Protein 2WUQ (pdb70)

InterPro domains:
  IPR000871 Beta-lactamase, class-A [PTHR35333] (4-310)
  IPR012338 Beta-lactamase/transpeptidase-like [G3DSA:3.40.710.10] (1-312)
  IPR012338 Beta-lactamase/transpeptidase-like [SSF56601] (6-305)
  IPR045155 Beta-lactamase class A, catalytic domain [PF13354] (9-308)

Structure (mmCIF, N/CA/C/O backbone):
data_2WUQ
#
_entry.id   2WUQ
#
_cell.length_a   54.140
_cell.length_b   94.580
_cell.length_c   61.380
_cell.angle_alpha   90.00
_cell.angle_beta   99.54
_cell.angle_gamma   90.00
#
_symmetry.space_group_name_H-M   'P 1 21 1'
#
loop_
_entity.id
_entity.type
_entity.pdbx_description
1 polymer 'BETA-LACTAMASE REGULATORY PROTEIN BLAB'
2 non-polymer GLYCEROL
3 water water
#
loop_
_atom_site.group_PDB
_atom_site.id
_atom_site.type_symbol
_atom_site.label_atom_id
_atom_site.label_alt_id
_atom_site.label_comp_id
_atom_site.label_asym_id
_atom_site.label_entity_id
_atom_site.label_seq_id
_atom_site.pdbx_PDB_ins_code
_atom_site.Cartn_x
_atom_site.Cartn_y
_atom_site.Cartn_z
_atom_sit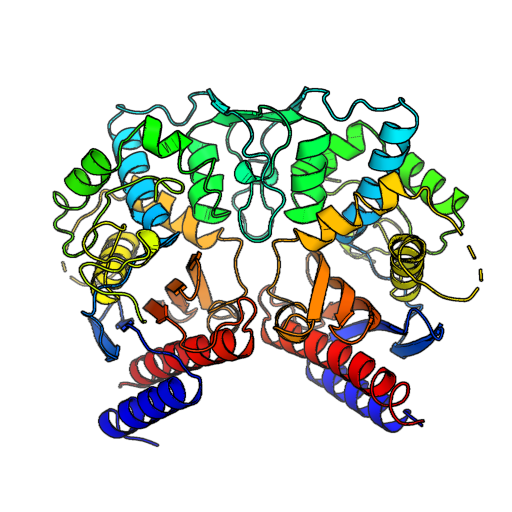e.occupancy
_atom_site.B_iso_or_equiv
_atom_site.auth_seq_id
_atom_site.auth_comp_id
_atom_site.auth_asym_id
_atom_site.auth_atom_id
_atom_site.pdbx_PDB_model_num
ATOM 1 N N . ASN A 1 3 ? 32.980 19.389 49.297 1.00 39.89 3 ASN A N 1
ATOM 2 C CA . ASN A 1 3 ? 33.062 20.802 48.837 1.00 37.30 3 ASN A CA 1
ATOM 3 C C . ASN A 1 3 ? 34.526 21.184 48.582 1.00 34.37 3 ASN A C 1
ATOM 4 O O . ASN A 1 3 ? 35.129 20.701 47.620 1.00 34.61 3 ASN A O 1
ATOM 9 N N . SER A 1 4 ? 35.095 22.012 49.459 1.00 29.68 4 SER A N 1
ATOM 10 C CA . SER A 1 4 ? 36.396 22.628 49.232 1.00 26.25 4 SER A CA 1
ATOM 11 C C . SER A 1 4 ? 37.489 22.226 50.206 1.00 23.70 4 SER A C 1
ATOM 12 O O . SER A 1 4 ? 38.525 22.856 50.237 1.00 20.12 4 SER A O 1
ATOM 15 N N . GLU A 1 5 ? 37.276 21.165 50.977 1.00 44.64 5 GLU A N 1
ATOM 16 C CA . GLU A 1 5 ? 38.281 20.693 51.931 1.00 45.46 5 GLU A CA 1
ATOM 17 C C . GLU A 1 5 ? 39.589 20.412 51.217 1.00 44.30 5 GLU A C 1
ATOM 18 O O . GLU A 1 5 ? 40.661 20.740 51.738 1.00 42.75 5 GLU A O 1
ATOM 24 N N . SER A 1 6 ? 39.495 19.780 50.038 1.00 44.28 6 SER A N 1
ATOM 25 C CA . SER A 1 6 ? 40.672 19.395 49.238 1.00 44.36 6 SER A CA 1
ATOM 26 C C . SER A 1 6 ? 41.460 20.640 48.815 1.00 42.05 6 SER A C 1
ATOM 27 O O . SER A 1 6 ? 42.695 20.706 48.950 1.00 40.53 6 SER A O 1
ATOM 30 N N . LEU A 1 7 ? 40.733 21.626 48.302 1.00 39.38 7 LEU A N 1
ATOM 31 C CA . LEU A 1 7 ? 41.328 22.890 47.918 1.00 38.17 7 LEU A CA 1
ATOM 32 C C . LEU A 1 7 ? 42.054 23.538 49.082 1.00 36.83 7 LEU A C 1
ATOM 33 O O . LEU A 1 7 ? 43.208 23.953 48.949 1.00 36.25 7 LEU A O 1
ATOM 38 N N . LEU A 1 8 ? 41.403 23.598 50.239 1.00 36.09 8 LEU A N 1
ATOM 39 C CA . LEU A 1 8 ? 42.039 24.205 51.405 1.00 34.97 8 LEU A CA 1
ATOM 40 C C . LEU A 1 8 ? 43.313 23.449 51.808 1.00 36.06 8 LEU A C 1
ATOM 41 O O . LEU A 1 8 ? 44.313 24.087 52.103 1.00 34.52 8 LEU A O 1
ATOM 46 N N . ARG A 1 9 ? 43.304 22.107 51.784 1.00 37.38 9 ARG A N 1
ATOM 47 C CA . ARG A 1 9 ? 44.537 21.368 52.132 1.00 38.06 9 ARG A CA 1
ATOM 48 C C . ARG A 1 9 ? 45.637 21.667 51.156 1.00 38.15 9 ARG A C 1
ATOM 49 O O . ARG A 1 9 ? 46.797 21.852 51.535 1.00 38.44 9 ARG A O 1
ATOM 57 N N . GLU A 1 10 ? 45.278 21.688 49.876 1.00 37.80 10 GLU A N 1
ATOM 58 C CA . GLU A 1 10 ? 46.259 21.996 48.847 1.00 39.12 10 GLU A CA 1
ATOM 59 C C . GLU A 1 10 ? 46.891 23.385 49.051 1.00 36.47 10 GLU A C 1
ATOM 60 O O . GLU A 1 10 ? 48.101 23.573 48.894 1.00 36.27 10 GLU A O 1
ATOM 66 N N . LEU A 1 11 ? 46.074 24.367 49.407 1.00 33.74 11 LEU A N 1
ATOM 67 C CA . LEU A 1 11 ? 46.588 25.703 49.600 1.00 32.47 11 LEU A CA 1
ATOM 68 C C . LEU A 1 11 ? 47.405 25.787 50.892 1.00 33.05 11 LEU A C 1
ATOM 69 O O . LEU A 1 11 ? 48.474 26.424 50.932 1.00 32.94 11 LEU A O 1
ATOM 74 N N . ARG A 1 12 ? 46.920 25.137 51.951 1.00 34.87 12 ARG A N 1
ATOM 75 C CA . ARG A 1 12 ? 47.771 25.028 53.154 1.00 35.17 12 ARG A CA 1
ATOM 76 C C . ARG A 1 12 ? 49.140 24.371 52.906 1.00 37.42 12 ARG A C 1
ATOM 77 O O . ARG A 1 12 ? 50.161 24.831 53.439 1.00 36.20 12 ARG A O 1
ATOM 85 N N . ASP A 1 13 ? 49.169 23.285 52.131 1.00 39.30 13 ASP A N 1
ATOM 86 C CA . ASP A 1 13 ? 50.428 22.663 51.708 1.00 41.09 13 ASP A CA 1
ATOM 87 C C . ASP A 1 13 ? 51.398 23.627 51.017 1.00 39.32 13 ASP A C 1
ATOM 88 O O . ASP A 1 13 ? 52.587 23.632 51.333 1.00 39.20 13 ASP A O 1
ATOM 93 N N . ALA A 1 14 ? 50.879 24.408 50.069 1.00 37.38 14 ALA A N 1
ATOM 94 C CA . ALA A 1 14 ? 51.654 25.372 49.315 1.00 36.32 14 ALA A CA 1
ATOM 95 C C . ALA A 1 14 ? 52.234 26.430 50.249 1.00 35.50 14 ALA A C 1
ATOM 96 O O . ALA A 1 14 ? 53.418 26.792 50.140 1.00 34.45 14 ALA A O 1
ATOM 98 N N . LEU A 1 15 ? 51.412 26.888 51.185 1.00 34.73 15 LEU A N 1
ATOM 99 C CA . LEU A 1 15 ? 51.829 27.906 52.130 1.00 33.81 15 LEU A CA 1
ATOM 100 C C . LEU A 1 15 ? 52.944 27.346 53.006 1.00 34.65 15 LEU A C 1
ATOM 101 O O . LEU A 1 15 ? 53.985 27.994 53.169 1.00 35.86 15 LEU A O 1
ATOM 106 N N . HIS A 1 16 ? 52.742 26.134 53.545 1.00 35.56 16 HIS A N 1
ATOM 107 C CA . HIS A 1 16 ? 53.767 25.493 54.375 1.00 36.80 16 HIS A CA 1
ATOM 108 C C . HIS A 1 16 ? 55.092 25.355 53.620 1.00 38.33 16 HIS A C 1
ATOM 109 O O . HIS A 1 16 ? 56.176 25.676 54.149 1.00 38.49 16 HIS A O 1
ATOM 116 N N . GLU A 1 17 ? 55.003 24.861 52.383 1.00 40.64 17 GLU A N 1
ATOM 117 C CA . GLU A 1 17 ? 56.195 24.657 51.552 1.00 42.80 17 GLU A CA 1
ATOM 118 C C . GLU A 1 17 ? 56.913 25.966 51.259 1.00 40.42 17 GLU A C 1
ATOM 119 O O . GLU A 1 17 ? 58.137 25.993 51.234 1.00 39.76 17 GLU A O 1
ATOM 125 N N . GLY A 1 18 ? 56.149 27.043 51.114 1.00 38.01 18 GLY A N 1
ATOM 126 C CA . GLY A 1 18 ? 56.702 28.375 50.867 1.00 37.52 18 GLY A CA 1
ATOM 127 C C . GLY A 1 18 ? 57.129 29.131 52.121 1.00 36.34 18 GLY A C 1
ATOM 128 O O . GLY A 1 18 ? 57.525 30.293 52.037 1.00 36.42 18 GLY A O 1
ATOM 129 N N . GLY A 1 19 ? 57.021 28.495 53.285 1.00 36.66 19 GLY A N 1
ATOM 130 C CA . GLY A 1 19 ? 57.424 29.106 54.559 1.00 35.73 19 GLY A CA 1
ATOM 131 C C . GLY A 1 19 ? 56.525 30.237 55.040 1.00 34.49 19 GLY A C 1
ATOM 132 O O . GLY A 1 19 ? 56.986 31.155 55.708 1.00 33.72 19 GLY A O 1
ATOM 133 N N . LEU A 1 20 ? 55.236 30.164 54.712 1.00 32.50 20 LEU A N 1
ATOM 134 C CA . LEU A 1 20 ? 54.267 31.183 55.095 1.00 32.17 20 LEU A CA 1
ATOM 135 C C . LEU A 1 20 ? 53.187 30.630 56.024 1.00 32.95 20 LEU A C 1
ATOM 136 O O . LEU A 1 20 ? 52.696 29.519 55.819 1.00 33.30 20 LEU A O 1
ATOM 141 N N . THR A 1 21 ? 52.824 31.421 57.035 1.00 33.10 21 THR A N 1
ATOM 142 C CA . THR A 1 21 ? 51.619 31.182 57.840 1.00 35.09 21 THR A CA 1
ATOM 143 C C . THR A 1 21 ? 50.790 32.466 57.791 1.00 33.68 21 THR A C 1
ATOM 144 O O . THR A 1 21 ? 51.314 33.515 57.494 1.00 32.39 21 THR A O 1
ATOM 148 N N . GLY A 1 22 ? 49.507 32.404 58.110 1.00 35.36 22 GLY A N 1
ATOM 149 C CA . GLY A 1 22 ? 48.734 33.643 58.157 1.00 34.44 22 GLY A CA 1
ATOM 150 C C . GLY A 1 22 ? 47.239 33.454 58.267 1.00 34.80 22 GLY A C 1
ATOM 151 O O . GLY A 1 22 ? 46.758 32.458 58.838 1.00 37.14 22 GLY A O 1
ATOM 152 N N . SER A 1 23 ? 46.505 34.419 57.718 1.00 32.20 23 SER A N 1
ATOM 153 C CA . SER A 1 23 ? 45.062 34.486 57.845 1.00 30.33 23 SER A CA 1
ATOM 154 C C . SER A 1 23 ? 44.592 34.877 56.433 1.00 28.78 23 SER A C 1
ATOM 155 O O . SER A 1 23 ? 44.971 35.943 55.932 1.00 26.46 23 SER A O 1
ATOM 158 N N . PHE A 1 24 ? 43.815 34.004 55.781 1.00 28.57 24 PHE A N 1
ATOM 159 C CA . PHE A 1 24 ? 43.249 34.290 54.465 1.00 26.47 24 PHE A CA 1
ATOM 160 C C . PHE A 1 24 ? 41.734 34.198 54.540 1.00 25.78 24 PHE A C 1
ATOM 161 O O . PHE A 1 24 ? 41.185 33.261 55.143 1.00 24.44 24 PHE A O 1
ATOM 169 N N . LEU A 1 25 ? 41.071 35.144 53.887 1.00 24.07 25 LEU A N 1
ATOM 170 C CA . LEU A 1 25 ? 39.613 35.072 53.700 1.00 23.38 25 LEU A CA 1
ATOM 171 C C . LEU A 1 25 ? 39.178 35.744 52.407 1.00 23.79 25 LEU A C 1
ATOM 172 O O . LEU A 1 25 ? 39.588 36.865 52.106 1.00 23.15 25 LEU A O 1
ATOM 177 N N . VAL A 1 26 ? 38.376 35.024 51.624 1.00 24.28 26 VAL A N 1
ATOM 178 C CA . VAL A 1 26 ? 37.716 35.568 50.425 1.00 23.34 26 VAL A CA 1
ATOM 179 C C . VAL A 1 26 ? 36.201 35.397 50.578 1.00 24.84 26 VAL A C 1
ATOM 180 O O . VAL A 1 26 ? 35.718 34.302 50.923 1.00 24.79 26 VAL A O 1
ATOM 184 N N . ARG A 1 27 ? 35.473 36.481 50.338 1.00 22.41 27 ARG A N 1
ATOM 185 C CA . ARG A 1 27 ? 34.019 36.477 50.440 1.00 24.88 27 ARG A CA 1
ATOM 186 C C . ARG A 1 27 ? 33.350 37.071 49.209 1.00 24.90 27 ARG A C 1
ATOM 187 O O . ARG A 1 27 ? 33.697 38.174 48.767 1.00 24.69 27 ARG A O 1
ATOM 195 N N . ASP A 1 28 ? 32.343 36.364 48.714 1.00 26.82 28 ASP A N 1
ATOM 196 C CA . ASP A 1 28 ? 31.462 36.849 47.655 1.00 26.80 28 ASP A CA 1
ATOM 197 C C . ASP A 1 28 ? 30.547 37.854 48.307 1.00 26.49 28 ASP A C 1
ATOM 198 O O . ASP A 1 28 ? 29.736 37.468 49.153 1.00 27.35 28 ASP A O 1
ATOM 203 N N . LEU A 1 29 ? 30.664 39.126 47.929 1.00 24.61 29 LEU A N 1
ATOM 204 C CA . LEU A 1 29 ? 29.953 40.197 48.628 1.00 23.53 29 LEU A CA 1
ATOM 205 C C . LEU A 1 29 ? 28.451 40.210 48.410 1.00 26.69 29 LEU A C 1
ATOM 206 O O . LEU A 1 29 ? 27.734 40.846 49.157 1.00 27.20 29 LEU A O 1
ATOM 211 N N . TYR A 1 30 ? 27.984 39.511 47.393 1.00 28.50 30 TYR A N 1
ATOM 212 C CA . TYR A 1 30 ? 26.543 39.426 47.171 1.00 31.75 30 TYR A CA 1
ATOM 213 C C . TYR A 1 30 ? 25.942 38.291 47.946 1.00 33.67 30 TYR A C 1
ATOM 214 O O . TYR A 1 30 ? 24.946 38.451 48.643 1.00 35.54 30 TYR A O 1
ATOM 223 N N . THR A 1 31 ? 26.564 37.140 47.807 1.00 34.64 31 THR A N 1
ATOM 224 C CA . THR A 1 31 ? 26.011 35.879 48.267 1.00 37.24 31 THR A CA 1
ATOM 225 C C . THR A 1 31 ? 26.402 35.606 49.752 1.00 36.40 31 THR A C 1
ATOM 226 O O . THR A 1 31 ? 25.681 34.910 50.473 1.00 37.42 31 THR A O 1
ATOM 230 N N . GLY A 1 32 ? 27.511 36.204 50.191 1.00 34.47 32 GLY A N 1
ATOM 231 C CA . GLY A 1 32 ? 28.056 36.032 51.546 1.00 33.14 32 GLY A CA 1
ATOM 232 C C . GLY A 1 32 ? 28.895 34.778 51.733 1.00 33.53 32 GLY A C 1
ATOM 233 O O . GLY A 1 32 ? 29.468 34.565 52.808 1.00 32.71 32 GLY A O 1
ATOM 234 N N . GLU A 1 33 ? 28.956 33.937 50.698 1.00 33.02 33 GLU A N 1
ATOM 235 C CA . GLU A 1 33 ? 29.704 32.693 50.759 1.00 33.48 33 GLU A CA 1
ATOM 236 C C . GLU A 1 33 ? 31.163 33.067 50.836 1.00 30.71 33 GLU A C 1
ATOM 237 O O . GLU A 1 33 ? 31.571 34.033 50.204 1.00 29.05 33 GLU A O 1
ATOM 243 N N . GLU A 1 34 ? 31.923 32.323 51.630 1.00 30.53 34 GLU A N 1
ATOM 244 C CA . GLU A 1 34 ? 33.322 32.657 51.872 1.00 29.74 34 GLU A CA 1
ATOM 245 C C . GLU A 1 34 ? 34.163 31.409 52.035 1.00 31.04 34 GLU A C 1
ATOM 246 O O . GLU A 1 34 ? 33.631 30.319 52.284 1.00 31.74 34 GLU A O 1
ATOM 252 N N . LEU A 1 35 ? 35.473 31.562 51.841 1.00 30.04 35 LEU A N 1
ATOM 253 C CA . LEU A 1 35 ? 36.405 30.445 51.968 1.00 31.68 35 LEU A CA 1
ATOM 254 C C . LEU A 1 35 ? 37.654 31.046 52.568 1.00 30.24 35 LEU A C 1
ATOM 255 O O . LEU A 1 35 ? 38.122 32.101 52.108 1.00 28.68 35 LEU A O 1
ATOM 260 N N . GLY A 1 36 ? 38.185 30.413 53.602 1.00 31.28 36 GLY A N 1
ATOM 261 C CA . GLY A 1 36 ? 39.322 30.995 54.293 1.00 29.98 36 GLY A CA 1
ATOM 262 C C . GLY A 1 36 ? 40.296 29.991 54.817 1.00 31.34 36 GLY A C 1
ATOM 263 O O . GLY A 1 36 ? 40.043 28.783 54.802 1.00 31.78 36 GLY A O 1
ATOM 264 N N . ILE A 1 37 ? 41.428 30.503 55.265 1.00 29.37 37 ILE A N 1
ATOM 265 C CA . ILE A 1 37 ? 42.456 29.702 55.930 1.00 31.24 37 ILE A CA 1
ATOM 266 C C . ILE A 1 37 ? 42.763 30.496 57.184 1.00 30.66 37 ILE A C 1
ATOM 267 O O . ILE A 1 37 ? 43.273 31.618 57.100 1.00 29.07 37 ILE A O 1
ATOM 272 N N . ASP A 1 38 ? 42.427 29.924 58.338 1.00 31.27 38 ASP A N 1
ATOM 273 C CA . ASP A 1 38 ? 42.622 30.606 59.620 1.00 31.94 38 ASP A CA 1
ATOM 274 C C . ASP A 1 38 ? 42.178 32.089 59.576 1.00 30.08 38 ASP A C 1
ATOM 275 O O . ASP A 1 38 ? 42.955 32.966 59.952 1.00 29.31 38 ASP A O 1
ATOM 280 N N . PRO A 1 39 ? 40.923 32.370 59.155 1.00 29.47 39 PRO A N 1
ATOM 281 C CA . PRO A 1 39 ? 40.560 33.796 58.910 1.00 28.04 39 PRO A CA 1
ATOM 282 C C . PRO A 1 39 ? 40.407 34.640 60.176 1.00 29.22 39 PRO A C 1
ATOM 283 O O . PRO A 1 39 ? 40.253 35.874 60.074 1.00 27.44 39 PRO A O 1
ATOM 287 N N . ASP A 1 40 ? 40.421 33.984 61.348 1.00 30.34 40 ASP A N 1
ATOM 288 C CA . ASP A 1 40 ? 40.261 34.689 62.629 1.00 31.05 40 ASP A CA 1
ATOM 289 C C . ASP A 1 40 ? 41.548 34.816 63.441 1.00 31.17 40 ASP A C 1
ATOM 290 O O . ASP A 1 40 ? 41.506 35.146 64.630 1.00 32.19 40 ASP A O 1
ATOM 295 N N . THR A 1 41 ? 42.680 34.556 62.798 1.00 31.72 41 THR A N 1
ATOM 296 C CA . THR A 1 41 ? 43.995 34.647 63.435 1.00 31.97 41 THR A CA 1
ATOM 297 C C . THR A 1 41 ? 44.502 36.091 63.460 1.00 30.31 41 THR A C 1
ATOM 298 O O . THR A 1 41 ? 44.563 36.751 62.437 1.00 28.38 41 THR A O 1
ATOM 302 N N . GLU A 1 42 ? 44.837 36.580 64.650 1.00 30.70 42 GLU A N 1
ATOM 303 C CA . GLU A 1 42 ? 45.296 37.956 64.839 1.00 30.82 42 GLU A CA 1
ATOM 304 C C . GLU A 1 42 ? 46.770 38.087 64.426 1.00 30.04 42 GLU A C 1
ATOM 305 O O . GLU A 1 42 ? 47.620 37.319 64.897 1.00 31.78 42 GLU A O 1
ATOM 311 N N . LEU A 1 43 ? 47.075 39.052 63.557 1.00 27.35 43 LEU A N 1
ATOM 312 C CA . LEU A 1 43 ? 48.455 39.385 63.202 1.00 26.38 43 LEU A CA 1
ATOM 313 C C . LEU A 1 43 ? 48.596 40.906 63.258 1.00 23.66 43 LEU A C 1
ATOM 314 O O . LEU A 1 43 ? 47.608 41.617 63.075 1.00 20.68 43 LEU A O 1
ATOM 319 N N . PRO A 1 44 ? 49.834 41.407 63.467 1.00 23.47 44 PRO A N 1
ATOM 320 C CA . PRO A 1 44 ? 50.085 42.844 63.379 1.00 22.17 44 PRO A CA 1
ATOM 321 C C . PRO A 1 44 ? 49.804 43.266 61.950 1.00 22.29 44 PRO A C 1
ATOM 322 O O . PRO A 1 44 ? 50.139 42.531 61.021 1.00 22.17 44 PRO A O 1
ATOM 326 N N . THR A 1 45 ? 49.162 44.417 61.788 1.00 20.79 45 THR A N 1
ATOM 327 C CA . THR A 1 45 ? 48.629 44.824 60.483 1.00 20.75 45 THR A CA 1
ATOM 328 C C . THR A 1 45 ? 49.558 45.690 59.605 1.00 20.12 45 THR A C 1
ATOM 329 O O . THR A 1 45 ? 49.280 45.912 58.423 1.00 18.38 45 THR A O 1
ATOM 333 N N . ALA A 1 46 ? 50.661 46.162 60.178 1.00 20.73 46 ALA A N 1
ATOM 334 C CA . ALA A 1 46 ? 51.571 47.076 59.466 1.00 21.43 46 ALA A CA 1
ATOM 335 C C . ALA A 1 46 ? 50.783 48.186 58.743 1.00 20.49 46 ALA A C 1
ATOM 336 O O . ALA A 1 46 ? 49.849 48.778 59.332 1.00 20.12 46 ALA A O 1
ATOM 338 N N . SER A 1 47 ? 51.079 48.423 57.461 1.00 19.82 47 SER A N 1
ATOM 339 C CA . SER A 1 47 ? 50.455 49.538 56.726 1.00 20.25 47 SER A CA 1
ATOM 340 C C . SER A 1 47 ? 48.937 49.411 56.538 1.00 17.73 47 SER A C 1
ATOM 341 O O . SER A 1 47 ? 48.298 50.367 56.147 1.00 17.76 47 SER A O 1
ATOM 344 N N . LEU A 1 48 ? 48.358 48.242 56.798 1.00 17.25 48 LEU A N 1
ATOM 345 C CA . LEU A 1 48 ? 46.881 48.111 56.662 1.00 15.45 48 LEU A CA 1
ATOM 346 C C . LEU A 1 48 ? 46.097 49.049 57.564 1.00 15.14 48 LEU A C 1
ATOM 347 O O . LEU A 1 48 ? 44.905 49.306 57.306 1.00 16.01 48 LEU A O 1
ATOM 352 N N . VAL A 1 49 ? 46.720 49.472 58.670 1.00 15.44 49 VAL A N 1
ATOM 353 C CA . VAL A 1 49 ? 46.075 50.425 59.604 1.00 14.22 49 VAL A CA 1
ATOM 354 C C . VAL A 1 49 ? 45.733 51.754 58.908 1.00 13.52 49 VAL A C 1
ATOM 355 O O . VAL A 1 49 ? 44.849 52.491 59.350 1.00 12.53 49 VAL A O 1
ATOM 359 N N . LYS A 1 50 ? 46.385 52.020 57.783 1.00 12.17 50 LYS A N 1
ATOM 360 C CA . LYS A 1 50 ? 46.092 53.239 57.002 1.00 11.46 50 LYS A CA 1
ATOM 361 C C . LYS A 1 50 ? 44.658 53.220 56.455 1.00 11.55 50 LYS A C 1
ATOM 362 O O . LYS A 1 50 ? 44.092 54.263 56.153 1.00 10.44 50 LYS A O 1
ATOM 368 N N . LEU A 1 51 ? 44.077 52.034 56.333 1.00 11.08 51 LEU A N 1
ATOM 369 C CA . LEU A 1 51 ? 42.659 51.945 55.909 1.00 12.61 51 LEU A CA 1
ATOM 370 C C . LEU A 1 51 ? 41.656 52.507 56.918 1.00 12.87 51 LEU A C 1
ATOM 371 O O . LEU A 1 51 ? 40.906 53.436 56.576 1.00 14.47 51 LEU A O 1
ATOM 376 N N . PRO A 1 52 ? 41.601 51.965 58.155 1.00 12.87 52 PRO A N 1
ATOM 377 C CA . PRO A 1 52 ? 40.709 52.597 59.144 1.00 12.02 52 PRO A CA 1
ATOM 378 C C . PRO A 1 52 ? 41.021 54.080 59.372 1.00 12.51 52 PRO A C 1
ATOM 379 O O . PRO A 1 52 ? 40.111 54.861 59.625 1.00 11.56 52 PRO A O 1
ATOM 383 N N . LEU A 1 53 ? 42.304 54.435 59.335 1.00 11.79 53 LEU A N 1
ATOM 384 C CA . LEU A 1 53 ? 42.705 55.832 59.493 1.00 11.37 53 LEU A CA 1
ATOM 385 C C . LEU A 1 53 ? 42.043 56.703 58.430 1.00 10.77 53 LEU A C 1
ATOM 386 O O . LEU A 1 53 ? 41.530 57.761 58.750 1.00 11.64 53 LEU A O 1
ATOM 391 N N . ALA A 1 54 ? 42.089 56.279 57.172 1.00 10.99 54 ALA A N 1
ATOM 392 C CA . ALA A 1 54 ? 41.498 57.036 56.073 1.00 10.73 54 ALA A CA 1
ATOM 393 C C . ALA A 1 54 ? 40.001 57.159 56.281 1.00 11.83 54 ALA A C 1
ATOM 394 O O . ALA A 1 54 ? 39.438 58.226 56.131 1.00 12.00 54 ALA A O 1
ATOM 396 N N . LEU A 1 55 ? 39.350 56.057 56.599 1.00 10.43 55 LEU A N 1
ATOM 397 C CA . LEU A 1 55 ? 37.915 56.065 56.834 1.00 11.39 55 LEU A CA 1
ATOM 398 C C . LEU A 1 55 ? 37.485 57.031 57.932 1.00 11.29 55 LEU A C 1
ATOM 399 O O . LEU A 1 55 ? 36.522 57.830 57.759 1.00 11.50 55 LEU A O 1
ATOM 404 N N . ALA A 1 56 ? 38.170 56.928 59.070 1.00 10.28 56 ALA A N 1
ATOM 405 C CA . ALA A 1 56 ? 37.916 57.809 60.194 1.00 11.88 56 ALA A CA 1
ATOM 406 C C . ALA A 1 56 ? 38.135 59.269 59.799 1.00 11.92 56 ALA A C 1
ATOM 407 O O . ALA A 1 56 ? 37.323 60.147 60.148 1.00 12.63 56 ALA A O 1
ATOM 409 N N . THR A 1 57 ? 39.235 59.545 59.094 1.00 11.88 57 THR A N 1
ATOM 410 C CA . THR A 1 57 ? 39.510 60.923 58.647 1.00 12.32 57 THR A CA 1
ATOM 411 C C . THR A 1 57 ? 38.380 61.448 57.726 1.00 13.07 57 THR A C 1
ATOM 412 O O . THR A 1 57 ? 37.892 62.593 57.891 1.00 13.37 57 THR A O 1
ATOM 416 N N . LEU A 1 58 ? 37.980 60.609 56.774 1.00 12.31 58 LEU A N 1
ATOM 417 C CA . LEU A 1 58 ? 36.964 60.968 55.779 1.00 13.95 58 LEU A CA 1
ATOM 418 C C . LEU A 1 58 ? 35.606 61.199 56.455 1.00 14.38 58 LEU A C 1
ATOM 419 O O . LEU A 1 58 ? 34.819 62.081 56.047 1.00 15.46 58 LEU A O 1
ATOM 424 N N . GLU A 1 59 ? 35.329 60.417 57.491 1.00 14.16 59 GLU A N 1
ATOM 425 C CA . GLU A 1 59 ? 34.103 60.661 58.275 1.00 15.89 59 GLU A CA 1
ATOM 426 C C . GLU A 1 59 ? 34.168 62.014 59.014 1.00 15.22 59 GLU A C 1
ATOM 427 O O . GLU A 1 59 ? 33.192 62.778 59.012 1.00 17.06 59 GLU A O 1
ATOM 433 N N . ARG A 1 60 ? 35.314 62.311 59.638 1.00 13.52 60 ARG A N 1
ATOM 434 C CA . ARG A 1 60 ? 35.538 63.633 60.230 1.00 14.22 60 ARG A CA 1
ATOM 435 C C . ARG A 1 60 ? 35.442 64.802 59.272 1.00 14.77 60 ARG A C 1
ATOM 436 O O . ARG A 1 60 ? 34.935 65.861 59.653 1.00 15.34 60 ARG A O 1
ATOM 444 N N . ILE A 1 61 ? 35.928 64.627 58.041 1.00 13.46 61 ILE A N 1
ATOM 445 C CA . ILE A 1 61 ? 35.693 65.620 56.979 1.00 13.99 61 ILE A CA 1
ATOM 446 C C . ILE A 1 61 ? 34.182 65.817 56.708 1.00 14.45 61 ILE A C 1
ATOM 447 O O . ILE A 1 61 ? 33.687 66.963 56.680 1.00 14.31 61 ILE A O 1
ATOM 452 N N . ARG A 1 62 ? 33.443 64.719 56.561 1.00 15.59 62 ARG A N 1
ATOM 453 C CA . ARG A 1 62 ? 31.980 64.796 56.381 1.00 17.17 62 ARG A CA 1
ATOM 454 C C . ARG A 1 62 ? 31.296 65.578 57.511 1.00 18.17 62 ARG A C 1
ATOM 455 O O . ARG A 1 62 ? 30.363 66.382 57.266 1.00 18.32 62 ARG A O 1
ATOM 463 N N . LEU A 1 63 ? 31.753 65.334 58.739 1.00 17.08 63 LEU A N 1
ATOM 464 C CA . LEU A 1 63 ? 31.203 65.988 59.940 1.00 18.09 63 LEU A CA 1
ATOM 465 C C . LEU A 1 63 ? 31.608 67.451 60.117 1.00 18.19 63 LEU A C 1
ATOM 466 O O . LEU A 1 63 ? 31.064 68.145 60.993 1.00 19.75 63 LEU A O 1
ATOM 471 N N . GLY A 1 64 ? 32.525 67.930 59.292 1.00 17.65 64 GLY A N 1
ATOM 472 C CA . GLY A 1 64 ? 33.066 69.295 59.439 1.00 19.06 64 GLY A CA 1
ATOM 473 C C . GLY A 1 64 ? 34.104 69.448 60.556 1.00 19.54 64 GLY A C 1
ATOM 474 O O . GLY A 1 64 ? 34.473 70.587 60.920 1.00 21.05 64 GLY A O 1
ATOM 475 N N . GLU A 1 65 ? 34.576 68.323 61.101 1.00 17.93 65 GLU A N 1
ATOM 476 C CA . GLU A 1 65 ? 35.582 68.322 62.180 1.00 17.16 65 GLU A CA 1
ATOM 477 C C . GLU A 1 65 ? 36.988 68.507 61.622 1.00 17.28 65 GLU A C 1
ATOM 478 O O . GLU A 1 65 ? 37.874 68.972 62.317 1.00 18.00 65 GLU A O 1
ATOM 484 N N . VAL A 1 66 ? 37.179 68.098 60.376 1.00 16.30 66 VAL A N 1
ATOM 485 C CA . VAL A 1 66 ? 38.459 68.203 59.690 1.00 17.42 66 VAL A CA 1
ATOM 486 C C . VAL A 1 66 ? 38.204 68.839 58.322 1.00 17.81 66 VAL A C 1
ATOM 487 O O . VAL A 1 66 ? 37.208 68.551 57.662 1.00 18.62 66 VAL A O 1
ATOM 491 N N . ASP A 1 67 ? 39.086 69.753 57.929 1.00 18.94 67 ASP A N 1
ATOM 492 C CA . ASP A 1 67 ? 38.957 70.440 56.650 1.00 19.13 67 ASP A CA 1
ATOM 493 C C . ASP A 1 67 ? 39.915 69.783 55.669 1.00 18.35 67 ASP A C 1
ATOM 494 O O . ASP A 1 67 ? 41.151 69.870 55.842 1.00 17.18 67 ASP A O 1
ATOM 499 N N . GLY A 1 68 ? 39.360 69.120 54.653 1.00 16.58 68 GLY A N 1
ATOM 500 C CA . GLY A 1 68 ? 40.203 68.435 53.655 1.00 16.46 68 GLY A CA 1
ATOM 501 C C . GLY A 1 68 ? 41.149 69.377 52.914 1.00 16.36 68 GLY A C 1
ATOM 502 O O . GLY A 1 68 ? 42.163 68.955 52.388 1.00 16.05 68 GLY A O 1
ATOM 503 N N . ALA A 1 69 ? 40.798 70.666 52.874 1.00 17.20 69 ALA A N 1
ATOM 504 C CA . ALA A 1 69 ? 41.626 71.707 52.246 1.00 19.11 69 ALA A CA 1
ATOM 505 C C . ALA A 1 69 ? 42.744 72.284 53.160 1.00 19.84 69 ALA A C 1
ATOM 506 O O . ALA A 1 69 ? 43.571 73.079 52.698 1.00 20.23 69 ALA A O 1
ATOM 508 N N . GLN A 1 70 ? 42.770 71.891 54.440 1.00 19.96 70 GLN A N 1
ATOM 509 C CA . GLN A 1 70 ? 43.728 72.455 55.401 1.00 20.43 70 GLN A CA 1
ATOM 510 C C . GLN A 1 70 ? 45.124 72.063 54.949 1.00 19.09 70 GLN A C 1
ATOM 511 O O . GLN A 1 70 ? 45.393 70.878 54.733 1.00 15.71 70 GLN A O 1
ATOM 517 N N . GLN A 1 71 ? 46.002 73.055 54.814 1.00 18.53 71 GLN A N 1
ATOM 518 C CA . GLN A 1 71 ? 47.385 72.811 54.393 1.00 19.47 71 GLN A CA 1
ATOM 519 C C . GLN A 1 71 ? 48.279 72.513 55.580 1.00 19.65 71 GLN A C 1
ATOM 520 O O . GLN A 1 71 ? 48.382 73.327 56.494 1.00 21.18 71 GLN A O 1
ATOM 526 N N . ILE A 1 72 ? 48.964 71.370 55.538 1.00 18.63 72 ILE A N 1
ATOM 527 C CA . ILE A 1 72 ? 49.795 70.913 56.639 1.00 18.22 72 ILE A CA 1
ATOM 528 C C . ILE A 1 72 ? 51.257 71.070 56.274 1.00 17.93 72 ILE A C 1
ATOM 529 O O . ILE A 1 72 ? 51.684 70.637 55.208 1.00 18.07 72 ILE A O 1
ATOM 534 N N . GLU A 1 73 ? 52.031 71.677 57.162 1.00 17.74 73 GLU A N 1
ATOM 535 C CA . GLU A 1 73 ? 53.476 71.740 56.960 1.00 18.44 73 GLU A CA 1
ATOM 536 C C . GLU A 1 73 ? 54.090 70.451 57.516 1.00 18.47 73 GLU A C 1
ATOM 537 O O . GLU A 1 73 ? 54.009 70.180 58.715 1.00 18.77 73 GLU A O 1
ATOM 543 N N . VAL A 1 74 ? 54.672 69.640 56.628 1.00 17.39 74 VAL A N 1
ATOM 544 C CA . VAL A 1 74 ? 55.128 68.305 56.980 1.00 17.63 74 VAL A CA 1
ATOM 545 C C . VAL A 1 74 ? 56.641 68.227 56.974 1.00 18.15 74 VAL A C 1
ATOM 546 O O . VAL A 1 74 ? 57.278 68.544 55.973 1.00 18.37 74 VAL A O 1
ATOM 550 N N . ALA A 1 75 ? 57.205 67.817 58.112 1.00 17.81 75 ALA A N 1
ATOM 551 C CA . ALA A 1 75 ? 58.639 67.619 58.263 1.00 18.78 75 ALA A CA 1
ATOM 552 C C . ALA A 1 75 ? 59.037 66.380 57.471 1.00 18.73 75 ALA A C 1
ATOM 553 O O . ALA A 1 75 ? 58.284 65.397 57.471 1.00 16.62 75 ALA A O 1
ATOM 555 N N . PRO A 1 76 ? 60.194 66.427 56.770 1.00 19.14 76 PRO A N 1
ATOM 556 C CA . PRO A 1 76 ? 60.535 65.285 55.896 1.00 19.04 76 PRO A CA 1
ATOM 557 C C . PRO A 1 76 ? 60.972 64.059 56.677 1.00 19.70 76 PRO A C 1
ATOM 558 O O . PRO A 1 76 ? 61.633 64.199 57.732 1.00 20.85 76 PRO A O 1
ATOM 562 N N . GLY A 1 77 ? 60.633 62.878 56.160 1.00 18.42 77 GLY A N 1
ATOM 563 C CA . GLY A 1 77 ? 61.055 61.626 56.757 1.00 19.25 77 GLY A CA 1
ATOM 564 C C . GLY A 1 77 ? 62.562 61.409 56.667 1.00 19.97 77 GLY A C 1
ATOM 565 O O . GLY A 1 77 ? 63.156 60.814 57.569 1.00 21.06 77 GLY A O 1
ATOM 566 N N . ARG A 1 78 ? 63.183 61.905 55.592 1.00 18.77 78 ARG A N 1
ATOM 567 C CA . ARG A 1 78 ? 64.629 61.697 55.360 1.00 21.46 78 ARG A CA 1
ATOM 568 C C . ARG A 1 78 ? 65.115 60.247 55.405 1.00 21.63 78 ARG A C 1
ATOM 569 O O . ARG A 1 78 ? 66.306 60.005 55.656 1.00 23.06 78 ARG A O 1
ATOM 577 N N . ILE A 1 79 ? 64.219 59.299 55.130 1.00 21.24 79 ILE A N 1
ATOM 578 C CA . ILE A 1 79 ? 64.552 57.862 55.133 1.00 21.68 79 ILE A CA 1
ATOM 579 C C . ILE A 1 79 ? 65.261 57.480 53.837 1.00 22.15 79 ILE A C 1
ATOM 580 O O . ILE A 1 79 ? 64.812 57.852 52.748 1.00 20.21 79 ILE A O 1
ATOM 585 N N . THR A 1 80 ? 66.377 56.760 53.962 1.00 23.11 80 THR A N 1
ATOM 586 C CA . THR A 1 80 ? 67.173 56.358 52.814 1.00 24.56 80 THR A CA 1
ATOM 587 C C . THR A 1 80 ? 67.292 54.844 52.713 1.00 26.01 80 THR A C 1
ATOM 588 O O . THR A 1 80 ? 67.910 54.334 51.789 1.00 27.73 80 THR A O 1
ATOM 592 N N . THR A 1 81 ? 66.739 54.124 53.679 1.00 26.42 81 THR A N 1
ATOM 593 C CA . THR A 1 81 ? 66.803 52.672 53.661 1.00 27.70 81 THR A CA 1
ATOM 594 C C . THR A 1 81 ? 65.563 52.193 52.895 1.00 26.42 81 THR A C 1
ATOM 595 O O . THR A 1 81 ? 64.625 52.973 52.731 1.00 25.03 81 THR A O 1
ATOM 599 N N . PRO A 1 82 ? 65.568 50.937 52.393 1.00 26.55 82 PRO A N 1
ATOM 600 C CA . PRO A 1 82 ? 64.458 50.468 51.542 1.00 25.12 82 PRO A CA 1
ATOM 601 C C . PRO A 1 82 ? 63.117 50.389 52.261 1.00 24.02 82 PRO A C 1
ATOM 602 O O . PRO A 1 82 ? 63.072 50.059 53.448 1.00 24.17 82 PRO A O 1
ATOM 606 N N . GLY A 1 83 ? 62.036 50.675 51.536 1.00 22.15 83 GLY A N 1
ATOM 607 C CA . GLY A 1 83 ? 60.686 50.444 52.055 1.00 21.24 83 GLY A CA 1
ATOM 608 C C . GLY A 1 83 ? 59.759 51.647 52.127 1.00 19.84 83 GLY A C 1
ATOM 609 O O . GLY A 1 83 ? 58.784 51.715 51.375 1.00 18.62 83 GLY A O 1
ATOM 610 N N . PRO A 1 84 ? 60.002 52.570 53.075 1.00 18.89 84 PRO A N 1
ATOM 611 C CA . PRO A 1 84 ? 59.118 53.757 53.203 1.00 17.85 84 PRO A CA 1
ATOM 612 C C . PRO A 1 84 ? 58.955 54.570 51.890 1.00 16.61 84 PRO A C 1
ATOM 613 O O . PRO A 1 84 ? 59.843 54.553 51.048 1.00 17.70 84 PRO A O 1
ATOM 617 N N . THR A 1 85 ? 57.827 55.261 51.707 1.00 16.30 85 THR A N 1
ATOM 618 C CA . THR A 1 85 ? 57.515 55.926 50.429 1.00 14.63 85 THR A CA 1
ATOM 619 C C . THR A 1 85 ? 57.053 57.362 50.668 1.00 14.96 85 THR A C 1
ATOM 620 O O . THR A 1 85 ? 56.678 57.728 51.796 1.00 14.68 85 THR A O 1
ATOM 624 N N . GLY A 1 86 ? 57.033 58.160 49.601 1.00 14.09 86 GLY A N 1
ATOM 625 C CA . GLY A 1 86 ? 56.423 59.496 49.655 1.00 14.20 86 GLY A CA 1
ATOM 626 C C . GLY A 1 86 ? 57.169 60.431 50.574 1.00 13.93 86 GLY A C 1
ATOM 627 O O . GLY A 1 86 ? 58.416 60.493 50.556 1.00 15.28 86 GLY A O 1
ATOM 628 N N . LEU A 1 87 ? 56.418 61.165 51.403 1.00 14.63 87 LEU A N 1
ATOM 629 C CA . LEU A 1 87 ? 57.011 62.119 52.363 1.00 15.27 87 LEU A CA 1
ATOM 630 C C . LEU A 1 87 ? 58.072 61.477 53.270 1.00 14.58 87 LEU A C 1
ATOM 631 O O . LEU A 1 87 ? 58.992 62.128 53.747 1.00 15.46 87 LEU A O 1
ATOM 636 N N . SER A 1 88 ? 57.967 60.165 53.453 1.00 14.41 88 SER A N 1
ATOM 637 C CA . SER A 1 88 ? 58.917 59.421 54.274 1.00 14.15 88 SER A CA 1
ATOM 638 C C . SER A 1 88 ? 60.343 59.565 53.733 1.00 14.20 88 SER A C 1
ATOM 639 O O . SER A 1 88 ? 61.283 59.523 54.506 1.00 15.00 88 SER A O 1
ATOM 642 N N . ARG A 1 89 ? 60.472 59.697 52.410 1.00 12.31 89 ARG A N 1
ATOM 643 C CA . ARG A 1 89 ? 61.768 59.782 51.697 1.00 14.34 89 ARG A CA 1
ATOM 644 C C . ARG A 1 89 ? 62.152 61.217 51.308 1.00 13.92 89 ARG A C 1
ATOM 645 O O . ARG A 1 89 ? 63.230 61.437 50.753 1.00 15.56 89 ARG A O 1
ATOM 653 N N . PHE A 1 90 ? 61.260 62.174 51.567 1.00 12.61 90 PHE A N 1
ATOM 654 C CA . PHE A 1 90 ? 61.588 63.604 51.306 1.00 13.56 90 PHE A CA 1
ATOM 655 C C . PHE A 1 90 ? 62.826 64.074 52.072 1.00 14.79 90 PHE A C 1
ATOM 656 O O . PHE A 1 90 ? 63.085 63.597 53.168 1.00 16.75 90 PHE A O 1
ATOM 664 N N . ARG A 1 91 ? 63.574 65.016 51.504 1.00 16.58 91 ARG A N 1
ATOM 665 C CA A ARG A 1 91 ? 64.746 65.551 52.188 0.40 17.82 91 ARG A CA 1
ATOM 666 C CA B ARG A 1 91 ? 64.768 65.581 52.143 0.60 18.23 91 ARG A CA 1
ATOM 667 C C . ARG A 1 91 ? 64.395 66.893 52.816 1.00 18.38 91 ARG A C 1
ATOM 668 O O . ARG A 1 91 ? 65.077 67.348 53.727 1.00 19.52 91 ARG A O 1
ATOM 683 N N . HIS A 1 92 ? 63.310 67.507 52.338 1.00 16.73 92 HIS A N 1
ATOM 684 C CA . HIS A 1 92 ? 62.944 68.860 52.775 1.00 18.01 92 HIS A CA 1
ATOM 685 C C . HIS A 1 92 ? 61.493 68.950 53.230 1.00 17.68 92 HIS A C 1
ATOM 686 O O . HIS A 1 92 ? 60.681 68.108 52.867 1.00 16.81 92 HIS A O 1
ATOM 693 N N . PRO A 1 93 ? 61.158 69.993 54.015 1.00 19.35 93 PRO A N 1
ATOM 694 C CA . PRO A 1 93 ? 59.771 70.206 54.384 1.00 18.67 93 PRO A CA 1
ATOM 695 C C . PRO A 1 93 ? 58.863 70.376 53.152 1.00 18.73 93 PRO A C 1
ATOM 696 O O . PRO A 1 93 ? 59.303 70.825 52.085 1.00 18.67 93 PRO A O 1
ATOM 700 N N . ALA A 1 94 ? 57.615 69.967 53.298 1.00 16.90 94 ALA A N 1
ATOM 701 C CA . ALA A 1 94 ? 56.658 70.113 52.227 1.00 16.10 94 ALA A CA 1
ATOM 702 C C . ALA A 1 94 ? 55.329 70.550 52.835 1.00 16.49 94 ALA A C 1
ATOM 703 O O . ALA A 1 94 ? 55.069 70.322 54.025 1.00 17.74 94 ALA A O 1
ATOM 705 N N . ARG A 1 95 ? 54.488 71.180 52.021 1.00 16.38 95 ARG A N 1
ATOM 706 C CA . ARG A 1 95 ? 53.188 71.644 52.462 1.00 15.71 95 ARG A CA 1
ATOM 707 C C . ARG A 1 95 ? 52.127 70.964 51.608 1.00 14.86 95 ARG A C 1
ATOM 708 O O . ARG A 1 95 ? 52.137 71.079 50.377 1.00 15.73 95 ARG A O 1
ATOM 716 N N . VAL A 1 96 ? 51.229 70.231 52.266 1.00 14.42 96 VAL A N 1
ATOM 717 C CA . VAL A 1 96 ? 50.301 69.307 51.589 1.00 12.85 96 VAL A CA 1
ATOM 718 C C . VAL A 1 96 ? 48.977 69.392 52.341 1.00 13.69 96 VAL A C 1
ATOM 719 O O . VAL A 1 96 ? 48.955 69.426 53.586 1.00 13.42 96 VAL A O 1
ATOM 723 N N . ALA A 1 97 ? 47.885 69.409 51.578 1.00 12.31 97 ALA A N 1
ATOM 724 C CA . ALA A 1 97 ? 46.540 69.475 52.138 1.00 12.53 97 ALA A CA 1
ATOM 725 C C . ALA A 1 97 ? 46.106 68.137 52.693 1.00 11.98 97 ALA A C 1
ATOM 726 O O . ALA A 1 97 ? 46.524 67.090 52.182 1.00 12.02 97 ALA A O 1
ATOM 728 N N . VAL A 1 98 ? 45.230 68.174 53.701 1.00 12.95 98 VAL A N 1
ATOM 729 C CA . VAL A 1 98 ? 44.654 66.932 54.273 1.00 12.21 98 VAL A CA 1
ATOM 730 C C . VAL A 1 98 ? 44.148 65.927 53.215 1.00 13.03 98 VAL A C 1
ATOM 731 O O . VAL A 1 98 ? 44.483 64.718 53.303 1.00 12.41 98 VAL A O 1
ATOM 735 N N . ASP A 1 99 ? 43.333 66.384 52.253 1.00 13.76 99 ASP A N 1
ATOM 736 C CA . ASP A 1 99 ? 42.843 65.476 51.190 1.00 13.17 99 ASP A CA 1
ATOM 737 C C . ASP A 1 99 ? 44.003 64.764 50.471 1.00 13.40 99 ASP A C 1
ATOM 738 O O . ASP A 1 99 ? 43.901 63.590 50.106 1.00 12.55 99 ASP A O 1
ATOM 743 N N . ASP A 1 100 ? 45.096 65.489 50.250 1.00 12.70 100 ASP A N 1
ATOM 744 C CA . ASP A 1 100 ? 46.234 64.959 49.514 1.00 12.46 100 ASP A CA 1
ATOM 745 C C . ASP A 1 100 ? 47.146 64.075 50.393 1.00 11.80 100 ASP A C 1
ATOM 746 O O . ASP A 1 100 ? 47.765 63.107 49.902 1.00 11.38 100 ASP A O 1
ATOM 751 N N . LEU A 1 101 ? 47.163 64.337 51.697 1.00 11.92 101 LEU A N 1
ATOM 752 C CA . LEU A 1 101 ? 47.809 63.413 52.640 1.00 11.26 101 LEU A CA 1
ATOM 753 C C . LEU A 1 101 ? 47.008 62.103 52.664 1.00 10.99 101 LEU A C 1
ATOM 754 O O . LEU A 1 101 ? 47.571 61.037 52.767 1.00 9.22 101 LEU A O 1
ATOM 759 N N . LEU A 1 102 ? 45.678 62.184 52.526 1.00 10.41 102 LEU A N 1
ATOM 760 C CA . LEU A 1 102 ? 44.894 60.935 52.451 1.00 10.54 102 LEU A CA 1
ATOM 761 C C . LEU A 1 102 ? 45.315 60.098 51.239 1.00 10.96 102 LEU A C 1
ATOM 762 O O . LEU A 1 102 ? 45.348 58.874 51.302 1.00 10.97 102 LEU A O 1
ATOM 767 N N . TYR A 1 103 ? 45.575 60.765 50.123 1.00 10.21 103 TYR A N 1
ATOM 768 C CA . TYR A 1 103 ? 46.038 60.095 48.931 1.00 10.95 103 TYR A CA 1
ATOM 769 C C . TYR A 1 103 ? 47.416 59.463 49.173 1.00 11.37 103 TYR A C 1
ATOM 770 O O . TYR A 1 103 ? 47.616 58.281 48.923 1.00 11.73 103 TYR A O 1
ATOM 779 N N . LEU A 1 104 ? 48.353 60.256 49.680 1.00 9.51 104 LEU A N 1
ATOM 780 C CA . LEU A 1 104 ? 49.707 59.746 49.963 1.00 11.15 104 LEU A CA 1
ATOM 781 C C . LEU A 1 104 ? 49.693 58.535 50.904 1.00 10.30 104 LEU A C 1
ATOM 782 O O . LEU A 1 104 ? 50.273 57.480 50.593 1.00 10.45 104 LEU A O 1
ATOM 787 N N . SER A 1 105 ? 49.030 58.708 52.050 1.00 11.22 105 SER A N 1
ATOM 788 C CA . SER A 1 105 ? 48.910 57.660 53.064 1.00 10.62 105 SER A CA 1
ATOM 789 C C . SER A 1 105 ? 48.236 56.409 52.512 1.00 11.41 105 SER A C 1
ATOM 790 O O . SER A 1 105 ? 48.767 55.305 52.625 1.00 11.50 105 SER A O 1
ATOM 793 N N . THR A 1 106 ? 47.072 56.574 51.902 1.00 10.99 106 THR A N 1
ATOM 794 C CA . THR A 1 106 ? 46.265 55.413 51.536 1.00 10.84 106 THR A CA 1
ATOM 795 C C . THR A 1 106 ? 46.692 54.739 50.235 1.00 11.50 106 THR A C 1
ATOM 796 O O . THR A 1 106 ? 46.720 53.478 50.107 1.00 12.03 106 THR A O 1
ATOM 800 N N . SER A 1 107 ? 47.006 55.564 49.251 1.00 11.06 107 SER A N 1
ATOM 801 C CA . SER A 1 107 ? 47.284 55.069 47.905 1.00 12.04 107 SER A CA 1
ATOM 802 C C . SER A 1 107 ? 48.773 54.869 47.625 1.00 11.51 107 SER A C 1
ATOM 803 O O . SER A 1 107 ? 49.145 54.053 46.778 1.00 13.55 107 SER A O 1
ATOM 806 N N . VAL A 1 108 ? 49.608 55.638 48.303 1.00 12.13 108 VAL A N 1
ATOM 807 C CA . VAL A 1 108 ? 51.061 55.537 48.124 1.00 12.49 108 VAL A CA 1
ATOM 808 C C . VAL A 1 108 ? 51.724 54.834 49.340 1.00 13.40 108 VAL A C 1
ATOM 809 O O . VAL A 1 108 ? 52.950 54.528 49.335 1.00 14.30 108 VAL A O 1
ATOM 813 N N . SER A 1 109 ? 50.921 54.566 50.379 1.00 12.86 109 SER A N 1
ATOM 814 C CA . SER A 1 109 ? 51.407 53.919 51.620 1.00 13.39 109 SER A CA 1
ATOM 815 C C . SER A 1 109 ? 52.515 54.709 52.359 1.00 12.30 109 SER A C 1
ATOM 816 O O . SER A 1 109 ? 53.441 54.146 52.953 1.00 12.89 109 SER A O 1
ATOM 819 N N . ASP A 1 110 ? 52.391 56.029 52.317 1.00 11.67 110 ASP A N 1
ATOM 820 C CA . ASP A 1 110 ? 53.352 56.982 52.823 1.00 12.53 110 ASP A CA 1
ATOM 821 C C . ASP A 1 110 ? 53.191 57.093 54.346 1.00 13.66 110 ASP A C 1
ATOM 822 O O . ASP A 1 110 ? 52.203 57.672 54.839 1.00 12.32 110 ASP A O 1
ATOM 827 N N . GLY A 1 111 ? 54.174 56.555 55.058 1.00 13.67 111 GLY A N 1
ATOM 828 C CA . GLY A 1 111 ? 54.191 56.506 56.519 1.00 15.50 111 GLY A CA 1
ATOM 829 C C . GLY A 1 111 ? 54.208 57.871 57.164 1.00 15.69 111 GLY A C 1
ATOM 830 O O . GLY A 1 111 ? 53.528 58.111 58.153 1.00 16.55 111 GLY A O 1
ATOM 831 N N . THR A 1 112 ? 54.973 58.783 56.586 1.00 15.59 112 THR A N 1
ATOM 832 C CA . THR A 1 112 ? 55.027 60.157 57.097 1.00 14.11 112 THR A CA 1
ATOM 833 C C . THR A 1 112 ? 53.689 60.885 56.922 1.00 14.08 112 THR A C 1
ATOM 834 O O . THR A 1 112 ? 53.252 61.628 57.826 1.00 10.70 112 THR A O 1
ATOM 838 N N . ALA A 1 113 ? 53.022 60.648 55.788 1.00 12.84 113 ALA A N 1
ATOM 839 C CA . ALA A 1 113 ? 51.712 61.236 55.572 1.00 12.35 113 ALA A CA 1
ATOM 840 C C . ALA A 1 113 ? 50.730 60.643 56.552 1.00 11.94 113 ALA A C 1
ATOM 841 O O . ALA A 1 113 ? 49.899 61.361 57.098 1.00 11.45 113 ALA A O 1
ATOM 843 N N . SER A 1 114 ? 50.779 59.325 56.763 1.00 11.74 114 SER A N 1
ATOM 844 C CA . SER A 1 114 ? 49.867 58.749 57.728 1.00 12.43 114 SER A CA 1
ATOM 845 C C . SER A 1 114 ? 50.152 59.274 59.177 1.00 12.13 114 SER A C 1
ATOM 846 O O . SER A 1 114 ? 49.210 59.491 59.954 1.00 12.08 114 SER A O 1
ATOM 849 N N . ASP A 1 115 ? 51.412 59.513 59.516 1.00 12.70 115 ASP A N 1
ATOM 850 C CA . ASP A 1 115 ? 51.745 60.116 60.828 1.00 14.63 115 ASP A CA 1
ATOM 851 C C . ASP A 1 115 ? 51.111 61.487 60.989 1.00 13.84 115 ASP A C 1
ATOM 852 O O . ASP A 1 115 ? 50.635 61.832 62.087 1.00 13.26 115 ASP A O 1
ATOM 857 N N . ALA A 1 116 ? 51.096 62.270 59.911 1.00 14.33 116 ALA A N 1
ATOM 858 C CA . ALA A 1 116 ? 50.496 63.612 59.951 1.00 14.05 116 ALA A CA 1
ATOM 859 C C . ALA A 1 116 ? 48.985 63.511 60.151 1.00 13.50 116 ALA A C 1
ATOM 860 O O . ALA A 1 116 ? 48.402 64.289 60.907 1.00 13.77 116 ALA A O 1
ATOM 862 N N . LEU A 1 117 ? 48.362 62.573 59.450 1.00 13.13 117 LEU A N 1
ATOM 863 C CA . LEU A 1 117 ? 46.933 62.256 59.649 1.00 12.76 117 LEU A CA 1
ATOM 864 C C . LEU A 1 117 ? 46.575 61.755 61.059 1.00 12.74 117 LEU A C 1
ATOM 865 O O . LEU A 1 117 ? 45.498 62.084 61.585 1.00 13.41 117 LEU A O 1
ATOM 870 N N . PHE A 1 118 ? 47.462 60.956 61.649 1.00 12.66 118 PHE A N 1
ATOM 871 C CA . PHE A 1 118 ? 47.330 60.501 63.047 1.00 12.28 118 PHE A CA 1
ATOM 872 C C . PHE A 1 118 ? 47.493 61.628 64.052 1.00 14.03 118 PHE A C 1
ATOM 873 O O . PHE A 1 118 ? 46.977 61.533 65.148 1.00 14.05 118 PHE A O 1
ATOM 881 N N . GLU A 1 119 ? 48.210 62.695 63.695 1.00 14.88 119 GLU A N 1
ATOM 882 C CA . GLU A 1 119 ? 48.243 63.870 64.572 1.00 16.85 119 GLU A CA 1
ATOM 883 C C . GLU A 1 119 ? 46.895 64.586 64.604 1.00 16.25 119 GLU A C 1
ATOM 884 O O . GLU A 1 119 ? 46.561 65.234 65.586 1.00 16.85 119 GLU A O 1
ATOM 890 N N . ILE A 1 120 ? 46.143 64.477 63.505 1.00 14.27 120 ILE A N 1
ATOM 891 C CA . ILE A 1 120 ? 44.837 65.093 63.385 1.00 14.49 120 ILE A CA 1
ATOM 892 C C . ILE A 1 120 ? 43.734 64.230 64.014 1.00 12.80 120 ILE A C 1
ATOM 893 O O . ILE A 1 120 ? 42.880 64.753 64.754 1.00 15.22 120 ILE A O 1
ATOM 898 N N . THR A 1 121 ? 43.777 62.924 63.742 1.00 12.79 121 THR A N 1
ATOM 899 C CA . THR A 1 121 ? 42.806 61.950 64.269 1.00 12.55 121 THR A CA 1
ATOM 900 C C . THR A 1 121 ? 43.629 60.800 64.841 1.00 12.83 121 THR A C 1
ATOM 901 O O . THR A 1 121 ? 44.099 59.945 64.101 1.00 13.50 121 THR A O 1
ATOM 905 N N . PRO A 1 122 ? 43.870 60.828 66.167 1.00 12.69 122 PRO A N 1
ATOM 906 C CA . PRO A 1 122 ? 44.837 59.916 66.804 1.00 12.86 122 PRO A CA 1
ATOM 907 C C . PRO A 1 122 ? 44.380 58.462 66.881 1.00 13.04 122 PRO A C 1
ATOM 908 O O . PRO A 1 122 ? 43.192 58.173 66.706 1.00 12.62 122 PRO A O 1
ATOM 912 N N . PRO A 1 123 ? 45.335 57.538 67.097 1.00 14.02 123 PRO A N 1
ATOM 913 C CA . PRO A 1 123 ? 44.991 56.107 67.052 1.00 14.06 123 PRO A CA 1
ATOM 914 C C . PRO A 1 123 ? 43.720 55.701 67.843 1.00 15.26 123 PRO A C 1
ATOM 915 O O . PRO A 1 123 ? 42.859 54.996 67.287 1.00 15.20 123 PRO A O 1
ATOM 919 N N . ALA A 1 124 ? 43.581 56.144 69.098 1.00 14.46 124 ALA A N 1
ATOM 920 C CA . ALA A 1 124 ? 42.417 55.718 69.890 1.00 16.02 124 ALA A CA 1
ATOM 921 C C . ALA A 1 124 ? 41.061 56.221 69.354 1.00 15.90 124 ALA A C 1
ATOM 922 O O . ALA A 1 124 ? 40.029 55.549 69.543 1.00 15.23 124 ALA A O 1
ATOM 924 N N . GLN A 1 125 ? 41.077 57.394 68.717 1.00 15.27 125 GLN A N 1
ATOM 925 C CA . GLN A 1 125 ? 39.882 57.971 68.084 1.00 14.51 125 GLN A CA 1
ATOM 926 C C . GLN A 1 125 ? 39.473 57.196 66.823 1.00 14.13 125 GLN A C 1
ATOM 927 O O . GLN A 1 125 ? 38.297 56.929 66.603 1.00 13.43 125 GLN A O 1
ATOM 933 N N . VAL A 1 126 ? 40.462 56.811 66.019 1.00 12.35 126 VAL A N 1
ATOM 934 C CA . VAL A 1 126 ? 40.237 55.921 64.897 1.00 12.01 126 VAL A CA 1
ATOM 935 C C . VAL A 1 126 ? 39.612 54.597 65.385 1.00 11.51 126 VAL A C 1
ATOM 936 O O . VAL A 1 126 ? 38.619 54.138 64.814 1.00 12.42 126 VAL A O 1
ATOM 940 N N . GLU A 1 127 ? 40.179 54.019 66.438 1.00 15.40 127 GLU A N 1
ATOM 941 C CA . GLU A 1 127 ? 39.728 52.725 66.934 1.00 16.21 127 GLU A CA 1
ATOM 942 C C . GLU A 1 127 ? 38.306 52.856 67.471 1.00 16.85 127 GLU A C 1
ATOM 943 O O . GLU A 1 127 ? 37.466 52.006 67.185 1.00 17.47 127 GLU A O 1
ATOM 949 N N . GLN A 1 128 ? 38.032 53.959 68.173 1.00 16.92 128 GLN A N 1
ATOM 950 C CA . GLN A 1 128 ? 36.705 54.262 68.688 1.00 18.93 128 GLN A CA 1
ATOM 951 C C . GLN A 1 128 ? 35.683 54.387 67.554 1.00 17.66 128 GLN A C 1
ATOM 952 O O . GLN A 1 128 ? 34.597 53.799 67.634 1.00 18.02 128 GLN A O 1
ATOM 958 N N . MET A 1 129 ? 36.035 55.118 66.499 1.00 17.44 129 MET A N 1
ATOM 959 C CA . MET A 1 129 ? 35.117 55.307 65.360 1.00 17.33 129 MET A CA 1
ATOM 960 C C . MET A 1 129 ? 34.819 53.965 64.686 1.00 18.00 129 MET A C 1
ATOM 961 O O . MET A 1 129 ? 33.671 53.659 64.360 1.00 17.90 129 MET A O 1
ATOM 966 N N . VAL A 1 130 ? 35.851 53.146 64.527 1.00 17.04 130 VAL A N 1
ATOM 967 C CA . VAL A 1 130 ? 35.704 51.834 63.900 1.00 19.15 130 VAL A CA 1
ATOM 968 C C . VAL A 1 130 ? 34.819 50.902 64.737 1.00 20.14 130 VAL A C 1
ATOM 969 O O . VAL A 1 130 ? 33.901 50.255 64.218 1.00 20.10 130 VAL A O 1
ATOM 973 N N . ARG A 1 131 ? 35.058 50.889 66.041 1.00 20.30 131 ARG A N 1
ATOM 974 C CA . ARG A 1 131 ? 34.246 50.128 66.966 1.00 23.63 131 ARG A CA 1
ATOM 975 C C . ARG A 1 131 ? 32.793 50.586 66.987 1.00 23.81 131 ARG A C 1
ATOM 976 O O . ARG A 1 131 ? 31.898 49.742 67.083 1.00 24.53 131 ARG A O 1
ATOM 984 N N . GLU A 1 132 ? 32.558 51.899 66.909 1.00 22.26 132 GLU A N 1
ATOM 985 C CA . GLU A 1 132 ? 31.193 52.431 66.924 1.00 25.65 132 GLU A CA 1
ATOM 986 C C . GLU A 1 132 ? 30.394 52.073 65.667 1.00 25.62 132 GLU A C 1
ATOM 987 O O . GLU A 1 132 ? 29.181 51.942 65.730 1.00 27.44 132 GLU A O 1
ATOM 993 N N . TRP A 1 133 ? 31.081 51.926 64.542 1.00 23.73 133 TRP A N 1
ATOM 994 C CA . TRP A 1 133 ? 30.456 51.435 63.329 1.00 25.08 133 TRP A CA 1
ATOM 995 C C . TRP A 1 133 ? 30.181 49.937 63.389 1.00 26.25 133 TRP A C 1
ATOM 996 O O . TRP A 1 133 ? 29.520 49.402 62.509 1.00 28.31 133 TRP A O 1
ATOM 1007 N N . GLY A 1 134 ? 30.707 49.264 64.408 1.00 25.72 134 GLY A N 1
ATOM 1008 C CA . GLY A 1 134 ? 30.382 47.861 64.656 1.00 27.62 134 GLY A CA 1
ATOM 1009 C C . GLY A 1 134 ? 31.479 46.913 64.221 1.00 27.44 134 GLY A C 1
ATOM 1010 O O . GLY A 1 134 ? 31.292 45.695 64.223 1.00 29.17 134 GLY A O 1
ATOM 1011 N N . PHE A 1 135 ? 32.625 47.466 63.837 1.00 25.95 135 PHE A N 1
ATOM 1012 C CA . PHE A 1 135 ? 33.743 46.638 63.407 1.00 26.36 135 PHE A CA 1
ATOM 1013 C C . PHE A 1 135 ? 34.492 46.106 64.601 1.00 27.68 135 PHE A C 1
ATOM 1014 O O . PHE A 1 135 ? 34.860 46.830 65.512 1.00 27.67 135 PHE A O 1
ATOM 1022 N N . ARG A 1 136 ? 34.721 44.812 64.580 1.00 30.37 136 ARG A N 1
ATOM 1023 C CA . ARG A 1 136 ? 35.435 44.187 65.650 1.00 32.43 136 ARG A CA 1
ATOM 1024 C C . ARG A 1 136 ? 36.758 43.625 65.120 1.00 32.14 136 ARG A C 1
ATOM 1025 O O . ARG A 1 136 ? 36.914 43.391 63.896 1.00 32.86 136 ARG A O 1
ATOM 1033 N N . ASP A 1 137 ? 37.703 43.439 66.043 1.00 30.76 137 ASP A N 1
ATOM 1034 C CA . ASP A 1 137 ? 38.963 42.748 65.774 1.00 31.10 137 ASP A CA 1
ATOM 1035 C C . ASP A 1 137 ? 39.975 43.544 64.957 1.00 29.32 137 ASP A C 1
ATOM 1036 O O . ASP A 1 137 ? 40.893 42.963 64.369 1.00 30.44 137 ASP A O 1
ATOM 1041 N N . LEU A 1 138 ? 39.778 44.863 64.939 1.00 26.34 138 LEU A N 1
ATOM 1042 C CA . LEU A 1 138 ? 40.708 45.834 64.373 1.00 25.53 138 LEU A CA 1
ATOM 1043 C C . LEU A 1 138 ? 41.166 46.747 65.488 1.00 24.44 138 LEU A C 1
ATOM 1044 O O . LEU A 1 138 ? 40.370 47.519 66.032 1.00 26.03 138 LEU A O 1
ATOM 1049 N N . THR A 1 139 ? 42.437 46.668 65.832 1.00 23.61 139 THR A N 1
ATOM 1050 C CA . THR A 1 139 ? 42.975 47.533 66.863 1.00 23.00 139 THR A CA 1
ATOM 1051 C C . THR A 1 139 ? 43.845 48.599 66.234 1.00 21.72 139 THR A C 1
ATOM 1052 O O . THR A 1 139 ? 44.615 48.332 65.293 1.00 21.93 139 THR A O 1
ATOM 1056 N N . VAL A 1 140 ? 43.706 49.813 66.755 1.00 20.01 140 VAL A N 1
ATOM 1057 C CA . VAL A 1 140 ? 44.476 50.941 66.289 1.00 19.80 140 VAL A CA 1
ATOM 1058 C C . VAL A 1 140 ? 45.071 51.600 67.536 1.00 20.20 140 VAL A C 1
ATOM 1059 O O . VAL A 1 140 ? 44.375 52.242 68.323 1.00 20.67 140 VAL A O 1
ATOM 1063 N N . ARG A 1 141 ? 46.370 51.437 67.690 1.00 21.07 141 ARG A N 1
ATOM 1064 C CA . ARG A 1 141 ? 47.081 51.819 68.908 1.00 22.83 141 ARG A CA 1
ATOM 1065 C C . ARG A 1 141 ? 48.209 52.795 68.650 1.00 23.67 141 ARG A C 1
ATOM 1066 O O . ARG A 1 141 ? 48.476 53.666 69.487 1.00 24.36 141 ARG A O 1
ATOM 1074 N N . HIS A 1 142 ? 48.909 52.640 67.530 1.00 23.08 142 HIS A N 1
ATOM 1075 C CA . HIS A 1 142 ? 50.068 53.479 67.265 1.00 26.61 142 HIS A CA 1
ATOM 1076 C C . HIS A 1 142 ? 50.186 53.906 65.815 1.00 27.27 142 HIS A C 1
ATOM 1077 O O . HIS A 1 142 ? 49.616 53.283 64.926 1.00 25.83 142 HIS A O 1
ATOM 1084 N N . SER A 1 143 ? 50.945 54.975 65.581 1.00 31.04 143 SER A N 1
ATOM 1085 C CA . SER A 1 143 ? 51.283 55.379 64.220 1.00 34.07 143 SER A CA 1
ATOM 1086 C C . SER A 1 143 ? 52.486 54.583 63.697 1.00 37.22 143 SER A C 1
ATOM 1087 O O . SER A 1 143 ? 53.103 53.817 64.436 1.00 36.40 143 SER A O 1
ATOM 1090 N N . MET A 1 144 ? 52.801 54.777 62.418 1.00 40.79 144 MET A N 1
ATOM 1091 C CA . MET A 1 144 ? 53.924 54.116 61.749 1.00 45.55 144 MET A CA 1
ATOM 1092 C C . MET A 1 144 ? 55.256 54.366 62.432 1.00 49.47 144 MET A C 1
ATOM 1093 O O . MET A 1 144 ? 56.028 53.434 62.649 1.00 50.62 144 MET A O 1
ATOM 1098 N N . ARG A 1 145 ? 55.534 55.624 62.760 1.00 52.76 145 ARG A N 1
ATOM 1099 C CA . ARG A 1 145 ? 56.817 55.962 63.344 1.00 57.84 145 ARG A CA 1
ATOM 1100 C C . ARG A 1 145 ? 56.898 55.732 64.858 1.00 57.87 145 ARG A C 1
ATOM 1101 O O . ARG A 1 145 ? 57.869 56.147 65.490 1.00 61.29 145 ARG A O 1
ATOM 1109 N N . GLU A 1 146 ? 55.898 55.056 65.428 1.00 55.34 146 GLU A N 1
ATOM 1110 C CA . GLU A 1 146 ? 55.901 54.698 66.856 1.00 55.73 146 GLU A CA 1
ATOM 1111 C C . GLU A 1 146 ? 56.476 53.300 67.107 1.00 56.17 146 GLU A C 1
ATOM 1112 O O . GLU A 1 146 ? 57.251 52.769 66.308 1.00 57.95 146 GLU A O 1
ATOM 1118 N N . HIS A 1 177 ? 55.235 39.037 72.249 1.00 78.36 177 HIS A N 1
ATOM 1119 C CA . HIS A 1 177 ? 56.346 38.751 71.339 1.00 76.12 177 HIS A CA 1
ATOM 1120 C C . HIS A 1 177 ? 57.567 39.643 71.608 1.00 77.70 177 HIS A C 1
ATOM 1121 O O . HIS A 1 177 ? 57.426 40.821 71.951 1.00 77.65 177 HIS A O 1
ATOM 1128 N N . ARG A 1 178 ? 58.757 39.065 71.429 1.00 81.50 178 ARG A N 1
ATOM 1129 C CA . ARG A 1 178 ? 60.039 39.711 71.755 1.00 87.10 178 ARG A CA 1
ATOM 1130 C C . ARG A 1 178 ? 60.412 40.878 70.828 1.00 85.58 178 ARG A C 1
ATOM 1131 O O . ARG A 1 178 ? 61.182 41.762 71.211 1.00 92.73 178 ARG A O 1
ATOM 1139 N N . VAL A 1 179 ? 59.876 40.861 69.608 1.00 79.10 179 VAL A N 1
ATOM 1140 C CA . VAL A 1 179 ? 59.983 41.992 68.684 1.00 79.82 179 VAL A CA 1
ATOM 1141 C C . VAL A 1 179 ? 58.752 42.893 68.892 1.00 75.10 179 VAL A C 1
ATOM 1142 O O . VAL A 1 179 ? 57.615 42.398 68.887 1.00 68.24 179 VAL A O 1
ATOM 1146 N N . PRO A 1 180 ? 58.977 44.211 69.097 1.00 81.10 180 PRO A N 1
ATOM 1147 C CA . PRO A 1 180 ? 57.879 45.153 69.353 1.00 79.55 180 PRO A CA 1
ATOM 1148 C C . PRO A 1 180 ? 56.806 45.143 68.254 1.00 73.03 180 PRO A C 1
ATOM 1149 O O . PRO A 1 180 ? 55.614 44.995 68.557 1.00 67.80 180 PRO A O 1
ATOM 1153 N N . GLN A 1 181 ? 57.241 45.278 66.998 1.00 75.39 181 GLN A N 1
ATOM 1154 C CA . GLN A 1 181 ? 56.343 45.336 65.834 1.00 72.25 181 GLN A CA 1
ATOM 1155 C C . GLN A 1 181 ? 55.591 44.022 65.557 1.00 62.62 181 GLN A C 1
ATOM 1156 O O . GLN A 1 181 ? 54.556 44.025 64.883 1.00 60.73 181 GLN A O 1
ATOM 1162 N N . LEU A 1 182 ? 56.121 42.912 66.074 1.00 58.65 182 LEU A N 1
ATOM 1163 C CA . LEU A 1 182 ? 55.500 41.593 65.925 1.00 53.35 182 LEU A CA 1
ATOM 1164 C C . LEU A 1 182 ? 54.700 41.187 67.172 1.00 49.93 182 LEU A C 1
ATOM 1165 O O . LEU A 1 182 ? 54.156 40.076 67.237 1.00 49.92 182 LEU A O 1
ATOM 1170 N N . ASP A 1 183 ? 54.633 42.093 68.149 1.00 49.51 183 ASP A N 1
ATOM 1171 C CA . ASP A 1 183 ? 53.905 41.866 69.403 1.00 48.97 183 ASP A CA 1
ATOM 1172 C C . ASP A 1 183 ? 52.423 42.205 69.225 1.00 46.98 183 ASP A C 1
ATOM 1173 O O . ASP A 1 183 ? 52.062 43.384 69.177 1.00 48.37 183 ASP A O 1
ATOM 1178 N N . VAL A 1 184 ? 51.571 41.180 69.137 1.00 46.00 184 VAL A N 1
ATOM 1179 C CA . VAL A 1 184 ? 50.108 41.384 69.038 1.00 46.11 184 VAL A CA 1
ATOM 1180 C C . VAL A 1 184 ? 49.465 42.074 70.261 1.00 49.32 184 VAL A C 1
ATOM 1181 O O . VAL A 1 184 ? 48.281 42.410 70.231 1.00 52.51 184 VAL A O 1
ATOM 1185 N N . ALA A 1 185 ? 50.242 42.273 71.326 1.00 49.45 185 ALA A N 1
ATOM 1186 C CA . ALA A 1 185 ? 49.772 43.007 72.506 1.00 54.25 185 ALA A CA 1
ATOM 1187 C C . ALA A 1 185 ? 49.983 44.519 72.368 1.00 52.44 185 ALA A C 1
ATOM 1188 O O . ALA A 1 185 ? 49.201 45.309 72.901 1.00 58.70 185 ALA A O 1
ATOM 1190 N N . ARG A 1 186 ? 51.039 44.913 71.653 1.00 46.21 186 ARG A N 1
ATOM 1191 C CA . ARG A 1 186 ? 51.372 46.331 71.469 1.00 47.96 186 ARG A CA 1
ATOM 1192 C C . ARG A 1 186 ? 51.002 46.892 70.083 1.00 43.87 186 ARG A C 1
ATOM 1193 O O . ARG A 1 186 ? 50.514 48.019 69.978 1.00 49.63 186 ARG A O 1
ATOM 1201 N N . ALA A 1 187 ? 51.245 46.100 69.040 1.00 35.33 187 ALA A N 1
ATOM 1202 C CA . ALA A 1 187 ? 51.065 46.525 67.659 1.00 31.45 187 ALA A CA 1
ATOM 1203 C C . ALA A 1 187 ? 49.591 46.717 67.249 1.00 28.35 187 ALA A C 1
ATOM 1204 O O . ALA A 1 187 ? 48.681 46.230 67.909 1.00 27.75 187 ALA A O 1
ATOM 1206 N N . ASN A 1 188 ? 49.364 47.441 66.157 1.00 24.83 188 ASN A N 1
ATOM 1207 C CA . ASN A 1 188 ? 48.054 47.457 65.505 1.00 21.56 188 ASN A CA 1
ATOM 1208 C C . ASN A 1 188 ? 47.809 46.043 64.999 1.00 20.91 188 ASN A C 1
ATOM 1209 O O . ASN A 1 188 ? 48.705 45.438 64.403 1.00 19.46 188 ASN A O 1
ATOM 1214 N N . THR A 1 189 ? 46.628 45.492 65.274 1.00 20.26 189 THR A N 1
ATOM 1215 C CA . THR A 1 189 ? 46.329 44.103 64.872 1.00 19.86 189 THR A CA 1
ATOM 1216 C C . THR A 1 189 ? 44.995 44.018 64.168 1.00 18.24 189 THR A C 1
ATOM 1217 O O . THR A 1 189 ? 44.231 44.984 64.163 1.00 17.29 189 THR A O 1
ATOM 1221 N N . GLY A 1 190 ? 44.728 42.844 63.591 1.00 17.15 190 GLY A N 1
ATOM 1222 C CA . GLY A 1 190 ? 43.539 42.610 62.770 1.00 16.87 190 GLY A CA 1
ATOM 1223 C C . GLY A 1 190 ? 43.562 41.147 62.354 1.00 16.88 190 GLY A C 1
ATOM 1224 O O . GLY A 1 190 ? 44.565 40.469 62.540 1.00 18.45 190 GLY A O 1
ATOM 1225 N N . THR A 1 191 ? 42.458 40.665 61.787 1.00 17.13 191 THR A N 1
ATOM 1226 C CA . THR A 1 191 ? 42.394 39.317 61.258 1.00 17.16 191 THR A CA 1
ATOM 1227 C C . THR A 1 191 ? 41.882 39.492 59.832 1.00 16.30 191 THR A C 1
ATOM 1228 O O . THR A 1 191 ? 41.345 40.568 59.489 1.00 15.40 191 THR A O 1
ATOM 1232 N N . ALA A 1 192 ? 42.029 38.459 59.004 1.00 16.32 192 ALA A N 1
ATOM 1233 C CA . ALA A 1 192 ? 41.464 38.548 57.642 1.00 15.32 192 ALA A CA 1
ATOM 1234 C C . ALA A 1 192 ? 39.962 38.853 57.682 1.00 15.56 192 ALA A C 1
ATOM 1235 O O . ALA A 1 192 ? 39.458 39.655 56.874 1.00 13.64 192 ALA A O 1
ATOM 1237 N N . ARG A 1 193 ? 39.232 38.181 58.585 1.00 16.07 193 ARG A N 1
ATOM 1238 C CA . ARG A 1 193 ? 37.793 38.448 58.724 1.00 16.16 193 ARG A CA 1
ATOM 1239 C C . ARG A 1 193 ? 37.512 39.924 59.011 1.00 15.40 193 ARG A C 1
ATOM 1240 O O . ARG A 1 193 ? 36.648 40.508 58.371 1.00 15.20 193 ARG A O 1
ATOM 1248 N N . ALA A 1 194 ? 38.259 40.517 59.941 1.00 15.66 194 ALA A N 1
ATOM 1249 C CA . ALA A 1 194 ? 38.086 41.938 60.288 1.00 16.38 194 ALA A CA 1
ATOM 1250 C C . ALA A 1 194 ? 38.150 42.824 59.052 1.00 15.67 194 ALA A C 1
ATOM 1251 O O . ALA A 1 194 ? 37.303 43.722 58.876 1.00 16.62 194 ALA A O 1
ATOM 1253 N N . PHE A 1 195 ? 39.158 42.589 58.202 1.00 15.43 195 PHE A N 1
ATOM 1254 C CA . PHE A 1 195 ? 39.284 43.383 56.989 1.00 13.77 195 PHE A CA 1
ATOM 1255 C C . PHE A 1 195 ? 38.201 43.092 55.956 1.00 13.33 195 PHE A C 1
ATOM 1256 O O . PHE A 1 195 ? 37.703 44.015 55.294 1.00 13.51 195 PHE A O 1
ATOM 1264 N N . VAL A 1 196 ? 37.820 41.829 55.840 1.00 12.92 196 VAL A N 1
ATOM 1265 C CA . VAL A 1 196 ? 36.789 41.463 54.869 1.00 11.82 196 VAL A CA 1
ATOM 1266 C C . VAL A 1 196 ? 35.488 42.173 55.268 1.00 12.78 196 VAL A C 1
ATOM 1267 O O . VAL A 1 196 ? 34.752 42.694 54.389 1.00 11.99 196 VAL A O 1
ATOM 1271 N N . ASP A 1 197 ? 35.207 42.205 56.578 1.00 11.99 197 ASP A N 1
ATOM 1272 C CA . ASP A 1 197 ? 33.987 42.871 57.072 1.00 14.42 197 ASP A CA 1
ATOM 1273 C C . ASP A 1 197 ? 34.034 44.382 56.774 1.00 14.21 197 ASP A C 1
ATOM 1274 O O . ASP A 1 197 ? 33.016 44.984 56.401 1.00 12.85 197 ASP A O 1
ATOM 1279 N N . LEU A 1 198 ? 35.211 44.978 56.932 1.00 14.15 198 LEU A N 1
ATOM 1280 C CA . LEU A 1 198 ? 35.391 46.401 56.613 1.00 14.20 198 LEU A CA 1
ATOM 1281 C C . LEU A 1 198 ? 35.204 46.661 55.115 1.00 14.33 198 LEU A C 1
ATOM 1282 O O . LEU A 1 198 ? 34.551 47.625 54.721 1.00 14.12 198 LEU A O 1
ATOM 1287 N N . LEU A 1 199 ? 35.794 45.807 54.279 1.00 12.58 199 LEU A N 1
ATOM 1288 C CA . LEU A 1 199 ? 35.668 45.959 52.834 1.00 12.70 199 LEU A CA 1
ATOM 1289 C C . LEU A 1 199 ? 34.227 45.795 52.379 1.00 13.46 199 LEU A C 1
ATOM 1290 O O . LEU A 1 199 ? 33.733 46.556 51.548 1.00 14.18 199 LEU A O 1
ATOM 1295 N N . GLU A 1 200 ? 33.558 44.794 52.932 1.00 13.59 200 GLU A N 1
ATOM 1296 C CA . GLU A 1 200 ? 32.140 44.593 52.652 1.00 15.04 200 GLU A CA 1
ATOM 1297 C C . GLU A 1 200 ? 31.334 45.865 52.940 1.00 14.39 200 GLU A C 1
ATOM 1298 O O . GLU A 1 200 ? 30.530 46.294 52.116 1.00 15.54 200 GLU A O 1
ATOM 1304 N N . ALA A 1 201 ? 31.571 46.493 54.087 1.00 14.03 201 ALA A N 1
ATOM 1305 C CA . ALA A 1 201 ? 30.843 47.733 54.427 1.00 13.78 201 ALA A CA 1
ATOM 1306 C C . ALA A 1 201 ? 31.199 48.899 53.492 1.00 12.43 201 ALA A C 1
ATOM 1307 O O . ALA A 1 201 ? 30.365 49.769 53.202 1.00 12.93 201 ALA A O 1
ATOM 1309 N N . LEU A 1 202 ? 32.452 48.951 53.051 1.00 12.47 202 LEU A N 1
ATOM 1310 C CA . LEU A 1 202 ? 32.884 50.038 52.170 1.00 11.22 202 LEU A CA 1
ATOM 1311 C C . LEU A 1 202 ? 32.228 49.889 50.805 1.00 11.85 202 LEU A C 1
ATOM 1312 O O . LEU A 1 202 ? 32.009 50.886 50.146 1.00 11.04 202 LEU A O 1
ATOM 1317 N N . TRP A 1 203 ? 31.992 48.654 50.359 1.00 11.67 203 TRP A N 1
ATOM 1318 C CA . TRP A 1 203 ? 31.408 48.442 49.013 1.00 11.81 203 TRP A CA 1
ATOM 1319 C C . TRP A 1 203 ? 29.884 48.344 49.051 1.00 13.12 203 TRP A C 1
ATOM 1320 O O . TRP A 1 203 ? 29.204 48.489 48.015 1.00 14.10 203 TRP A O 1
ATOM 1331 N N . ALA A 1 204 ? 29.334 48.097 50.237 1.00 14.41 204 ALA A N 1
ATOM 1332 C CA . ALA A 1 204 ? 27.879 47.920 50.387 1.00 14.88 204 ALA A CA 1
ATOM 1333 C C . ALA A 1 204 ? 27.052 48.958 49.621 1.00 16.17 204 ALA A C 1
ATOM 1334 O O . ALA A 1 204 ? 26.075 48.577 48.984 1.00 16.10 204 ALA A O 1
ATOM 1336 N N . PRO A 1 205 ? 27.431 50.268 49.672 1.00 16.29 205 PRO A N 1
ATOM 1337 C CA . PRO A 1 205 ? 26.594 51.250 48.950 1.00 17.88 205 PRO A CA 1
ATOM 1338 C C . PRO A 1 205 ? 26.496 51.061 47.428 1.00 18.44 205 PRO A C 1
ATOM 1339 O O . PRO A 1 205 ? 25.577 51.592 46.812 1.00 20.53 205 PRO A O 1
ATOM 1343 N N . VAL A 1 206 ? 27.408 50.305 46.816 1.00 17.42 206 VAL A N 1
ATOM 1344 C CA . VAL A 1 206 ? 27.265 50.067 45.383 1.00 18.43 206 VAL A CA 1
ATOM 1345 C C . VAL A 1 206 ? 26.807 48.649 45.039 1.00 18.23 206 VAL A C 1
ATOM 1346 O O . VAL A 1 206 ? 26.690 48.297 43.853 1.00 20.94 206 VAL A O 1
ATOM 1350 N N . LEU A 1 207 ? 26.531 47.843 46.061 1.00 17.37 207 LEU A N 1
ATOM 1351 C CA . LEU A 1 207 ? 26.048 46.478 45.850 1.00 16.56 207 LEU A CA 1
ATOM 1352 C C . LEU A 1 207 ? 24.545 46.523 45.704 1.00 17.70 207 LEU A C 1
ATOM 1353 O O . LEU A 1 207 ? 23.838 46.937 46.611 1.00 17.94 207 LEU A O 1
ATOM 1358 N N . THR A 1 208 ? 24.073 46.078 44.549 1.00 18.23 208 THR A N 1
ATOM 1359 C CA . THR A 1 208 ? 22.669 46.137 44.201 1.00 20.51 208 THR A CA 1
ATOM 1360 C C . THR A 1 208 ? 21.924 44.938 44.763 1.00 21.68 208 THR A C 1
ATOM 1361 O O . THR A 1 208 ? 22.542 44.013 45.286 1.00 21.92 208 THR A O 1
ATOM 1365 N N . GLY A 1 209 ? 20.596 44.959 44.655 1.00 23.23 209 GLY A N 1
ATOM 1366 C CA . GLY A 1 209 ? 19.772 43.842 45.068 1.00 26.46 209 GLY A CA 1
ATOM 1367 C C . GLY A 1 209 ? 19.462 43.855 46.554 1.00 28.67 209 GLY A C 1
ATOM 1368 O O . GLY A 1 209 ? 20.076 44.619 47.304 1.00 28.71 209 GLY A O 1
ATOM 1369 N N . PRO A 1 210 ? 18.543 42.968 46.996 1.00 56.82 210 PRO A N 1
ATOM 1370 C CA . PRO A 1 210 ? 18.104 42.952 48.396 1.00 54.97 210 PRO A CA 1
ATOM 1371 C C . PRO A 1 210 ? 19.287 42.827 49.371 1.00 50.61 210 PRO A C 1
ATOM 1372 O O . PRO A 1 210 ? 20.068 41.858 49.254 1.00 54.10 210 PRO A O 1
ATOM 1376 N N . ALA A 1 218 ? 26.437 50.233 58.814 1.00 39.69 218 ALA A N 1
ATOM 1377 C CA . ALA A 1 218 ? 26.314 50.881 57.523 1.00 34.45 218 ALA A CA 1
ATOM 1378 C C . ALA A 1 218 ? 27.133 52.160 57.530 1.00 31.51 218 ALA A C 1
ATOM 1379 O O . ALA A 1 218 ? 26.907 53.040 58.362 1.00 36.23 218 ALA A O 1
ATOM 1381 N N . LEU A 1 219 ? 28.086 52.254 56.607 1.00 25.57 219 LEU A N 1
ATOM 1382 C CA . LEU A 1 219 ? 28.958 53.425 56.512 1.00 22.51 219 LEU A CA 1
ATOM 1383 C C . LEU A 1 219 ? 28.293 54.565 55.746 1.00 23.50 219 LEU A C 1
ATOM 1384 O O . LEU A 1 219 ? 27.497 54.319 54.843 1.00 25.26 219 LEU A O 1
ATOM 1389 N N . PRO A 1 220 ? 28.613 55.821 56.112 1.00 23.60 220 PRO A N 1
ATOM 1390 C CA . PRO A 1 220 ? 28.170 56.971 55.322 1.00 26.24 220 PRO A CA 1
ATOM 1391 C C . PRO A 1 220 ? 28.716 56.826 53.891 1.00 23.88 220 PRO A C 1
ATOM 1392 O O . PRO A 1 220 ? 29.890 56.502 53.717 1.00 20.70 220 PRO A O 1
ATOM 1396 N N . PRO A 1 221 ? 27.851 56.992 52.868 1.00 22.06 221 PRO A N 1
ATOM 1397 C CA . PRO A 1 221 ? 28.269 56.711 51.482 1.00 20.69 221 PRO A CA 1
ATOM 1398 C C . PRO A 1 221 ? 29.408 57.581 50.929 1.00 19.44 221 PRO A C 1
ATOM 1399 O O . PRO A 1 221 ? 30.275 57.063 50.224 1.00 18.54 221 PRO A O 1
ATOM 1403 N N . GLU A 1 222 ? 29.428 58.874 51.249 1.00 18.82 222 GLU A N 1
ATOM 1404 C CA . GLU A 1 222 ? 30.494 59.734 50.710 1.00 19.56 222 GLU A CA 1
ATOM 1405 C C . GLU A 1 222 ? 31.907 59.319 51.190 1.00 17.88 222 GLU A C 1
ATOM 1406 O O . GLU A 1 222 ? 32.808 59.137 50.360 1.00 15.55 222 GLU A O 1
ATOM 1412 N N . PRO A 1 223 ? 32.107 59.180 52.518 1.00 18.03 223 PRO A N 1
ATOM 1413 C CA . PRO A 1 223 ? 33.365 58.659 52.994 1.00 16.98 223 PRO A CA 1
ATOM 1414 C C . PRO A 1 223 ? 33.691 57.288 52.383 1.00 16.20 223 PRO A C 1
ATOM 1415 O O . PRO A 1 223 ? 34.826 57.075 51.980 1.00 15.16 223 PRO A O 1
ATOM 1419 N N . ALA A 1 224 ? 32.705 56.387 52.296 1.00 14.47 224 ALA A N 1
ATOM 1420 C CA . ALA A 1 224 ? 32.935 55.075 51.681 1.00 13.82 224 ALA A CA 1
ATOM 1421 C C . ALA A 1 224 ? 33.399 55.247 50.222 1.00 13.78 224 ALA A C 1
ATOM 1422 O O . ALA A 1 224 ? 34.365 54.598 49.803 1.00 12.96 224 ALA A O 1
ATOM 1424 N N . ALA A 1 225 ? 32.704 56.091 49.454 1.00 13.45 225 ALA A N 1
ATOM 1425 C CA . ALA A 1 225 ? 33.063 56.317 48.027 1.00 13.23 225 ALA A CA 1
ATOM 1426 C C . ALA A 1 225 ? 34.486 56.848 47.887 1.00 13.97 225 ALA A C 1
ATOM 1427 O O . ALA A 1 225 ? 35.265 56.364 47.050 1.00 12.88 225 ALA A O 1
ATOM 1429 N N . ARG A 1 226 ? 34.857 57.786 48.756 1.00 14.53 226 ARG A N 1
ATOM 1430 C CA A ARG A 1 226 ? 36.187 58.368 48.678 0.70 14.83 226 ARG A CA 1
ATOM 1431 C CA B ARG A 1 226 ? 36.195 58.375 48.710 0.30 14.69 226 ARG A CA 1
ATOM 1432 C C . ARG A 1 226 ? 37.262 57.324 48.969 1.00 14.23 226 ARG A C 1
ATOM 1433 O O . ARG A 1 226 ? 38.312 57.331 48.345 1.00 14.50 226 ARG A O 1
ATOM 1448 N N . LEU A 1 227 ? 36.978 56.415 49.901 1.00 14.23 227 LEU A N 1
ATOM 1449 C CA . LEU A 1 227 ? 37.942 55.380 50.242 1.00 12.90 227 LEU A CA 1
ATOM 1450 C C . LEU A 1 227 ? 38.064 54.326 49.133 1.00 11.93 227 LEU A C 1
ATOM 1451 O O . LEU A 1 227 ? 39.175 53.923 48.802 1.00 10.28 227 LEU A O 1
ATOM 1456 N N . ARG A 1 228 ? 36.939 53.890 48.543 1.00 10.63 228 ARG A N 1
ATOM 1457 C CA . ARG A 1 228 ? 37.009 53.013 47.368 1.00 12.06 228 ARG A CA 1
ATOM 1458 C C . ARG A 1 228 ? 37.911 53.629 46.276 1.00 11.83 228 ARG A C 1
ATOM 1459 O O . ARG A 1 228 ? 38.672 52.913 45.629 1.00 11.62 228 ARG A O 1
ATOM 1467 N N . GLU A 1 229 ? 37.810 54.953 46.090 1.00 13.25 229 GLU A N 1
ATOM 1468 C CA . GLU A 1 229 ? 38.601 55.677 45.086 1.00 14.84 229 GLU A CA 1
ATOM 1469 C C . GLU A 1 229 ? 40.078 55.659 45.446 1.00 12.91 229 GLU A C 1
ATOM 1470 O O . GLU A 1 229 ? 40.949 55.408 44.604 1.00 12.60 229 GLU A O 1
ATOM 1476 N N . LEU A 1 230 ? 40.368 55.871 46.721 1.00 10.31 230 LEU A N 1
ATOM 1477 C CA . LEU A 1 230 ? 41.769 55.847 47.157 1.00 10.53 230 LEU A CA 1
ATOM 1478 C C . LEU A 1 230 ? 42.351 54.452 46.943 1.00 10.84 230 LEU A C 1
ATOM 1479 O O . LEU A 1 230 ? 43.517 54.301 46.491 1.00 11.91 230 LEU A O 1
ATOM 1484 N N . MET A 1 231 ? 41.549 53.435 47.261 1.00 9.11 231 MET A N 1
ATOM 1485 C CA . MET A 1 231 ? 42.007 52.061 47.123 1.00 9.59 231 MET A CA 1
ATOM 1486 C C . MET A 1 231 ? 42.243 51.694 45.660 1.00 11.04 231 MET A C 1
ATOM 1487 O O . MET A 1 231 ? 43.234 51.004 45.343 1.00 11.86 231 MET A O 1
ATOM 1492 N N . ALA A 1 232 ? 41.358 52.199 44.786 1.00 10.41 232 ALA A N 1
ATOM 1493 C CA . ALA A 1 232 ? 41.509 52.000 43.331 1.00 12.52 232 ALA A CA 1
ATOM 1494 C C . ALA A 1 232 ? 42.812 52.610 42.833 1.00 12.29 232 ALA A C 1
ATOM 1495 O O . ALA A 1 232 ? 43.458 52.064 41.943 1.00 13.23 232 ALA A O 1
ATOM 1497 N N . ALA A 1 233 ? 43.221 53.719 43.453 1.00 11.61 233 ALA A N 1
ATOM 1498 C CA . ALA A 1 233 ? 44.420 54.436 43.074 1.00 13.00 233 ALA A CA 1
ATOM 1499 C C . ALA A 1 233 ? 45.700 53.895 43.735 1.00 12.49 233 ALA A C 1
ATOM 1500 O O . ALA A 1 233 ? 46.780 54.489 43.563 1.00 13.73 233 ALA A O 1
ATOM 1502 N N . ASN A 1 234 ? 45.598 52.776 44.456 1.00 12.60 234 ASN A N 1
ATOM 1503 C CA . ASN A 1 234 ? 46.798 52.167 45.088 1.00 11.55 234 ASN A CA 1
ATOM 1504 C C . ASN A 1 234 ? 47.913 51.939 44.039 1.00 13.54 234 ASN A C 1
ATOM 1505 O O . ASN A 1 234 ? 47.663 51.419 42.933 1.00 13.84 234 ASN A O 1
ATOM 1510 N N . LEU A 1 235 ? 49.135 52.293 44.388 1.00 11.83 235 LEU A N 1
ATOM 1511 C CA . LEU A 1 235 ? 50.261 52.202 43.466 1.00 14.38 235 LEU A CA 1
ATOM 1512 C C . LEU A 1 235 ? 51.069 50.925 43.645 1.00 14.85 235 LEU A C 1
ATOM 1513 O O . LEU A 1 235 ? 51.882 50.594 42.785 1.00 15.33 235 LEU A O 1
ATOM 1518 N N . LEU A 1 236 ? 50.889 50.237 44.774 1.00 14.80 236 LEU A N 1
ATOM 1519 C CA . LEU A 1 236 ? 51.757 49.112 45.105 1.00 16.67 236 LEU A CA 1
ATOM 1520 C C . LEU A 1 236 ? 51.057 47.851 44.561 1.00 16.50 236 LEU A C 1
ATOM 1521 O O . LEU A 1 236 ? 50.246 47.208 45.238 1.00 16.61 236 LEU A O 1
ATOM 1526 N N . ARG A 1 237 ? 51.308 47.570 43.282 1.00 18.49 237 ARG A N 1
ATOM 1527 C CA . ARG A 1 237 ? 50.497 46.597 42.542 1.00 19.23 237 ARG A CA 1
ATOM 1528 C C . ARG A 1 237 ? 51.343 45.361 42.187 1.00 19.68 237 ARG A C 1
ATOM 1529 O O . ARG A 1 237 ? 51.139 44.697 41.171 1.00 19.85 237 ARG A O 1
ATOM 1537 N N . HIS A 1 238 ? 52.279 45.059 43.062 1.00 19.31 238 HIS A N 1
ATOM 1538 C CA . HIS A 1 238 ? 53.251 43.998 42.813 1.00 21.07 238 HIS A CA 1
ATOM 1539 C C . HIS A 1 238 ? 52.924 42.708 43.556 1.00 19.19 238 HIS A C 1
ATOM 1540 O O . HIS A 1 238 ? 53.662 41.716 43.433 1.00 21.06 238 HIS A O 1
ATOM 1547 N N . ARG A 1 239 ? 51.850 42.707 44.344 1.00 17.34 239 ARG A N 1
ATOM 1548 C CA . ARG A 1 239 ? 51.612 41.590 45.263 1.00 16.60 239 ARG A CA 1
ATOM 1549 C C . ARG A 1 239 ? 50.428 40.760 44.759 1.00 16.74 239 ARG A C 1
ATO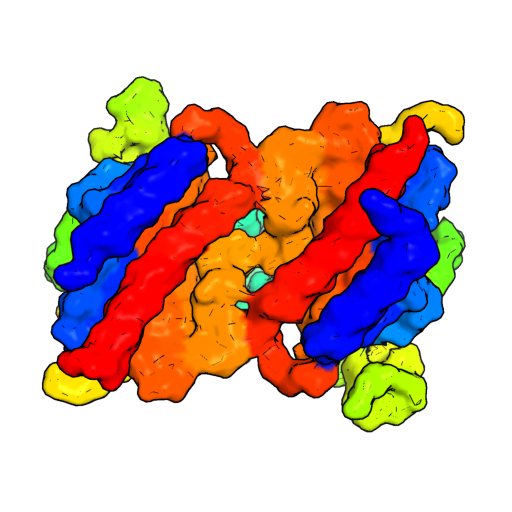M 1550 O O . ARG A 1 239 ? 50.628 39.819 43.994 1.00 18.67 239 ARG A O 1
ATOM 1558 N N . LEU A 1 240 ? 49.212 41.126 45.134 1.00 14.49 240 LEU A N 1
ATOM 1559 C CA . LEU A 1 240 ? 48.025 40.420 44.622 1.00 14.01 240 LEU A CA 1
ATOM 1560 C C . LEU A 1 240 ? 47.607 40.956 43.273 1.00 14.08 240 LEU A C 1
ATOM 1561 O O . LEU A 1 240 ? 46.982 40.242 42.487 1.00 13.46 240 LEU A O 1
ATOM 1566 N N . ALA A 1 241 ? 47.900 42.229 42.995 1.00 13.56 241 ALA A N 1
ATOM 1567 C CA . ALA A 1 241 ? 47.339 42.839 41.775 1.00 14.55 241 ALA A CA 1
ATOM 1568 C C . ALA A 1 241 ? 47.596 42.053 40.455 1.00 15.52 241 ALA A C 1
ATOM 1569 O O . ALA A 1 241 ? 46.684 41.912 39.654 1.00 14.99 241 ALA A O 1
ATOM 1571 N N . PRO A 1 242 ? 48.811 41.505 40.243 1.00 16.55 242 PRO A N 1
ATOM 1572 C CA . PRO A 1 242 ? 48.997 40.788 38.980 1.00 17.55 242 PRO A CA 1
ATOM 1573 C C . PRO A 1 242 ? 48.058 39.591 38.788 1.00 18.03 242 PRO A C 1
ATOM 1574 O O . PRO A 1 242 ? 47.764 39.230 37.635 1.00 17.50 242 PRO A O 1
ATOM 1578 N N . ASP A 1 243 ? 47.556 39.033 39.894 1.00 17.38 243 ASP A N 1
ATOM 1579 C CA . ASP A 1 243 ? 46.658 37.865 39.858 1.00 18.81 243 ASP A CA 1
ATOM 1580 C C . ASP A 1 243 ? 45.178 38.230 39.849 1.00 18.10 243 ASP A C 1
ATOM 1581 O O . ASP A 1 243 ? 44.323 37.383 39.571 1.00 19.14 243 ASP A O 1
ATOM 1586 N N . PHE A 1 244 ? 44.860 39.485 40.150 1.00 16.69 244 PHE A N 1
ATOM 1587 C CA . PHE A 1 244 ? 43.444 39.893 40.213 1.00 16.33 244 PHE A CA 1
ATOM 1588 C C . PHE A 1 244 ? 43.004 40.907 39.161 1.00 16.69 244 PHE A C 1
ATOM 1589 O O . PHE A 1 244 ? 41.839 40.909 38.729 1.00 16.47 244 PHE A O 1
ATOM 1597 N N . ALA A 1 245 ? 43.913 41.793 38.782 1.00 16.37 245 ALA A N 1
ATOM 1598 C CA . ALA A 1 245 ? 43.587 42.805 37.777 1.00 17.33 245 ALA A CA 1
ATOM 1599 C C . ALA A 1 245 ? 43.673 42.205 36.368 1.00 18.73 245 ALA A C 1
ATOM 1600 O O . ALA A 1 245 ? 44.597 41.445 36.060 1.00 20.40 245 ALA A O 1
ATOM 1602 N N . SER A 1 246 ? 42.685 42.509 35.533 1.00 18.47 246 SER A N 1
ATOM 1603 C CA . SER A 1 246 ? 42.687 42.078 34.143 1.00 19.64 246 SER A CA 1
ATOM 1604 C C . SER A 1 246 ? 41.788 42.999 33.352 1.00 20.33 246 SER A C 1
ATOM 1605 O O . SER A 1 246 ? 41.231 43.954 33.905 1.00 18.26 246 SER A O 1
ATOM 1608 N N . ASP A 1 247 ? 41.649 42.724 32.055 1.00 21.38 247 ASP A N 1
ATOM 1609 C CA . ASP A 1 247 ? 40.786 43.525 31.215 1.00 24.22 247 ASP A CA 1
ATOM 1610 C C . ASP A 1 247 ? 39.337 43.361 31.679 1.00 23.07 247 ASP A C 1
ATOM 1611 O O . ASP A 1 247 ? 38.494 44.224 31.408 1.00 24.55 247 ASP A O 1
ATOM 1616 N N . ALA A 1 248 ? 39.054 42.256 32.373 1.00 20.60 248 ALA A N 1
ATOM 1617 C CA . ALA A 1 248 ? 37.674 41.966 32.811 1.00 19.04 248 ALA A CA 1
ATOM 1618 C C . ALA A 1 248 ? 37.508 41.995 34.336 1.00 17.48 248 ALA A C 1
ATOM 1619 O O . ALA A 1 248 ? 36.485 41.524 34.885 1.00 15.99 248 ALA A O 1
ATOM 1621 N N . ALA A 1 249 ? 38.484 42.583 35.020 1.00 15.40 249 ALA A N 1
ATOM 1622 C CA . ALA A 1 249 ? 38.414 42.705 36.479 1.00 15.65 249 ALA A CA 1
ATOM 1623 C C . ALA A 1 249 ? 39.251 43.871 37.005 1.00 15.35 249 ALA A C 1
ATOM 1624 O O . ALA A 1 249 ? 40.411 44.037 36.604 1.00 17.29 249 ALA A O 1
ATOM 1626 N N . THR A 1 250 ? 38.656 44.690 37.875 1.00 14.55 250 THR A N 1
ATOM 1627 C CA . THR A 1 250 ? 39.358 45.791 38.537 1.00 15.00 250 THR A CA 1
ATOM 1628 C C . THR A 1 250 ? 39.766 45.346 39.950 1.00 13.18 250 THR A C 1
ATOM 1629 O O . THR A 1 250 ? 39.025 44.623 40.617 1.00 13.38 250 THR A O 1
ATOM 1633 N N . TRP A 1 251 ? 40.935 45.783 40.402 1.00 11.17 251 TRP A N 1
ATOM 1634 C CA . TRP A 1 251 ? 41.442 45.438 41.729 1.00 11.39 251 TRP A CA 1
ATOM 1635 C C . TRP A 1 251 ? 41.766 46.712 42.490 1.00 12.10 251 TRP A C 1
ATOM 1636 O O . TRP A 1 251 ? 42.550 47.548 42.006 1.00 12.51 251 TRP A O 1
ATOM 1647 N N . SER A 1 252 ? 41.166 46.845 43.684 1.00 11.56 252 SER A N 1
ATOM 1648 C CA . SER A 1 252 ? 41.371 48.014 44.562 1.00 11.47 252 SER A CA 1
ATOM 1649 C C . SER A 1 252 ? 41.854 47.460 45.885 1.00 11.93 252 SER A C 1
ATOM 1650 O O . SER A 1 252 ? 41.202 46.577 46.426 1.00 12.99 252 SER A O 1
ATOM 1653 N N . SER A 1 253 ? 43.008 47.925 46.385 1.00 10.95 253 SER A N 1
ATOM 1654 C CA . SER A 1 253 ? 43.586 47.302 47.564 1.00 11.25 253 SER A CA 1
ATOM 1655 C C . SER A 1 253 ? 44.557 48.172 48.353 1.00 12.01 253 SER A C 1
ATOM 1656 O O . SER A 1 253 ? 44.839 49.301 47.979 1.00 11.10 253 SER A O 1
ATOM 1659 N N . LYS A 1 254 ? 45.011 47.617 49.472 1.00 10.01 254 LYS A N 1
ATOM 1660 C CA . LYS A 1 254 ? 45.999 48.197 50.344 1.00 12.25 254 LYS A CA 1
ATOM 1661 C C . LYS A 1 254 ? 46.921 47.061 50.780 1.00 13.49 254 LYS A C 1
ATOM 1662 O O . LYS A 1 254 ? 46.456 46.019 51.259 1.00 13.42 254 LYS A O 1
ATOM 1668 N N . THR A 1 255 ? 48.226 47.271 50.621 1.00 14.49 255 THR A N 1
ATOM 1669 C CA . THR A 1 255 ? 49.236 46.306 51.044 1.00 15.74 255 THR A CA 1
ATOM 1670 C C . THR A 1 255 ? 49.794 46.745 52.408 1.00 15.97 255 THR A C 1
ATOM 1671 O O . THR A 1 255 ? 49.651 47.920 52.814 1.00 16.95 255 THR A O 1
ATOM 1675 N N . GLY A 1 256 ? 50.443 45.812 53.093 1.00 15.70 256 GLY A N 1
ATOM 1676 C CA . GLY A 1 256 ? 51.179 46.070 54.336 1.00 17.25 256 GLY A CA 1
ATOM 1677 C C . GLY A 1 256 ? 52.434 45.233 54.343 1.00 17.50 256 GLY A C 1
ATOM 1678 O O . GLY A 1 256 ? 52.380 44.029 54.082 1.00 16.07 256 GLY A O 1
ATOM 1679 N N . THR A 1 257 ? 53.563 45.861 54.635 1.00 17.94 257 THR A N 1
ATOM 1680 C CA . THR A 1 257 ? 54.851 45.173 54.628 1.00 18.84 257 THR A CA 1
ATOM 1681 C C . THR A 1 257 ? 55.713 45.693 55.768 1.00 20.17 257 THR A C 1
ATOM 1682 O O . THR A 1 257 ? 55.990 46.895 55.863 1.00 19.44 257 THR A O 1
ATOM 1686 N N . LEU A 1 258 ? 56.117 44.787 56.640 1.00 21.04 258 LEU A N 1
ATOM 1687 C CA . LEU A 1 258 ? 56.947 45.150 57.763 1.00 23.32 258 LEU A CA 1
ATOM 1688 C C . LEU A 1 258 ? 57.650 43.908 58.237 1.00 23.16 258 LEU A C 1
ATOM 1689 O O . LEU A 1 258 ? 57.012 42.897 58.509 1.00 22.55 258 LEU A O 1
ATOM 1694 N N . LEU A 1 259 ? 58.973 43.984 58.316 1.00 23.77 259 LEU A N 1
ATOM 1695 C CA . LEU A 1 259 ? 59.780 42.854 58.792 1.00 24.59 259 LEU A CA 1
ATOM 1696 C C . LEU A 1 259 ? 59.369 41.630 57.976 1.00 22.63 259 LEU A C 1
ATOM 1697 O O . LEU A 1 259 ? 59.425 41.692 56.746 1.00 23.63 259 LEU A O 1
ATOM 1702 N N . ASN A 1 260 ? 58.898 40.562 58.628 1.00 21.85 260 ASN A N 1
ATOM 1703 C CA . ASN A 1 260 ? 58.494 39.327 57.920 1.00 20.29 260 ASN A CA 1
ATOM 1704 C C . ASN A 1 260 ? 57.007 39.240 57.624 1.00 18.98 260 ASN A C 1
ATOM 1705 O O . ASN A 1 260 ? 56.513 38.171 57.259 1.00 17.71 260 ASN A O 1
ATOM 1710 N N . LEU A 1 261 ? 56.294 40.354 57.796 1.00 17.33 261 LEU A N 1
ATOM 1711 C CA . LEU A 1 261 ? 54.843 40.414 57.507 1.00 17.24 261 LEU A CA 1
ATOM 1712 C C . LEU A 1 261 ? 54.577 40.948 56.106 1.00 16.29 261 LEU A C 1
ATOM 1713 O O . LEU A 1 261 ? 55.214 41.930 55.683 1.00 15.57 261 LEU A O 1
ATOM 1718 N N . ARG A 1 262 ? 53.627 40.327 55.399 1.00 15.53 262 ARG A N 1
ATOM 1719 C CA . ARG A 1 262 ? 53.289 40.712 54.038 1.00 14.58 262 ARG A CA 1
ATOM 1720 C C . ARG A 1 262 ? 51.814 40.479 53.887 1.00 14.14 262 ARG A C 1
ATOM 1721 O O . ARG A 1 262 ? 51.375 39.328 53.945 1.00 13.40 262 ARG A O 1
ATOM 1729 N N . HIS A 1 263 ? 51.074 41.579 53.747 1.00 10.90 263 HIS A N 1
ATOM 1730 C CA . HIS A 1 263 ? 49.602 41.549 53.732 1.00 11.94 263 HIS A CA 1
ATOM 1731 C C . HIS A 1 263 ? 49.094 42.285 52.499 1.00 10.89 263 HIS A C 1
ATOM 1732 O O . HIS A 1 263 ? 49.785 43.165 51.935 1.00 13.65 263 HIS A O 1
ATOM 1739 N N . GLU A 1 264 ? 47.854 41.989 52.125 1.00 11.52 264 GLU A N 1
ATOM 1740 C CA . GLU A 1 264 ? 47.126 42.809 51.169 1.00 11.43 264 GLU A CA 1
ATOM 1741 C C . GLU A 1 264 ? 45.663 42.535 51.367 1.00 11.00 264 GLU A C 1
ATOM 1742 O O . GLU A 1 264 ? 45.273 41.375 51.493 1.00 10.76 264 GLU A O 1
ATOM 1748 N N . VAL A 1 265 ? 44.864 43.594 51.395 1.00 10.15 265 VAL A N 1
ATOM 1749 C CA . VAL A 1 265 ? 43.402 43.407 51.459 1.00 10.45 265 VAL A CA 1
ATOM 1750 C C . VAL A 1 265 ? 42.760 44.224 50.347 1.00 11.96 265 VAL A C 1
ATOM 1751 O O . VAL A 1 265 ? 43.217 45.325 50.034 1.00 12.80 265 VAL A O 1
ATOM 1755 N N . GLY A 1 266 ? 41.686 43.725 49.746 1.00 12.23 266 GLY A N 1
ATOM 1756 C CA . GLY A 1 266 ? 41.166 44.467 48.628 1.00 12.77 266 GLY A CA 1
ATOM 1757 C C . GLY A 1 266 ? 39.922 43.842 48.091 1.00 12.11 266 GLY A C 1
ATOM 1758 O O . GLY A 1 266 ? 39.473 42.807 48.579 1.00 13.10 266 GLY A O 1
ATOM 1759 N N . VAL A 1 267 ? 39.395 44.477 47.056 1.00 12.52 267 VAL A N 1
ATOM 1760 C CA . VAL A 1 267 ? 38.168 44.049 46.437 1.00 10.68 267 VAL A CA 1
ATOM 1761 C C . VAL A 1 267 ? 38.409 43.912 44.924 1.00 11.85 267 VAL A C 1
ATOM 1762 O O . VAL A 1 267 ? 39.018 44.791 44.305 1.00 12.54 267 VAL A O 1
ATOM 1766 N N . VAL A 1 268 ? 37.969 42.784 44.359 1.00 10.45 268 VAL A N 1
ATOM 1767 C CA . VAL A 1 268 ? 38.013 42.566 42.920 1.00 9.82 268 VAL A CA 1
ATOM 1768 C C . VAL A 1 268 ? 36.582 42.696 42.404 1.00 10.47 268 VAL A C 1
ATOM 1769 O O . VAL A 1 268 ? 35.643 42.127 42.983 1.00 12.45 268 VAL A O 1
ATOM 1773 N N . GLU A 1 269 ? 36.454 43.497 41.364 1.00 9.69 269 GLU A N 1
ATOM 1774 C CA . GLU A 1 269 ? 35.163 43.746 40.686 1.00 12.36 269 GLU A CA 1
ATOM 1775 C C . GLU A 1 269 ? 35.211 43.213 39.275 1.00 13.44 269 GLU A C 1
ATOM 1776 O O . GLU A 1 269 ? 35.962 43.740 38.431 1.00 12.34 269 GLU A O 1
ATOM 1782 N N . HIS A 1 270 ? 34.423 42.161 39.003 1.00 13.83 270 HIS A N 1
ATOM 1783 C CA . HIS A 1 270 ? 34.439 41.527 37.692 1.00 14.30 270 HIS A CA 1
ATOM 1784 C C . HIS A 1 270 ? 33.556 42.256 36.713 1.00 15.95 270 HIS A C 1
ATOM 1785 O O . HIS A 1 270 ? 32.560 42.888 37.104 1.00 14.99 270 HIS A O 1
ATOM 1792 N N . ALA A 1 271 ? 33.900 42.131 35.440 1.00 16.50 271 ALA A N 1
ATOM 1793 C CA . ALA A 1 271 ? 33.156 42.780 34.382 1.00 17.67 271 ALA A CA 1
ATOM 1794 C C . ALA A 1 271 ? 31.717 42.254 34.325 1.00 18.62 271 ALA A C 1
ATOM 1795 O O . ALA A 1 271 ? 30.839 42.953 33.816 1.00 20.83 271 ALA A O 1
ATOM 1797 N N . ASP A 1 272 ? 31.481 41.030 34.827 1.00 18.34 272 ASP A N 1
ATOM 1798 C CA . ASP A 1 272 ? 30.132 40.436 34.811 1.00 19.47 272 ASP A CA 1
ATOM 1799 C C . ASP A 1 272 ? 29.268 40.792 36.029 1.00 18.45 272 ASP A C 1
ATOM 1800 O O . ASP A 1 272 ? 28.125 40.323 36.135 1.00 19.09 272 ASP A O 1
ATOM 1805 N N . GLY A 1 273 ? 29.838 41.570 36.947 1.00 17.50 273 GLY A N 1
ATOM 1806 C CA . GLY A 1 273 ? 29.122 42.061 38.126 1.00 16.48 273 GLY A CA 1
ATOM 1807 C C . GLY A 1 273 ? 29.487 41.399 39.441 1.00 16.38 273 GLY A C 1
ATOM 1808 O O . GLY A 1 273 ? 29.100 41.883 40.510 1.00 15.07 273 GLY A O 1
ATOM 1809 N N . GLN A 1 274 ? 30.250 40.307 39.394 1.00 15.67 274 GLN A N 1
ATOM 1810 C CA . GLN A 1 274 ? 30.655 39.667 40.644 1.00 15.31 274 GLN A CA 1
ATOM 1811 C C . GLN A 1 274 ? 31.642 40.552 41.382 1.00 14.32 274 GLN A C 1
ATOM 1812 O O . GLN A 1 274 ? 32.450 41.259 40.756 1.00 13.77 274 GLN A O 1
ATOM 1818 N N . VAL A 1 275 ? 31.583 40.515 42.711 1.00 14.09 275 VAL A N 1
ATOM 1819 C CA . VAL A 1 275 ? 32.472 41.322 43.548 1.00 13.22 275 VAL A CA 1
ATOM 1820 C C . VAL A 1 275 ? 32.923 40.434 44.698 1.00 13.08 275 VAL A C 1
ATOM 1821 O O . VAL A 1 275 ? 32.075 39.849 45.376 1.00 12.52 275 VAL A O 1
ATOM 1825 N N . PHE A 1 276 ? 34.235 40.343 44.929 1.00 12.64 276 PHE A N 1
ATOM 1826 C CA . PHE A 1 276 ? 34.781 39.591 46.061 1.00 13.11 276 PHE A CA 1
ATOM 1827 C C . PHE A 1 276 ? 35.677 40.461 46.942 1.00 13.66 276 PHE A C 1
ATOM 1828 O O . PHE A 1 276 ? 36.478 41.258 46.434 1.00 12.39 276 PHE A O 1
ATOM 1836 N N . ALA A 1 277 ? 35.523 40.321 48.252 1.00 13.34 277 ALA A N 1
ATOM 1837 C CA . ALA A 1 277 ? 36.499 40.910 49.170 1.00 11.86 277 ALA A CA 1
ATOM 1838 C C . ALA A 1 277 ? 37.555 39.869 49.487 1.00 13.22 277 ALA A C 1
ATOM 1839 O O . ALA A 1 277 ? 37.243 38.701 49.625 1.00 14.73 277 ALA A O 1
ATOM 1841 N N . VAL A 1 278 ? 38.799 40.322 49.553 1.00 12.33 278 VAL A N 1
ATOM 1842 C CA . VAL A 1 278 ? 39.993 39.467 49.691 1.00 12.22 278 VAL A CA 1
ATOM 1843 C C . VAL A 1 278 ? 40.878 40.026 50.805 1.00 13.53 278 VAL A C 1
ATOM 1844 O O . VAL A 1 278 ? 41.237 41.212 50.797 1.00 14.43 278 VAL A O 1
ATOM 1848 N N . ALA A 1 279 ? 41.214 39.192 51.796 1.00 12.39 279 ALA A N 1
ATOM 1849 C CA . ALA A 1 279 ? 42.160 39.612 52.830 1.00 12.17 279 ALA A CA 1
ATOM 1850 C C . ALA A 1 279 ? 43.213 38.543 52.994 1.00 10.53 279 ALA A C 1
ATOM 1851 O O . ALA A 1 279 ? 42.894 37.356 53.155 1.00 11.44 279 ALA A O 1
ATOM 1853 N N . VAL A 1 280 ? 44.465 38.975 52.922 1.00 12.08 280 VAL A N 1
ATOM 1854 C CA . VAL A 1 280 ? 45.612 38.118 53.098 1.00 11.38 280 VAL A CA 1
ATOM 1855 C C . VAL A 1 280 ? 46.561 38.782 54.108 1.00 12.98 280 VAL A C 1
ATOM 1856 O O . VAL A 1 280 ? 47.001 39.919 53.914 1.00 10.60 280 VAL A O 1
ATOM 1860 N N . LEU A 1 281 ? 46.847 38.079 55.191 1.00 12.87 281 LEU A N 1
ATOM 1861 C CA . LEU A 1 281 ? 47.813 38.527 56.194 1.00 13.74 281 LEU A CA 1
ATOM 1862 C C . LEU A 1 281 ? 48.776 37.386 56.369 1.00 13.14 281 LEU A C 1
ATOM 1863 O O . LEU A 1 281 ? 48.367 36.263 56.652 1.00 14.40 281 LEU A O 1
ATOM 1868 N N . THR A 1 282 ? 50.063 37.631 56.161 1.00 13.12 282 THR A N 1
ATOM 1869 C CA . THR A 1 282 ? 50.994 36.522 56.248 1.00 13.58 282 THR A CA 1
ATOM 1870 C C . THR A 1 282 ? 52.206 36.905 57.073 1.00 15.09 282 THR A C 1
ATOM 1871 O O . THR A 1 282 ? 52.580 38.093 57.160 1.00 15.18 282 THR A O 1
ATOM 1875 N N . GLU A 1 283 ? 52.828 35.889 57.649 1.00 17.38 283 GLU A N 1
ATOM 1876 C CA . GLU A 1 283 ? 54.157 36.061 58.176 1.00 20.00 283 GLU A CA 1
ATOM 1877 C C . GLU A 1 283 ? 55.046 34.929 57.695 1.00 19.90 283 GLU A C 1
ATOM 1878 O O . GLU A 1 283 ? 54.619 33.768 57.628 1.00 18.92 283 GLU A O 1
ATOM 1884 N N . SER A 1 284 ? 56.294 35.267 57.382 1.00 18.81 284 SER A N 1
ATOM 1885 C CA . SER A 1 284 ? 57.178 34.298 56.763 1.00 19.93 284 SER A CA 1
ATOM 1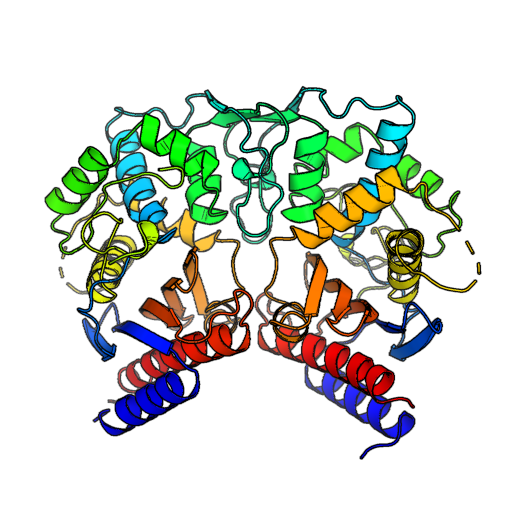886 C C . SER A 1 284 ? 58.180 33.770 57.766 1.00 21.88 284 SER A C 1
ATOM 1887 O O . SER A 1 284 ? 58.631 34.508 58.648 1.00 21.98 284 SER A O 1
ATOM 1890 N N . GLN A 1 285 ? 58.508 32.486 57.632 1.00 24.35 285 GLN A N 1
ATOM 1891 C CA . GLN A 1 285 ? 59.549 31.836 58.441 1.00 27.69 285 GLN A CA 1
ATOM 1892 C C . GLN A 1 285 ? 60.928 32.021 57.814 1.00 28.28 285 GLN A C 1
ATOM 1893 O O . GLN A 1 285 ? 61.956 31.697 58.425 1.00 29.87 285 GLN A O 1
ATOM 1899 N N . VAL A 1 286 ? 60.939 32.559 56.595 1.00 28.26 286 VAL A N 1
ATOM 1900 C CA . VAL A 1 286 ? 62.157 32.804 55.834 1.00 28.89 286 VAL A CA 1
ATOM 1901 C C . VAL A 1 286 ? 62.581 34.246 56.116 1.00 29.15 286 VAL A C 1
ATOM 1902 O O . VAL A 1 286 ? 61.796 35.180 55.903 1.00 27.36 286 VAL A O 1
ATOM 1906 N N . PRO A 1 287 ? 63.818 34.435 56.610 1.00 30.53 287 PRO A N 1
ATOM 1907 C CA . PRO A 1 287 ? 64.184 35.788 57.056 1.00 31.61 287 PRO A CA 1
ATOM 1908 C C . PRO A 1 287 ? 64.463 36.872 55.972 1.00 31.78 287 PRO A C 1
ATOM 1909 O O . PRO A 1 287 ? 64.669 38.040 56.332 1.00 34.06 287 PRO A O 1
ATOM 1913 N N . ALA A 1 288 ? 64.413 36.523 54.681 1.00 29.97 288 ALA A N 1
ATOM 1914 C CA . ALA A 1 288 ? 64.722 37.457 53.581 1.00 27.42 288 ALA A CA 1
ATOM 1915 C C . ALA A 1 288 ? 63.630 38.506 53.346 1.00 26.03 288 ALA A C 1
ATOM 1916 O O . ALA A 1 288 ? 62.474 38.138 53.175 1.00 23.32 288 ALA A O 1
ATOM 1918 N N . ASP A 1 289 ? 63.982 39.797 53.311 1.00 24.96 289 ASP A N 1
ATOM 1919 C CA . ASP A 1 289 ? 62.962 40.841 53.062 1.00 25.71 289 ASP A CA 1
ATOM 1920 C C . ASP A 1 289 ? 62.389 40.729 51.660 1.00 24.24 289 ASP A C 1
ATOM 1921 O O . ASP A 1 289 ? 61.178 40.943 51.441 1.00 25.02 289 ASP A O 1
ATOM 1926 N N . SER A 1 290 ? 63.251 40.412 50.699 1.00 23.83 290 SER A N 1
ATOM 1927 C CA . SER A 1 290 ? 62.818 40.299 49.308 1.00 22.98 290 SER A CA 1
ATOM 1928 C C . SER A 1 290 ? 62.380 38.873 48.918 1.00 22.30 290 SER A C 1
ATOM 1929 O O . SER A 1 290 ? 63.223 38.007 48.664 1.00 22.47 290 SER A O 1
ATOM 1932 N N . GLN A 1 291 ? 61.066 38.620 48.875 1.00 20.70 291 GLN A N 1
ATOM 1933 C CA . GLN A 1 291 ? 60.580 37.284 48.494 1.00 21.13 291 GLN A CA 1
ATOM 1934 C C . GLN A 1 291 ? 59.446 37.379 47.489 1.00 21.49 291 GLN A C 1
ATOM 1935 O O . GLN A 1 291 ? 58.268 37.218 47.840 1.00 21.16 291 GLN A O 1
ATOM 1941 N N . PRO A 1 292 ? 59.788 37.646 46.217 1.00 23.29 292 PRO A N 1
ATOM 1942 C CA . PRO A 1 292 ? 58.701 37.760 45.248 1.00 22.34 292 PRO A CA 1
ATOM 1943 C C . PRO A 1 292 ? 57.999 36.424 44.992 1.00 22.04 292 PRO A C 1
ATOM 1944 O O . PRO A 1 292 ? 56.860 36.432 44.541 1.00 21.51 292 PRO A O 1
ATOM 1948 N N . GLY A 1 293 ? 58.693 35.309 45.256 1.00 21.76 293 GLY A N 1
ATOM 1949 C CA . GLY A 1 293 ? 58.102 33.966 45.287 1.00 21.41 293 GLY A CA 1
ATOM 1950 C C . GLY A 1 293 ? 57.020 33.837 46.358 1.00 20.63 293 GLY A C 1
ATOM 1951 O O . GLY A 1 293 ? 55.937 33.271 46.100 1.00 19.22 293 GLY A O 1
ATOM 1952 N N . ALA A 1 294 ? 57.298 34.352 47.558 1.00 19.17 294 ALA A N 1
ATOM 1953 C CA . ALA A 1 294 ? 56.270 34.402 48.610 1.00 18.73 294 ALA A CA 1
ATOM 1954 C C . ALA A 1 294 ? 55.081 35.235 48.174 1.00 17.77 294 ALA A C 1
ATOM 1955 O O . ALA A 1 294 ? 53.919 34.871 48.409 1.00 17.26 294 ALA A O 1
ATOM 1957 N N . GLU A 1 295 ? 55.359 36.359 47.529 1.00 17.19 295 GLU A N 1
ATOM 1958 C CA . GLU A 1 295 ? 54.290 37.241 47.049 1.00 17.21 295 GLU A CA 1
ATOM 1959 C C . GLU A 1 295 ? 53.412 36.572 45.979 1.00 16.77 295 GLU A C 1
ATOM 1960 O O . GLU A 1 295 ? 52.177 36.661 46.039 1.00 15.63 295 GLU A O 1
ATOM 1966 N N . ALA A 1 296 ? 54.042 35.880 45.029 1.00 17.30 296 ALA A N 1
ATOM 1967 C CA . ALA A 1 296 ? 53.303 35.098 44.026 1.00 17.69 296 ALA A CA 1
ATOM 1968 C C . ALA A 1 296 ? 52.462 33.986 44.673 1.00 17.06 296 ALA A C 1
ATOM 1969 O O . ALA A 1 296 ? 51.318 33.718 44.259 1.00 15.84 296 ALA A O 1
ATOM 1971 N N . LEU A 1 297 ? 53.046 33.349 45.687 1.00 17.34 297 LEU A N 1
ATOM 1972 C CA . LEU A 1 297 ? 52.410 32.243 46.411 1.00 15.84 297 LEU A CA 1
ATOM 1973 C C . LEU A 1 297 ? 51.140 32.752 47.102 1.00 15.05 297 LEU A C 1
ATOM 1974 O O . LEU A 1 297 ? 50.050 32.203 46.903 1.00 15.56 297 LEU A O 1
ATOM 1979 N N . MET A 1 298 ? 51.260 33.823 47.880 1.00 14.43 298 MET A N 1
ATOM 1980 C CA . MET A 1 298 ? 50.089 34.302 48.611 1.00 14.93 298 MET A CA 1
ATOM 1981 C C . MET A 1 298 ? 49.018 34.807 47.632 1.00 14.43 298 MET A C 1
ATOM 1982 O O . MET A 1 298 ? 47.819 34.667 47.876 1.00 13.37 298 MET A O 1
ATOM 1987 N N . ALA A 1 299 ? 49.454 35.361 46.502 1.00 14.54 299 ALA A N 1
ATOM 1988 C CA . ALA A 1 299 ? 48.508 35.846 45.492 1.00 13.63 299 ALA A CA 1
ATOM 1989 C C . ALA A 1 299 ? 47.783 34.680 44.856 1.00 14.99 299 ALA A C 1
ATOM 1990 O O . ALA A 1 299 ? 46.553 34.734 44.649 1.00 15.01 299 ALA A O 1
ATOM 1992 N N . GLN A 1 300 ? 48.534 33.622 44.559 1.00 14.95 300 GLN A N 1
ATOM 1993 C CA . GLN A 1 300 ? 47.931 32.415 43.984 1.00 16.76 300 GLN A CA 1
ATOM 1994 C C . GLN A 1 300 ? 46.898 31.793 44.934 1.00 15.60 300 GLN A C 1
ATOM 1995 O O . GLN A 1 300 ? 45.834 31.380 44.494 1.00 14.15 300 GLN A O 1
ATOM 2001 N N . VAL A 1 301 ? 47.247 31.691 46.223 1.00 14.17 301 VAL A N 1
ATOM 2002 C CA . VAL A 1 301 ? 46.291 31.217 47.241 1.00 13.82 301 VAL A CA 1
ATOM 2003 C C . VAL A 1 301 ? 45.014 32.046 47.242 1.00 13.69 301 VAL A C 1
ATOM 2004 O O . VAL A 1 301 ? 43.903 31.496 47.203 1.00 11.93 301 VAL A O 1
ATOM 2008 N N . ALA A 1 302 ? 45.140 33.375 47.291 1.00 11.35 302 ALA A N 1
ATOM 2009 C CA . ALA A 1 302 ? 43.923 34.202 47.302 1.00 10.86 302 ALA A CA 1
ATOM 2010 C C . ALA A 1 302 ? 43.115 34.049 46.023 1.00 12.22 302 ALA A C 1
ATOM 2011 O O . ALA A 1 302 ? 41.882 34.025 46.063 1.00 13.51 302 ALA A O 1
ATOM 2013 N N . ARG A 1 303 ? 43.807 33.995 44.889 1.00 11.10 303 ARG A N 1
ATOM 2014 C CA . ARG A 1 303 ? 43.132 33.863 43.596 1.00 13.20 303 ARG A CA 1
ATOM 2015 C C . ARG A 1 303 ? 42.379 32.536 43.515 1.00 12.57 303 ARG A C 1
ATOM 2016 O O . ARG A 1 303 ? 41.266 32.496 43.021 1.00 13.25 303 ARG A O 1
ATOM 2024 N N . ARG A 1 304 ? 42.985 31.455 44.006 1.00 12.59 304 ARG A N 1
ATOM 2025 C CA . ARG A 1 304 ? 42.333 30.141 43.931 1.00 14.44 304 ARG A CA 1
ATOM 2026 C C . ARG A 1 304 ? 41.115 30.033 44.845 1.00 14.67 304 ARG A C 1
ATOM 2027 O O . ARG A 1 304 ? 40.120 29.395 44.491 1.00 15.28 304 ARG A O 1
ATOM 2035 N N . LEU A 1 305 ? 41.193 30.662 46.012 1.00 14.14 305 LEU A N 1
ATOM 2036 C CA . LEU A 1 305 ? 40.006 30.825 46.871 1.00 14.64 305 LEU A CA 1
ATOM 2037 C C . LEU A 1 305 ? 38.863 31.571 46.140 1.00 14.73 305 LEU A C 1
ATOM 2038 O O . LEU A 1 305 ? 37.728 31.086 46.076 1.00 13.82 305 LEU A O 1
ATOM 2043 N N . ARG A 1 306 ? 39.164 32.738 45.565 1.00 13.86 306 ARG A N 1
ATOM 2044 C CA . ARG A 1 306 ? 38.181 33.476 44.749 1.00 14.09 306 ARG A CA 1
ATOM 2045 C C . ARG A 1 306 ? 37.598 32.629 43.608 1.00 14.02 306 ARG A C 1
ATOM 2046 O O . ARG A 1 306 ? 36.357 32.618 43.379 1.00 12.91 306 ARG A O 1
ATOM 2054 N N . ASP A 1 307 ? 38.483 31.950 42.874 1.00 13.38 307 ASP A N 1
ATOM 2055 C CA . ASP A 1 307 ? 38.060 31.155 41.720 1.00 15.66 307 ASP A CA 1
ATOM 2056 C C . ASP A 1 307 ? 37.067 30.088 42.126 1.00 15.28 307 ASP A C 1
ATOM 2057 O O . ASP A 1 307 ? 36.100 29.843 41.406 1.00 16.69 307 ASP A O 1
ATOM 2062 N N . ARG A 1 308 ? 37.319 29.430 43.256 1.00 15.00 308 ARG A N 1
ATOM 2063 C CA . ARG A 1 308 ? 36.411 28.381 43.731 1.00 15.76 308 ARG A CA 1
ATOM 2064 C C . ARG A 1 308 ? 35.039 29.001 44.048 1.00 15.44 308 ARG A C 1
ATOM 2065 O O . ARG A 1 308 ? 33.991 28.495 43.636 1.00 15.38 308 ARG A O 1
ATOM 2073 N N . LEU A 1 309 ? 35.036 30.128 44.759 1.00 14.75 309 LEU A N 1
ATOM 2074 C CA . LEU A 1 309 ? 33.750 30.817 45.005 1.00 15.36 309 LEU A CA 1
ATOM 2075 C C . LEU A 1 309 ? 33.079 31.270 43.727 1.00 15.44 309 LEU A C 1
ATOM 2076 O O . LEU A 1 309 ? 31.844 31.174 43.595 1.00 14.92 309 LEU A O 1
ATOM 2081 N N . ARG A 1 310 ? 33.865 31.808 42.803 1.00 14.67 310 ARG A N 1
ATOM 2082 C CA . ARG A 1 310 ? 33.320 32.281 41.508 1.00 17.06 310 ARG A CA 1
ATOM 2083 C C . ARG A 1 310 ? 32.680 31.133 40.709 1.00 19.20 310 ARG A C 1
ATOM 2084 O O . ARG A 1 310 ? 31.596 31.289 40.097 1.00 20.78 310 ARG A O 1
ATOM 2092 N N . GLU A 1 311 ? 33.351 29.980 40.707 1.00 20.76 311 GLU A N 1
ATOM 2093 C CA A GLU A 1 311 ? 32.845 28.761 40.063 0.50 22.07 311 GLU A CA 1
ATOM 2094 C CA B GLU A 1 311 ? 32.812 28.809 40.025 0.50 21.47 311 GLU A CA 1
ATOM 2095 C C . GLU A 1 311 ? 31.515 28.323 40.675 1.00 22.21 311 GLU A C 1
ATOM 2096 O O . GLU A 1 311 ? 30.577 27.950 39.958 1.00 24.77 311 GLU A O 1
ATOM 2107 N N . TRP A 1 312 ? 31.439 28.355 42.013 1.00 24.33 312 TRP A N 1
ATOM 2108 C CA . TRP A 1 312 ? 30.242 27.892 42.741 1.00 29.73 312 TRP A CA 1
ATOM 2109 C C . TRP A 1 312 ? 29.069 28.826 42.484 1.00 32.55 312 TRP A C 1
ATOM 2110 O O . TRP A 1 312 ? 27.925 28.382 42.358 1.00 37.71 312 TRP A O 1
ATOM 2121 N N . HIS A 1 313 ? 29.380 30.120 42.410 1.00 31.22 313 HIS A N 1
ATOM 2122 C CA . HIS A 1 313 ? 28.414 31.158 42.115 1.00 37.07 313 HIS A CA 1
ATOM 2123 C C . HIS A 1 313 ? 27.822 30.900 40.736 1.00 37.46 313 HIS A C 1
ATOM 2124 O O . HIS A 1 313 ? 26.599 30.828 40.582 1.00 44.18 313 HIS A O 1
ATOM 2131 N N . HIS A 1 314 ? 28.703 30.741 39.747 1.00 33.08 314 HIS A N 1
ATOM 2132 C CA . HIS A 1 314 ? 28.303 30.543 38.352 1.00 35.65 314 HIS A CA 1
ATOM 2133 C C . HIS A 1 314 ? 27.553 29.251 38.112 1.00 38.29 314 HIS A C 1
ATOM 2134 O O . HIS A 1 314 ? 26.570 29.244 37.381 1.00 43.26 314 HIS A O 1
ATOM 2141 N N . HIS A 1 315 ? 28.022 28.167 38.728 1.00 37.66 315 HIS A N 1
ATOM 2142 C CA . HIS A 1 315 ? 27.659 26.817 38.275 1.00 42.96 315 HIS A CA 1
ATOM 2143 C C . HIS A 1 315 ? 26.870 25.961 39.267 1.00 52.62 315 HIS A C 1
ATOM 2144 O O . HIS A 1 315 ? 26.368 24.895 38.909 1.00 59.82 315 HIS A O 1
ATOM 2151 N N . HIS A 1 316 ? 26.728 26.441 40.498 1.00 35.21 316 HIS A N 1
ATOM 2152 C CA . HIS A 1 316 ? 25.904 25.756 41.498 1.00 37.70 316 HIS A CA 1
ATOM 2153 C C . HIS A 1 316 ? 24.683 26.616 41.884 1.00 38.73 316 HIS A C 1
ATOM 2154 O O . HIS A 1 316 ? 24.350 26.792 43.068 1.00 40.14 316 HIS A O 1
ATOM 2161 N N . VAL B 1 1 ? 69.209 21.896 26.267 1.00 60.11 1 VAL B N 1
ATOM 2162 C CA . VAL B 1 1 ? 69.500 23.358 26.315 1.00 56.80 1 VAL B CA 1
ATOM 2163 C C . VAL B 1 1 ? 69.523 23.920 24.890 1.00 56.64 1 VAL B C 1
ATOM 2164 O O . VAL B 1 1 ? 70.157 23.351 23.997 1.00 58.80 1 VAL B O 1
ATOM 2168 N N . LEU B 1 2 ? 68.804 25.023 24.688 1.00 54.24 2 LEU B N 1
ATOM 2169 C CA . LEU B 1 2 ? 68.760 25.735 23.405 1.00 53.48 2 LEU B CA 1
ATOM 2170 C C . LEU B 1 2 ? 70.073 26.480 23.119 1.00 52.12 2 LEU B C 1
ATOM 2171 O O . LEU B 1 2 ? 70.705 27.025 24.044 1.00 49.97 2 LEU B O 1
ATOM 2176 N N . ASN B 1 3 ? 70.489 26.493 21.850 1.00 52.70 3 ASN B N 1
ATOM 2177 C CA . ASN B 1 3 ? 71.506 27.458 21.419 1.00 51.42 3 ASN B CA 1
ATOM 2178 C C . ASN B 1 3 ? 70.893 28.875 21.384 1.00 48.53 3 ASN B C 1
ATOM 2179 O O . ASN B 1 3 ? 69.671 29.013 21.465 1.00 46.75 3 ASN B O 1
ATOM 2184 N N . SER B 1 4 ? 71.738 29.908 21.307 1.00 47.48 4 SER B N 1
ATOM 2185 C CA . SER B 1 4 ? 71.298 31.310 21.417 1.00 45.26 4 SER B CA 1
ATOM 2186 C C . SER B 1 4 ? 70.463 31.805 20.237 1.00 45.34 4 SER B C 1
ATOM 2187 O O . SER B 1 4 ? 69.591 32.647 20.398 1.00 43.86 4 SER B O 1
ATOM 2190 N N . GLU B 1 5 ? 70.744 31.277 19.054 1.00 47.47 5 GLU B N 1
ATOM 2191 C CA . GLU B 1 5 ? 69.929 31.544 17.875 1.00 47.90 5 GLU B CA 1
ATOM 2192 C C . GLU B 1 5 ? 68.521 30.973 18.059 1.00 46.40 5 GLU B C 1
ATOM 2193 O O . GLU B 1 5 ? 67.534 31.654 17.778 1.00 45.23 5 GLU B O 1
ATOM 2199 N N . SER B 1 6 ? 68.454 29.723 18.531 1.00 45.66 6 SER B N 1
ATOM 2200 C CA . SER B 1 6 ? 67.198 29.018 18.802 1.00 44.35 6 SER B CA 1
ATOM 2201 C C . SER B 1 6 ? 66.414 29.683 19.922 1.00 40.40 6 SER B C 1
ATOM 2202 O O . SER B 1 6 ? 65.183 29.745 19.868 1.00 38.88 6 SER B O 1
ATOM 2205 N N . LEU B 1 7 ? 67.133 30.148 20.943 1.00 37.50 7 LEU B N 1
ATOM 2206 C CA . LEU B 1 7 ? 66.505 30.842 22.071 1.00 34.56 7 LEU B CA 1
ATOM 2207 C C . LEU B 1 7 ? 65.831 32.112 21.607 1.00 33.08 7 LEU B C 1
ATOM 2208 O O . LEU B 1 7 ? 64.668 32.353 21.949 1.00 33.00 7 LEU B O 1
ATOM 2213 N N . LEU B 1 8 ? 66.547 32.919 20.823 1.00 33.00 8 LEU B N 1
ATOM 2214 C CA . LEU B 1 8 ? 66.000 34.185 20.339 1.00 31.61 8 LEU B CA 1
ATOM 2215 C C . LEU B 1 8 ? 64.753 33.914 19.506 1.00 32.53 8 LEU B C 1
ATOM 2216 O O . LEU B 1 8 ? 63.780 34.654 19.600 1.00 31.08 8 LEU B O 1
ATOM 2221 N N . ARG B 1 9 ? 64.768 32.830 18.735 1.00 34.62 9 ARG B N 1
ATOM 2222 C CA . ARG B 1 9 ? 63.600 32.465 17.931 1.00 36.58 9 ARG B CA 1
ATOM 2223 C C . ARG B 1 9 ? 62.391 32.089 18.790 1.00 34.95 9 ARG B C 1
ATOM 2224 O O . ARG B 1 9 ? 61.259 32.477 18.496 1.00 34.10 9 ARG B O 1
ATOM 2232 N N . GLU B 1 10 ? 62.639 31.299 19.830 1.00 33.66 10 GLU B N 1
ATOM 2233 C CA . GLU B 1 10 ? 61.614 30.964 20.812 1.00 33.52 10 GLU B CA 1
ATOM 2234 C C . GLU B 1 10 ? 61.019 32.214 21.466 1.00 29.96 10 GLU B C 1
ATOM 2235 O O . GLU B 1 10 ? 59.801 32.314 21.622 1.00 29.13 10 GLU B O 1
ATOM 2241 N N . LEU B 1 11 ? 61.888 33.149 21.850 1.00 27.12 11 LEU B N 1
ATOM 2242 C CA . LEU B 1 11 ? 61.458 34.375 22.526 1.00 25.41 11 LEU B CA 1
ATOM 2243 C C . LEU B 1 11 ? 60.606 35.255 21.608 1.00 25.78 11 LEU B C 1
ATOM 2244 O O . LEU B 1 11 ? 59.528 35.725 22.005 1.00 25.37 11 LEU B O 1
ATOM 2249 N N . ARG B 1 12 ? 61.053 35.428 20.367 1.00 26.95 12 ARG B N 1
ATOM 2250 C CA . ARG B 1 12 ? 60.293 36.175 19.374 1.00 28.18 12 ARG B CA 1
ATOM 2251 C C . ARG B 1 12 ? 58.945 35.512 19.100 1.00 28.91 12 ARG B C 1
ATOM 2252 O O . ARG B 1 12 ? 57.932 36.186 18.962 1.00 29.64 12 ARG B O 1
ATOM 2260 N N . ASP B 1 13 ? 58.934 34.185 19.047 1.00 30.23 13 ASP B N 1
ATOM 2261 C CA . ASP B 1 13 ? 57.688 33.442 18.847 1.00 31.59 13 ASP B CA 1
ATOM 2262 C C . ASP B 1 13 ? 56.732 33.701 20.011 1.00 29.21 13 ASP B C 1
ATOM 2263 O O . ASP B 1 13 ? 55.542 33.965 19.796 1.00 29.24 13 ASP B O 1
ATOM 2268 N N . ALA B 1 14 ? 57.266 33.645 21.234 1.00 26.23 14 ALA B N 1
ATOM 2269 C CA . ALA B 1 14 ? 56.487 33.895 22.444 1.00 24.98 14 ALA B CA 1
ATOM 2270 C C . ALA B 1 14 ? 55.893 35.313 22.472 1.00 23.94 14 ALA B C 1
ATOM 2271 O O . ALA B 1 14 ? 54.692 35.491 22.793 1.00 24.00 14 ALA B O 1
ATOM 2273 N N . LEU B 1 15 ? 56.699 36.300 22.072 1.00 22.40 15 LEU B N 1
ATOM 2274 C CA . LEU B 1 15 ? 56.227 37.684 21.982 1.00 22.45 15 LEU B CA 1
ATOM 2275 C C . LEU B 1 15 ? 55.107 37.848 20.961 1.00 24.99 15 LEU B C 1
ATOM 2276 O O . LEU B 1 15 ? 54.100 38.523 21.233 1.00 26.03 15 LEU B O 1
ATOM 2281 N N . HIS B 1 16 ? 55.281 37.229 19.797 1.00 25.63 16 HIS B N 1
ATOM 2282 C CA . HIS B 1 16 ? 54.292 37.316 18.731 1.00 29.00 16 HIS B CA 1
ATOM 2283 C C . HIS B 1 16 ? 52.979 36.726 19.244 1.00 29.83 16 HIS B C 1
ATOM 2284 O O . HIS B 1 16 ? 51.916 37.354 19.127 1.00 29.97 16 HIS B O 1
ATOM 2291 N N . GLU B 1 17 ? 53.084 35.547 19.861 1.00 31.01 17 GLU B N 1
ATOM 2292 C CA . GLU B 1 17 ? 51.941 34.815 20.431 1.00 33.86 17 GLU B CA 1
ATOM 2293 C C . GLU B 1 17 ? 51.128 35.668 21.417 1.00 31.87 17 GLU B C 1
ATOM 2294 O O . GLU B 1 17 ? 49.895 35.618 21.421 1.00 32.53 17 GLU B O 1
ATOM 2300 N N . GLY B 1 18 ? 51.835 36.464 22.214 1.00 29.32 18 GLY B N 1
ATOM 2301 C CA . GLY B 1 18 ? 51.223 37.280 23.259 1.00 27.82 18 GLY B CA 1
ATOM 2302 C C . GLY B 1 18 ? 50.817 38.672 22.818 1.00 26.75 18 GLY B C 1
ATOM 2303 O O . GLY B 1 18 ? 50.436 39.494 23.651 1.00 24.50 18 GLY B O 1
ATOM 2304 N N . GLY B 1 19 ? 50.925 38.928 21.512 1.00 27.46 19 GLY B N 1
ATOM 2305 C CA . GLY B 1 19 ? 50.533 40.202 20.904 1.00 27.38 19 GLY B CA 1
ATOM 2306 C C . GLY B 1 19 ? 51.510 41.352 21.110 1.00 25.45 19 GLY B C 1
ATOM 2307 O O . GLY B 1 19 ? 51.122 42.509 20.968 1.00 25.80 19 GLY B O 1
ATOM 2308 N N . LEU B 1 20 ? 52.776 41.057 21.412 1.00 24.94 20 LEU B N 1
ATOM 2309 C CA . LEU B 1 20 ? 53.759 42.109 21.696 1.00 23.77 20 LEU B CA 1
ATOM 2310 C C . LEU B 1 20 ? 54.810 42.238 20.608 1.00 24.41 20 LEU B C 1
ATOM 2311 O O . LEU B 1 20 ? 55.317 41.227 20.101 1.00 23.74 20 LEU B O 1
ATOM 2316 N N . THR B 1 21 ? 55.135 43.487 20.267 1.00 24.64 21 THR B N 1
ATOM 2317 C CA . THR B 1 21 ? 56.342 43.819 19.506 1.00 25.96 21 THR B CA 1
ATOM 2318 C C . THR B 1 21 ? 57.200 44.777 20.361 1.00 25.94 21 THR B C 1
ATOM 2319 O O . THR B 1 21 ? 56.742 45.305 21.364 1.00 24.47 21 THR B O 1
ATOM 2323 N N . GLY B 1 22 ? 58.451 44.993 19.980 1.00 27.28 22 GLY B N 1
ATOM 2324 C CA . GLY B 1 22 ? 59.243 45.979 20.709 1.00 27.31 22 GLY B CA 1
ATOM 2325 C C . GLY B 1 22 ? 60.736 45.808 20.593 1.00 27.60 22 GLY B C 1
ATOM 2326 O O . GLY B 1 22 ? 61.252 45.388 19.550 1.00 29.08 22 GLY B O 1
ATOM 2327 N N . SER B 1 23 ? 61.420 46.115 21.685 1.00 26.05 23 SER B N 1
ATOM 2328 C CA . SER B 1 23 ? 62.845 46.353 21.670 1.00 25.27 23 SER B CA 1
ATOM 2329 C C . SER B 1 23 ? 63.348 45.846 23.030 1.00 23.69 23 SER B C 1
ATOM 2330 O O . SER B 1 23 ? 62.869 46.308 24.064 1.00 23.14 23 SER B O 1
ATOM 2333 N N . PHE B 1 24 ? 64.254 44.859 23.019 1.00 21.35 24 PHE B N 1
ATOM 2334 C CA . PHE B 1 24 ? 64.765 44.225 24.242 1.00 19.02 24 PHE B CA 1
ATOM 2335 C C . PHE B 1 24 ? 66.271 44.213 24.138 1.00 16.99 24 PHE B C 1
ATOM 2336 O O . PHE B 1 24 ? 66.818 43.922 23.058 1.00 15.99 24 PHE B O 1
ATOM 2344 N N . LEU B 1 25 ? 66.953 44.480 25.249 1.00 15.74 25 LEU B N 1
ATOM 2345 C CA . LEU B 1 25 ? 68.393 44.321 25.238 1.00 15.52 25 LEU B CA 1
ATOM 2346 C C . LEU B 1 25 ? 68.860 44.114 26.660 1.00 14.05 25 LEU B C 1
ATOM 2347 O O . LEU B 1 25 ? 68.397 44.814 27.579 1.00 15.21 25 LEU B O 1
ATOM 2352 N N . VAL B 1 26 ? 69.699 43.104 26.859 1.00 13.87 26 VAL B N 1
ATOM 2353 C CA . VAL B 1 26 ? 70.301 42.864 28.175 1.00 13.37 26 VAL B CA 1
ATOM 2354 C C . VAL B 1 26 ? 71.796 42.852 27.975 1.00 14.67 26 VAL B C 1
ATOM 2355 O O . VAL B 1 26 ? 72.288 42.218 27.032 1.00 15.80 26 VAL B O 1
ATOM 2359 N N . ARG B 1 27 ? 72.521 43.552 28.851 1.00 13.82 27 ARG B N 1
ATOM 2360 C CA . ARG B 1 27 ? 73.993 43.634 28.763 1.00 13.56 27 ARG B CA 1
ATOM 2361 C C . ARG B 1 27 ? 74.649 43.398 30.111 1.00 14.05 27 ARG B C 1
ATOM 2362 O O . ARG B 1 27 ? 74.211 43.968 31.126 1.00 15.74 27 ARG B O 1
ATOM 2370 N N . ASP B 1 28 ? 75.684 42.552 30.121 1.00 14.21 28 ASP B N 1
ATOM 2371 C CA . ASP B 1 28 ? 76.548 42.357 31.277 1.00 15.65 28 ASP B CA 1
ATOM 2372 C C . ASP B 1 28 ? 77.394 43.628 31.333 1.00 15.70 28 ASP B C 1
ATOM 2373 O O . ASP B 1 28 ? 78.195 43.875 30.448 1.00 17.63 28 ASP B O 1
ATOM 2378 N N . LEU B 1 29 ? 77.196 44.452 32.357 1.00 17.03 29 LEU B N 1
ATOM 2379 C CA . LEU B 1 29 ? 77.901 45.736 32.434 1.00 16.79 29 LEU B CA 1
ATOM 2380 C C . LEU B 1 29 ? 79.402 45.619 32.660 1.00 19.08 29 LEU B C 1
ATOM 2381 O O . LEU B 1 29 ? 80.125 46.584 32.441 1.00 20.87 29 LEU B O 1
ATOM 2386 N N . TYR B 1 30 ? 79.870 44.454 33.088 1.00 19.11 30 TYR B N 1
ATOM 2387 C CA . TYR B 1 30 ? 81.319 44.222 33.205 1.00 22.05 30 TYR B CA 1
ATOM 2388 C C . TYR B 1 30 ? 82.010 43.819 31.900 1.00 23.14 30 TYR B C 1
ATOM 2389 O O . TYR B 1 30 ? 83.029 44.413 31.512 1.00 24.24 30 TYR B O 1
ATOM 2398 N N . THR B 1 31 ? 81.461 42.805 31.241 1.00 23.24 31 THR B N 1
ATOM 2399 C CA . THR B 1 31 ? 82.076 42.263 30.041 1.00 25.33 31 THR B CA 1
ATOM 2400 C C . THR B 1 31 ? 81.603 42.969 28.767 1.00 25.54 31 THR B C 1
ATOM 2401 O O . THR B 1 31 ? 82.284 42.895 27.746 1.00 27.37 31 THR B O 1
ATOM 2405 N N . GLY B 1 32 ? 80.448 43.632 28.816 1.00 23.72 32 GLY B N 1
ATOM 2406 C CA . GLY B 1 32 ? 79.880 44.264 27.618 1.00 24.04 32 GLY B CA 1
ATOM 2407 C C . GLY B 1 32 ? 79.101 43.297 26.736 1.00 23.90 32 GLY B C 1
ATOM 2408 O O . GLY B 1 32 ? 78.508 43.699 25.722 1.00 23.44 32 GLY B O 1
ATOM 2409 N N . GLU B 1 33 ? 79.109 42.016 27.109 1.00 23.45 33 GLU B N 1
ATOM 2410 C CA . GLU B 1 33 ? 78.375 41.005 26.357 1.00 23.22 33 GLU B CA 1
ATOM 2411 C C . GLU B 1 33 ? 76.877 41.301 26.411 1.00 20.64 33 GLU B C 1
ATOM 2412 O O . GLU B 1 33 ? 76.363 41.719 27.441 1.00 17.71 33 GLU B O 1
ATOM 2418 N N . GLU B 1 34 ? 76.174 41.091 25.308 1.00 23.10 34 GLU B N 1
ATOM 2419 C CA . GLU B 1 34 ? 74.761 41.424 25.295 1.00 22.13 34 GLU B CA 1
ATOM 2420 C C . GLU B 1 34 ? 73.951 40.498 24.407 1.00 22.43 34 GLU B C 1
ATOM 2421 O O . GLU B 1 34 ? 74.491 39.809 23.536 1.00 22.97 34 GLU B O 1
ATOM 2427 N N . LEU B 1 35 ? 72.645 40.495 24.656 1.00 21.52 35 LEU B N 1
ATOM 2428 C CA . LEU B 1 35 ? 71.693 39.683 23.940 1.00 21.82 35 LEU B CA 1
ATOM 2429 C C . LEU B 1 35 ? 70.415 40.495 23.826 1.00 20.69 35 LEU B C 1
ATOM 2430 O O . LEU B 1 35 ? 69.906 40.999 24.826 1.00 19.60 35 LEU B O 1
ATOM 2435 N N . GLY B 1 36 ? 6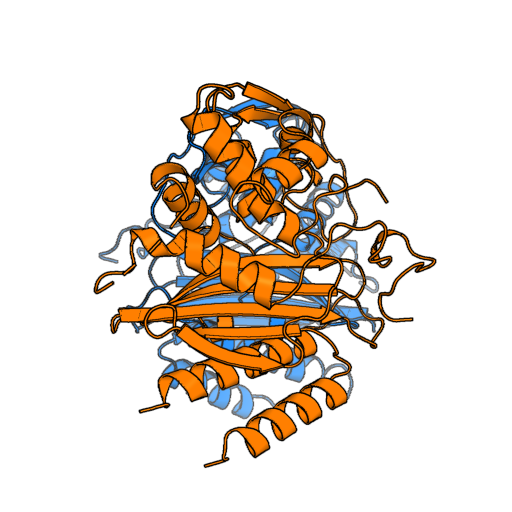9.918 40.650 22.602 1.00 20.92 36 GLY B N 1
ATOM 2436 C CA . GLY B 1 36 ? 68.752 41.460 22.383 1.00 20.40 36 GLY B CA 1
ATOM 2437 C C . GLY B 1 36 ? 67.828 41.028 21.270 1.00 21.16 36 GLY B C 1
ATOM 2438 O O . GLY B 1 36 ? 68.149 40.147 20.470 1.00 22.14 36 GLY B O 1
ATOM 2439 N N . ILE B 1 37 ? 66.657 41.660 21.259 1.00 20.91 37 ILE B N 1
ATOM 2440 C CA . ILE B 1 37 ? 65.659 41.473 20.208 1.00 22.21 37 ILE B CA 1
ATOM 2441 C C . ILE B 1 37 ? 65.295 42.876 19.706 1.00 21.72 37 ILE B C 1
ATOM 2442 O O . ILE B 1 37 ? 64.770 43.692 20.472 1.00 19.74 37 ILE B O 1
ATOM 2447 N N . ASP B 1 38 ? 65.592 43.156 18.432 1.00 22.40 38 ASP B N 1
ATOM 2448 C CA . ASP B 1 38 ? 65.321 44.477 17.841 1.00 22.92 38 ASP B CA 1
ATOM 2449 C C . ASP B 1 38 ? 65.775 45.649 18.738 1.00 21.27 38 ASP B C 1
ATOM 2450 O O . ASP B 1 38 ? 65.001 46.573 18.978 1.00 20.15 38 ASP B O 1
ATOM 2455 N N . PRO B 1 39 ? 67.031 45.618 19.241 1.00 20.88 39 PRO B N 1
ATOM 2456 C CA . PRO B 1 39 ? 67.419 46.617 20.284 1.00 19.45 39 PRO B CA 1
ATOM 2457 C C . PRO B 1 39 ? 67.554 48.069 19.808 1.00 19.48 39 PRO B C 1
ATOM 2458 O O . PRO B 1 39 ? 67.752 48.972 20.634 1.00 17.05 39 PRO B O 1
ATOM 2462 N N . ASP B 1 40 ? 67.468 48.285 18.493 1.00 20.50 40 ASP B N 1
ATOM 2463 C CA . ASP B 1 40 ? 67.687 49.609 17.895 1.00 20.77 40 ASP B CA 1
ATOM 2464 C C . ASP B 1 40 ? 66.435 50.178 17.249 1.00 21.78 40 ASP B C 1
ATOM 2465 O O . ASP B 1 40 ? 66.519 51.099 16.433 1.00 23.28 40 ASP B O 1
ATOM 2470 N N . THR B 1 41 ? 65.285 49.621 17.605 1.00 21.43 41 THR B N 1
ATOM 2471 C CA . THR B 1 41 ? 63.992 50.096 17.107 1.00 23.01 41 THR B CA 1
ATOM 2472 C C . THR B 1 41 ? 63.518 51.252 17.996 1.00 21.90 41 THR B C 1
ATOM 2473 O O . THR B 1 41 ? 63.526 51.148 19.214 1.00 21.23 41 THR B O 1
ATOM 2477 N N . GLU B 1 42 ? 63.140 52.358 17.368 1.00 21.30 42 GLU B N 1
ATOM 2478 C CA . GLU B 1 42 ? 62.770 53.553 18.104 1.00 21.08 42 GLU B CA 1
ATOM 2479 C C . GLU B 1 42 ? 61.278 53.485 18.457 1.00 19.86 42 GLU B C 1
ATOM 2480 O O . GLU B 1 42 ? 60.430 53.242 17.572 1.00 20.51 42 GLU B O 1
ATOM 2486 N N . LEU B 1 43 ? 60.967 53.645 19.744 1.00 17.57 43 LEU B N 1
ATOM 2487 C CA . LEU B 1 43 ? 59.571 53.748 20.225 1.00 17.16 43 LEU B CA 1
ATOM 2488 C C . LEU B 1 43 ? 59.395 54.983 21.084 1.00 14.81 43 LEU B C 1
ATOM 2489 O O . LEU B 1 43 ? 60.359 55.443 21.696 1.00 15.77 43 LEU B O 1
ATOM 2494 N N . PRO B 1 44 ? 58.153 55.468 21.207 1.00 14.91 44 PRO B N 1
ATOM 2495 C CA . PRO B 1 44 ? 57.836 56.524 22.164 1.00 14.41 44 PRO B CA 1
ATOM 2496 C C . PRO B 1 44 ? 58.106 55.964 23.559 1.00 14.86 44 PRO B C 1
ATOM 2497 O O . PRO B 1 44 ? 57.773 54.786 23.833 1.00 15.21 44 PRO B O 1
ATOM 2501 N N . THR B 1 45 ? 58.714 56.792 24.409 1.00 14.78 45 THR B N 1
ATOM 2502 C CA . THR B 1 45 ? 59.282 56.347 25.701 1.00 13.34 45 THR B CA 1
ATOM 2503 C C . THR B 1 45 ? 58.348 56.543 26.896 1.00 14.22 45 THR B C 1
ATOM 2504 O O . THR B 1 45 ? 58.621 56.059 27.987 1.00 12.58 45 THR B O 1
ATOM 2508 N N . ALA B 1 46 ? 57.261 57.276 26.702 1.00 13.84 46 ALA B N 1
ATOM 2509 C CA . ALA B 1 46 ? 56.366 57.576 27.816 1.00 14.73 46 ALA B CA 1
ATOM 2510 C C . ALA B 1 46 ? 57.183 58.024 29.051 1.00 14.78 46 ALA B C 1
ATOM 2511 O O . ALA B 1 46 ? 58.090 58.890 28.951 1.00 13.99 46 ALA B O 1
ATOM 2513 N N . SER B 1 47 ? 56.909 57.407 30.198 1.00 15.67 47 SER B N 1
ATOM 2514 C CA . SER B 1 47 ? 57.516 57.835 31.444 1.00 15.52 47 SER B CA 1
ATOM 2515 C C . SER B 1 47 ? 59.003 57.574 31.529 1.00 13.74 47 SER B C 1
ATOM 2516 O O . SER B 1 47 ? 59.624 58.133 32.415 1.00 13.58 47 SER B O 1
ATOM 2519 N N . LEU B 1 48 ? 59.591 56.798 30.602 1.00 11.90 48 LEU B N 1
ATOM 2520 C CA . LEU B 1 48 ? 61.076 56.608 30.647 1.00 11.90 48 LEU B CA 1
ATOM 2521 C C . LEU B 1 48 ? 61.827 57.899 30.450 1.00 12.66 48 LEU B C 1
ATOM 2522 O O . LEU B 1 48 ? 62.951 58.010 30.896 1.00 13.34 48 LEU B O 1
ATOM 2527 N N . VAL B 1 49 ? 61.182 58.891 29.838 1.00 13.33 49 VAL B N 1
ATOM 2528 C CA . VAL B 1 49 ? 61.794 60.215 29.645 1.00 13.62 49 VAL B CA 1
ATOM 2529 C C . VAL B 1 49 ? 62.191 60.913 30.977 1.00 13.64 49 VAL B C 1
ATOM 2530 O O . VAL B 1 49 ? 63.050 61.819 31.002 1.00 12.47 49 VAL B O 1
ATOM 2534 N N . LYS B 1 50 ? 61.555 60.471 32.068 1.00 13.14 50 LYS B N 1
ATOM 2535 C CA . LYS B 1 50 ? 61.843 60.953 33.407 1.00 11.80 50 LYS B CA 1
ATOM 2536 C C . LYS B 1 50 ? 63.264 60.632 33.840 1.00 12.81 50 LYS B C 1
ATOM 2537 O O . LYS B 1 50 ? 63.814 61.321 34.695 1.00 11.88 50 LYS B O 1
ATOM 2543 N N . LEU B 1 51 ? 63.867 59.608 33.237 1.00 11.58 51 LEU B N 1
ATOM 2544 C CA . LEU B 1 51 ? 65.269 59.319 33.542 1.00 12.79 51 LEU B CA 1
ATOM 2545 C C . LEU B 1 51 ? 66.216 60.404 33.035 1.00 13.91 51 LEU B C 1
ATOM 2546 O O . LEU B 1 51 ? 66.972 60.985 33.840 1.00 14.98 51 LEU B O 1
ATOM 2551 N N . PRO B 1 52 ? 66.217 60.697 31.719 1.00 14.15 52 PRO B N 1
ATOM 2552 C CA . PRO B 1 52 ? 67.139 61.778 31.312 1.00 13.55 52 PRO B CA 1
ATOM 2553 C C . PRO B 1 52 ? 66.815 63.147 31.953 1.00 12.31 52 PRO B C 1
ATOM 2554 O O . PRO B 1 52 ? 67.734 63.914 32.244 1.00 12.18 52 PRO B O 1
ATOM 2558 N N . LEU B 1 53 ? 65.540 63.400 32.237 1.00 11.33 53 LEU B N 1
ATOM 2559 C CA . LEU B 1 53 ? 65.124 64.632 32.941 1.00 12.32 53 LEU B CA 1
ATOM 2560 C C . LEU B 1 53 ? 65.792 64.694 34.310 1.00 11.69 53 LEU B C 1
ATOM 2561 O O . LEU B 1 53 ? 66.296 65.740 34.714 1.00 12.05 53 LEU B O 1
ATOM 2566 N N . ALA B 1 54 ? 65.762 63.578 35.034 1.00 12.34 54 ALA B N 1
ATOM 2567 C CA . ALA B 1 54 ? 66.399 63.525 36.358 1.00 11.76 54 ALA B CA 1
ATOM 2568 C C . ALA B 1 54 ? 67.891 63.759 36.263 1.00 12.60 54 ALA B C 1
ATOM 2569 O O . ALA B 1 54 ? 68.422 64.519 37.036 1.00 12.56 54 ALA B O 1
ATOM 2571 N N . LEU B 1 55 ? 68.559 63.089 35.332 1.00 11.98 55 LEU B N 1
ATOM 2572 C CA . LEU B 1 55 ? 70.015 63.244 35.193 1.00 12.51 55 LEU B CA 1
ATOM 2573 C C . LEU B 1 55 ? 70.392 64.691 34.861 1.00 13.64 55 LEU B C 1
ATOM 2574 O O . LEU B 1 55 ? 71.314 65.228 35.477 1.00 15.97 55 LEU B O 1
ATOM 2579 N N . ALA B 1 56 ? 69.671 65.306 33.916 1.00 13.88 56 ALA B N 1
ATOM 2580 C CA . ALA B 1 56 ? 69.914 66.705 33.556 1.00 14.91 56 ALA B CA 1
ATOM 2581 C C . ALA B 1 56 ? 69.725 67.608 34.767 1.00 14.19 56 ALA B C 1
ATOM 2582 O O . ALA B 1 56 ? 70.553 68.481 35.016 1.00 14.96 56 ALA B O 1
ATOM 2584 N N . THR B 1 57 ? 68.627 67.395 35.500 1.00 13.97 57 THR B N 1
ATOM 2585 C CA . THR B 1 57 ? 68.315 68.192 36.671 1.00 14.60 57 THR B CA 1
ATOM 2586 C C . THR B 1 57 ? 69.427 68.043 37.715 1.00 14.39 57 THR B C 1
ATOM 2587 O O . THR B 1 57 ? 69.879 69.024 38.273 1.00 15.64 57 THR B O 1
ATOM 2591 N N . LEU B 1 58 ? 69.862 66.804 37.949 1.00 13.41 58 LEU B N 1
ATOM 2592 C CA . LEU B 1 58 ? 70.901 66.523 38.968 1.00 13.08 58 LEU B CA 1
ATOM 2593 C C . LEU B 1 58 ? 72.234 67.159 38.612 1.00 14.63 58 LEU B C 1
ATOM 2594 O O . LEU B 1 58 ? 72.983 67.626 39.504 1.00 15.53 58 LEU B O 1
ATOM 2599 N N . GLU B 1 59 ? 72.531 67.209 37.321 1.00 14.88 59 GLU B N 1
ATOM 2600 C CA . GLU B 1 59 ? 73.787 67.798 36.881 1.00 17.20 59 GLU B CA 1
ATOM 2601 C C . GLU B 1 59 ? 73.716 69.320 37.086 1.00 17.57 59 GLU B C 1
ATOM 2602 O O . GLU B 1 59 ? 74.688 69.949 37.539 1.00 18.52 59 GLU B O 1
ATOM 2608 N N . ARG B 1 60 ? 72.543 69.896 36.806 1.00 15.44 60 ARG B N 1
ATOM 2609 C CA . ARG B 1 60 ? 72.360 71.336 36.990 1.00 17.73 60 ARG B CA 1
ATOM 2610 C C . ARG B 1 60 ? 72.464 71.687 38.463 1.00 18.42 60 ARG B C 1
ATOM 2611 O O . ARG B 1 60 ? 73.051 72.731 38.818 1.00 20.77 60 ARG B O 1
ATOM 2619 N N . ILE B 1 61 ? 72.014 70.770 39.318 1.00 17.12 61 ILE B N 1
ATOM 2620 C CA . ILE B 1 61 ? 72.193 70.945 40.770 1.00 18.19 61 ILE B CA 1
ATOM 2621 C C . ILE B 1 61 ? 73.679 70.921 41.142 1.00 19.17 61 ILE B C 1
ATOM 2622 O O . ILE B 1 61 ? 74.149 71.810 41.858 1.00 19.26 61 ILE B O 1
ATOM 2627 N N . ARG B 1 62 ? 74.403 69.901 40.675 1.00 18.82 62 ARG B N 1
ATOM 2628 C CA . ARG B 1 62 ? 75.866 69.844 40.899 1.00 20.93 62 ARG B CA 1
ATOM 2629 C C . ARG B 1 62 ? 76.527 71.154 40.465 1.00 21.65 62 ARG B C 1
ATOM 2630 O O . ARG B 1 62 ? 77.415 71.673 41.151 1.00 22.52 62 ARG B O 1
ATOM 2638 N N . LEU B 1 63 ? 76.102 71.666 39.313 1.00 20.12 63 LEU B N 1
ATOM 2639 C CA . LEU B 1 63 ? 76.687 72.859 38.706 1.00 23.29 63 LEU B CA 1
ATOM 2640 C C . LEU B 1 63 ? 76.359 74.140 39.464 1.00 23.78 63 LEU B C 1
ATOM 2641 O O . LEU B 1 63 ? 76.968 75.184 39.208 1.00 25.56 63 LEU B O 1
ATOM 2646 N N . GLY B 1 64 ? 75.397 74.065 40.385 1.00 23.98 64 GLY B N 1
ATOM 2647 C CA . GLY B 1 64 ? 74.947 75.250 41.128 1.00 24.95 64 GLY B CA 1
ATOM 2648 C C . GLY B 1 64 ? 73.955 76.107 40.342 1.00 25.21 64 GLY B C 1
ATOM 2649 O O . GLY B 1 64 ? 73.652 77.244 40.737 1.00 25.98 64 GLY B O 1
ATOM 2650 N N . GLU B 1 65 ? 73.470 75.581 39.223 1.00 23.42 65 GLU B N 1
ATOM 2651 C CA . GLU B 1 65 ? 72.524 76.298 38.389 1.00 23.51 65 GLU B CA 1
ATOM 2652 C C . GLU B 1 65 ? 71.103 76.113 38.922 1.00 23.14 65 GLU B C 1
ATOM 2653 O O . GLU B 1 65 ? 70.215 76.925 38.638 1.00 23.22 65 GLU B O 1
ATOM 2659 N N . VAL B 1 66 ? 70.882 75.026 39.657 1.00 21.34 66 VAL B N 1
ATOM 2660 C CA . VAL B 1 66 ? 69.565 74.738 40.251 1.00 21.70 66 VAL B CA 1
ATOM 2661 C C . VAL B 1 66 ? 69.769 74.418 41.726 1.00 21.69 66 VAL B C 1
ATOM 2662 O O . VAL B 1 66 ? 70.762 73.781 42.106 1.00 22.07 66 VAL B O 1
ATOM 2666 N N . ASP B 1 67 ? 68.841 74.865 42.565 1.00 22.00 67 ASP B N 1
ATOM 2667 C CA . ASP B 1 67 ? 68.960 74.645 44.008 1.00 22.76 67 ASP B CA 1
ATOM 2668 C C . ASP B 1 67 ? 67.990 73.542 44.377 1.00 21.63 67 ASP B C 1
ATOM 2669 O O . ASP B 1 67 ? 66.766 73.708 44.206 1.00 21.09 67 ASP B O 1
ATOM 2674 N N . GLY B 1 68 ? 68.528 72.436 44.885 1.00 20.53 68 GLY B N 1
ATOM 2675 C CA . GLY B 1 68 ? 67.709 71.273 45.239 1.00 20.22 68 GLY B CA 1
ATOM 2676 C C . GLY B 1 68 ? 66.763 71.576 46.396 1.00 19.96 68 GLY B C 1
ATOM 2677 O O . GLY B 1 68 ? 65.725 70.941 46.523 1.00 19.60 68 GLY B O 1
ATOM 2678 N N . ALA B 1 69 ? 67.130 72.553 47.235 1.00 20.76 69 ALA B N 1
ATOM 2679 C CA . ALA B 1 69 ? 66.311 72.956 48.394 1.00 21.06 69 ALA B CA 1
ATOM 2680 C C . ALA B 1 69 ? 65.211 73.949 48.032 1.00 21.08 69 ALA B C 1
ATOM 2681 O O . ALA B 1 69 ? 64.371 74.277 48.867 1.00 21.39 69 ALA B O 1
ATOM 2683 N N . GLN B 1 70 ? 65.241 74.463 46.806 1.00 21.65 70 GLN B N 1
ATOM 2684 C CA . GLN B 1 70 ? 64.252 75.458 46.373 1.00 22.46 70 GLN B CA 1
ATOM 2685 C C . GLN B 1 70 ? 62.823 74.905 46.443 1.00 20.57 70 GLN B C 1
ATOM 2686 O O . GLN B 1 70 ? 62.516 73.885 45.809 1.00 19.14 70 GLN B O 1
ATOM 2692 N N . GLN B 1 71 ? 61.971 75.583 47.218 1.00 19.99 71 GLN B N 1
ATOM 2693 C CA . GLN B 1 71 ? 60.573 75.194 47.358 1.00 19.90 71 GLN B CA 1
ATOM 2694 C C . GLN B 1 71 ? 59.779 75.721 46.184 1.00 19.69 71 GLN B C 1
ATOM 2695 O O . GLN B 1 71 ? 59.831 76.922 45.869 1.00 20.89 71 GLN B O 1
ATOM 2701 N N . ILE B 1 72 ? 59.032 74.824 45.554 1.00 18.26 72 ILE B N 1
ATOM 2702 C CA . ILE B 1 72 ? 58.232 75.124 44.384 1.00 19.20 72 ILE B CA 1
ATOM 2703 C C . ILE B 1 72 ? 56.759 74.964 44.752 1.00 19.55 72 ILE B C 1
ATOM 2704 O O . ILE B 1 72 ? 56.363 73.933 45.306 1.00 18.54 72 ILE B O 1
ATOM 2709 N N . GLU B 1 73 ? 55.957 75.982 44.455 1.00 19.77 73 GLU B N 1
ATOM 2710 C CA . GLU B 1 73 ? 54.508 75.903 44.626 1.00 20.03 73 GLU B CA 1
ATOM 2711 C C . GLU B 1 73 ? 53.892 75.217 43.396 1.00 19.54 73 GLU B C 1
ATOM 2712 O O . GLU B 1 73 ? 53.949 75.761 42.294 1.00 20.33 73 GLU B O 1
ATOM 2718 N N . VAL B 1 74 ? 53.328 74.020 43.580 1.00 18.47 74 VAL B N 1
ATOM 2719 C CA . VAL B 1 74 ? 52.890 73.189 42.445 1.00 17.93 74 VAL B CA 1
ATOM 2720 C C . VAL B 1 74 ? 51.375 73.084 42.409 1.00 18.54 74 VAL B C 1
ATOM 2721 O O . VAL B 1 74 ? 50.747 72.678 43.406 1.00 18.15 74 VAL B O 1
ATOM 2725 N N . ALA B 1 75 ? 50.783 73.445 41.265 1.00 18.84 75 ALA B N 1
ATOM 2726 C CA . ALA B 1 75 ? 49.328 73.366 41.090 1.00 18.64 75 ALA B CA 1
ATOM 2727 C C . ALA B 1 75 ? 48.905 71.895 40.960 1.00 17.90 75 ALA B C 1
ATOM 2728 O O . ALA B 1 75 ? 49.612 71.099 40.331 1.00 17.82 75 ALA B O 1
ATOM 2730 N N . PRO B 1 76 ? 47.756 71.520 41.557 1.00 18.60 76 PRO B N 1
ATOM 2731 C CA . PRO B 1 76 ? 47.400 70.097 41.572 1.00 18.06 76 PRO B CA 1
ATOM 2732 C C . PRO B 1 76 ? 47.019 69.561 40.187 1.00 18.45 76 PRO B C 1
ATOM 2733 O O . PRO B 1 76 ? 46.457 70.298 39.381 1.00 20.40 76 PRO B O 1
ATOM 2737 N N . GLY B 1 77 ? 47.294 68.293 39.915 1.00 17.73 77 GLY B N 1
ATOM 2738 C CA . GLY B 1 77 ? 46.869 67.697 38.652 1.00 16.84 77 GLY B CA 1
ATOM 2739 C C . GLY B 1 77 ? 45.369 67.508 38.573 1.00 18.44 77 GLY B C 1
ATOM 2740 O O . GLY B 1 77 ? 44.780 67.635 37.497 1.00 17.90 77 GLY B O 1
ATOM 2741 N N . ARG B 1 78 ? 44.754 67.235 39.726 1.00 17.92 78 ARG B N 1
ATOM 2742 C CA . ARG B 1 78 ? 43.318 66.934 39.829 1.00 19.50 78 ARG B CA 1
ATOM 2743 C C . ARG B 1 78 ? 42.830 65.793 38.915 1.00 20.67 78 ARG B C 1
ATOM 2744 O O . ARG B 1 78 ? 41.643 65.715 38.557 1.00 20.38 78 ARG B O 1
ATOM 2752 N N . ILE B 1 79 ? 43.737 64.899 38.557 1.00 20.24 79 ILE B N 1
ATOM 2753 C CA . ILE B 1 79 ? 43.396 63.791 37.670 1.00 22.30 79 ILE B CA 1
ATOM 2754 C C . ILE B 1 79 ? 42.668 62.690 38.444 1.00 22.86 79 ILE B C 1
ATOM 2755 O O . ILE B 1 79 ? 43.108 62.276 39.506 1.00 22.26 79 ILE B O 1
ATOM 2760 N N . THR B 1 80 ? 41.555 62.223 37.887 1.00 24.45 80 THR B N 1
ATOM 2761 C CA . THR B 1 80 ? 40.737 61.203 38.533 1.00 25.92 80 THR B CA 1
ATOM 2762 C C . THR B 1 80 ? 40.643 59.897 37.733 1.00 26.90 80 THR B C 1
ATOM 2763 O O . THR B 1 80 ? 40.063 58.908 38.198 1.00 27.81 80 THR B O 1
ATOM 2767 N N . THR B 1 81 ? 41.188 59.916 36.522 1.00 26.58 81 THR B N 1
ATOM 2768 C CA . THR B 1 81 ? 41.219 58.746 35.646 1.00 26.64 81 THR B CA 1
ATOM 2769 C C . THR B 1 81 ? 42.430 57.898 35.978 1.00 25.06 81 THR B C 1
ATOM 2770 O O . THR B 1 81 ? 43.374 58.396 36.539 1.00 22.97 81 THR B O 1
ATOM 2774 N N . PRO B 1 82 ? 42.391 56.601 35.657 1.00 25.43 82 PRO B N 1
ATOM 2775 C CA . PRO B 1 82 ? 43.493 55.706 36.024 1.00 24.03 82 PRO B CA 1
ATOM 2776 C C . PRO B 1 82 ? 44.852 56.017 35.388 1.00 23.54 82 PRO B C 1
ATOM 2777 O O . PRO B 1 82 ? 44.940 56.364 34.204 1.00 24.04 82 PRO B O 1
ATOM 2781 N N . GLY B 1 83 ? 45.898 55.892 36.193 1.00 21.15 83 GLY B N 1
ATOM 2782 C CA . GLY B 1 83 ? 47.253 55.868 35.670 1.00 20.28 83 GLY B CA 1
ATOM 2783 C C . GLY B 1 83 ? 48.179 56.869 36.346 1.00 18.17 83 GLY B C 1
ATOM 2784 O O . GLY B 1 83 ? 49.104 56.452 37.041 1.00 19.55 83 GLY B O 1
ATOM 2785 N N . PRO B 1 84 ? 47.974 58.185 36.131 1.00 17.76 84 PRO B N 1
ATOM 2786 C CA . PRO B 1 84 ? 48.884 59.195 36.734 1.00 16.61 84 PRO B CA 1
ATOM 2787 C C . PRO B 1 84 ? 49.001 59.131 38.263 1.00 15.26 84 PRO B C 1
ATOM 2788 O O . PRO B 1 84 ? 48.070 58.694 38.950 1.00 16.20 84 PRO B O 1
ATOM 2792 N N . THR B 1 85 ? 50.134 59.561 38.788 1.00 14.05 85 THR B N 1
ATOM 2793 C CA . THR B 1 85 ? 50.424 59.417 40.223 1.00 14.23 85 THR B CA 1
ATOM 2794 C C . THR B 1 85 ? 50.908 60.693 40.900 1.00 12.60 85 THR B C 1
ATOM 2795 O O . THR B 1 85 ? 51.245 61.666 40.248 1.00 11.65 85 THR B O 1
ATOM 2799 N N . GLY B 1 86 ? 50.967 60.669 42.235 1.00 13.39 86 GLY B N 1
ATOM 2800 C CA . GLY B 1 86 ? 51.589 61.761 42.999 1.00 12.00 86 GLY B CA 1
ATOM 2801 C C . GLY B 1 86 ? 50.788 63.035 42.855 1.00 13.37 86 GLY B C 1
ATOM 2802 O O . GLY B 1 86 ? 49.545 63.002 42.900 1.00 12.04 86 GLY B O 1
ATOM 2803 N N . LEU B 1 87 ? 51.493 64.142 42.629 1.00 11.98 87 LEU B N 1
ATOM 2804 C CA . LEU B 1 87 ? 50.872 65.460 42.471 1.00 12.45 87 LEU B CA 1
ATOM 2805 C C . LEU B 1 87 ? 49.826 65.488 41.352 1.00 13.07 87 LEU B C 1
ATOM 2806 O O . LEU B 1 87 ? 48.943 66.346 41.351 1.00 13.54 87 LEU B O 1
ATOM 2811 N N . SER B 1 88 ? 49.950 64.556 40.400 1.00 12.73 88 SER B N 1
ATOM 2812 C CA . SER B 1 88 ? 49.011 64.468 39.275 1.00 13.16 88 SER B CA 1
ATOM 2813 C C . SER B 1 88 ? 47.590 64.231 39.780 1.00 13.91 88 SER B C 1
ATOM 2814 O O . SER B 1 88 ? 46.630 64.659 39.131 1.00 14.60 88 SER B O 1
ATOM 2817 N N . ARG B 1 89 ? 47.474 63.547 40.923 1.00 13.49 89 ARG B N 1
ATOM 2818 C CA . ARG B 1 89 ? 46.170 63.233 41.529 1.00 13.58 89 ARG B CA 1
ATOM 2819 C C . ARG B 1 89 ? 45.777 64.171 42.686 1.00 13.86 89 ARG B C 1
ATOM 2820 O O . ARG B 1 89 ? 44.668 64.060 43.248 1.00 13.76 89 ARG B O 1
ATOM 2828 N N . PHE B 1 90 ? 46.662 65.097 43.052 1.00 13.30 90 PHE B N 1
ATOM 2829 C CA . PHE B 1 90 ? 46.340 66.031 44.126 1.00 13.32 90 PHE B CA 1
ATOM 2830 C C . PHE B 1 90 ? 45.096 66.861 43.819 1.00 14.57 90 PHE B C 1
ATOM 2831 O O . PHE B 1 90 ? 44.797 67.115 42.651 1.00 14.74 90 PHE B O 1
ATOM 2839 N N . ARG B 1 91 ? 44.391 67.279 44.874 1.00 14.21 91 ARG B N 1
ATOM 2840 C CA . ARG B 1 91 ? 43.215 68.120 44.728 1.00 16.51 91 ARG B CA 1
ATOM 2841 C C . ARG B 1 91 ? 43.549 69.583 44.983 1.00 16.30 91 ARG B C 1
ATOM 2842 O O . ARG B 1 91 ? 42.820 70.454 44.535 1.00 17.13 91 ARG B O 1
ATOM 2850 N N . HIS B 1 92 ? 44.637 69.829 45.716 1.00 15.91 92 HIS B N 1
ATOM 2851 C CA . HIS B 1 92 ? 45.008 71.171 46.217 1.00 16.15 92 HIS B CA 1
ATOM 2852 C C . HIS B 1 92 ? 46.477 71.450 45.922 1.00 16.34 92 HIS B C 1
ATOM 2853 O O . HIS B 1 92 ? 47.234 70.512 45.721 1.00 15.06 92 HIS B O 1
ATOM 2860 N N . PRO B 1 93 ? 46.876 72.745 45.860 1.00 16.78 93 PRO B N 1
ATOM 2861 C CA . PRO B 1 93 ? 48.290 73.129 45.701 1.00 17.23 93 PRO B CA 1
ATOM 2862 C C . PRO B 1 93 ? 49.156 72.521 46.800 1.00 17.37 93 PRO B C 1
ATOM 2863 O O . PRO B 1 93 ? 48.717 72.395 47.953 1.00 16.99 93 PRO B O 1
ATOM 2867 N N . ALA B 1 94 ? 50.379 72.150 46.429 1.00 17.53 94 ALA B N 1
ATOM 2868 C CA . ALA B 1 94 ? 51.354 71.632 47.358 1.00 17.14 94 ALA B CA 1
ATOM 2869 C C . ALA B 1 94 ? 52.640 72.439 47.185 1.00 17.71 94 ALA B C 1
ATOM 2870 O O . ALA B 1 94 ? 52.892 72.967 46.105 1.00 19.35 94 ALA B O 1
ATOM 2872 N N . ARG B 1 95 ? 53.471 72.507 48.224 1.00 17.21 95 ARG B N 1
ATOM 2873 C CA . ARG B 1 95 ? 54.771 73.138 48.101 1.00 17.15 95 ARG B CA 1
ATOM 2874 C C . ARG B 1 95 ? 55.836 72.082 48.335 1.00 15.82 95 ARG B C 1
ATOM 2875 O O . ARG B 1 95 ? 55.846 71.450 49.387 1.00 15.88 95 ARG B O 1
ATOM 2883 N N . VAL B 1 96 ? 56.718 71.882 47.352 1.00 14.81 96 VAL B N 1
ATOM 2884 C CA . VAL B 1 96 ? 57.658 70.753 47.388 1.00 14.39 96 VAL B CA 1
ATOM 2885 C C . VAL B 1 96 ? 58.983 71.258 46.862 1.00 14.01 96 VAL B C 1
ATOM 2886 O O . VAL B 1 96 ? 59.027 72.038 45.893 1.00 14.86 96 VAL B O 1
ATOM 2890 N N . ALA B 1 97 ? 60.059 70.832 47.511 1.00 14.22 97 ALA B N 1
ATOM 2891 C CA . ALA B 1 97 ? 61.414 71.150 47.063 1.00 15.62 97 ALA B CA 1
ATOM 2892 C C . ALA B 1 97 ? 61.816 70.400 45.796 1.00 15.32 97 ALA B C 1
ATOM 2893 O O . ALA B 1 97 ? 61.324 69.289 45.533 1.00 15.12 97 ALA B O 1
ATOM 2895 N N . VAL B 1 98 ? 62.701 71.025 45.022 1.00 14.73 98 VAL B N 1
ATOM 2896 C CA . VAL B 1 98 ? 63.201 70.451 43.775 1.00 14.11 98 VAL B CA 1
ATOM 2897 C C . VAL B 1 98 ? 63.740 69.028 44.015 1.00 13.18 98 VAL B C 1
ATOM 2898 O O . VAL B 1 98 ? 63.421 68.120 43.250 1.00 12.92 98 VAL B O 1
ATOM 2902 N N . ASP B 1 99 ? 64.553 68.828 45.064 1.00 14.03 99 ASP B N 1
ATOM 2903 C CA . ASP B 1 99 ? 65.098 67.487 45.374 1.00 13.80 99 ASP B CA 1
ATOM 2904 C C . ASP B 1 99 ? 63.991 66.453 45.528 1.00 14.30 99 ASP B C 1
ATOM 2905 O O . ASP B 1 99 ? 64.149 65.273 45.154 1.00 14.01 99 ASP B O 1
ATOM 2910 N N . ASP B 1 100 ? 62.897 66.883 46.154 1.00 12.80 100 ASP B N 1
ATOM 2911 C CA . ASP B 1 100 ? 61.780 65.987 46.398 1.00 13.77 100 ASP B CA 1
ATOM 2912 C C . ASP B 1 100 ? 60.856 65.861 45.192 1.00 12.79 100 ASP B C 1
ATOM 2913 O O . ASP B 1 100 ? 60.248 64.796 44.991 1.00 12.47 100 ASP B O 1
ATOM 2918 N N . LEU B 1 101 ? 60.796 66.902 44.353 1.00 13.50 101 LEU B N 1
ATOM 2919 C CA . LEU B 1 101 ? 60.162 66.752 43.037 1.00 12.94 101 LEU B CA 1
ATOM 2920 C C . LEU B 1 101 ? 60.887 65.689 42.189 1.00 13.46 101 LEU B C 1
ATOM 2921 O O . LEU B 1 101 ? 60.259 64.974 41.440 1.00 10.74 101 LEU B O 1
ATOM 2926 N N . LEU B 1 102 ? 62.219 65.646 42.266 1.00 12.19 102 LEU B N 1
ATOM 2927 C CA . LEU B 1 102 ? 62.990 64.585 41.616 1.00 12.75 102 LEU B CA 1
ATOM 2928 C C . LEU B 1 102 ? 62.595 63.170 42.091 1.00 11.86 102 LEU B C 1
ATOM 2929 O O . LEU B 1 102 ? 62.505 62.251 41.285 1.00 10.56 102 LEU B O 1
ATOM 2934 N N . TYR B 1 103 ? 62.430 63.004 43.406 1.00 11.90 103 TYR B N 1
ATOM 2935 C CA . TYR B 1 103 ? 61.900 61.763 43.965 1.00 10.94 103 TYR B CA 1
ATOM 2936 C C . TYR B 1 103 ? 60.505 61.437 43.414 1.00 11.16 103 TYR B C 1
ATOM 2937 O O . TYR B 1 103 ? 60.255 60.313 42.989 1.00 11.28 103 TYR B O 1
ATOM 2946 N N . LEU B 1 104 ? 59.587 62.400 43.447 1.00 11.01 104 LEU B N 1
ATOM 2947 C CA . LEU B 1 104 ? 58.248 62.128 42.967 1.00 10.73 104 LEU B CA 1
ATOM 2948 C C . LEU B 1 104 ? 58.245 61.733 41.466 1.00 11.14 104 LEU B C 1
ATOM 2949 O O . LEU B 1 104 ? 57.642 60.731 41.091 1.00 11.01 104 LEU B O 1
ATOM 2954 N N . SER B 1 105 ? 58.937 62.523 40.647 1.00 10.41 105 SER B N 1
ATOM 2955 C CA . SER B 1 105 ? 59.029 62.290 39.201 1.00 11.14 105 SER B CA 1
ATOM 2956 C C . SER B 1 105 ? 59.684 60.952 38.877 1.00 12.89 105 SER B C 1
ATOM 2957 O O . SER B 1 105 ? 59.166 60.178 38.090 1.00 13.86 105 SER B O 1
ATOM 2960 N N . THR B 1 106 ? 60.835 60.678 39.485 1.00 12.31 106 THR B N 1
ATOM 2961 C CA . THR B 1 106 ? 61.637 59.529 39.050 1.00 12.03 106 THR B CA 1
ATOM 2962 C C . THR B 1 106 ? 61.221 58.226 39.711 1.00 12.39 106 THR B C 1
ATOM 2963 O O . THR B 1 106 ? 61.240 57.162 39.068 1.00 13.19 106 THR B O 1
ATOM 2967 N N . SER B 1 107 ? 60.879 58.296 41.000 1.00 11.89 107 SER B N 1
ATOM 2968 C CA . SER B 1 107 ? 60.553 57.086 41.787 1.00 10.99 107 SER B CA 1
ATOM 2969 C C . SER B 1 107 ? 59.050 56.781 41.899 1.00 11.41 107 SER B C 1
ATOM 2970 O O . SER B 1 107 ? 58.658 55.631 42.101 1.00 11.78 107 SER B O 1
ATOM 2973 N N . VAL B 1 108 ? 58.229 57.811 41.829 1.00 11.68 108 VAL B N 1
ATOM 2974 C CA . VAL B 1 108 ? 56.770 57.624 41.934 1.00 11.62 108 VAL B CA 1
ATOM 2975 C C . VAL B 1 108 ? 56.101 57.784 40.549 1.00 12.45 108 VAL B C 1
ATOM 2976 O O . VAL B 1 108 ? 54.895 57.570 40.399 1.00 14.30 108 VAL B O 1
ATOM 2980 N N . SER B 1 109 ? 56.901 58.156 39.548 1.00 12.05 109 SER B N 1
ATOM 2981 C CA . SER B 1 109 ? 56.444 58.376 38.174 1.00 12.78 109 SER B CA 1
ATOM 2982 C C . SER B 1 109 ? 55.379 59.482 38.050 1.00 12.78 109 SER B C 1
ATOM 2983 O O . SER B 1 109 ? 54.454 59.413 37.222 1.00 13.12 109 SER B O 1
ATOM 2986 N N . ASP B 1 110 ? 55.546 60.527 38.851 1.00 13.25 110 ASP B N 1
ATOM 2987 C CA . ASP B 1 110 ? 54.588 61.620 38.984 1.00 14.02 110 ASP B CA 1
ATOM 2988 C C . ASP B 1 110 ? 54.777 62.642 37.860 1.00 14.62 110 ASP B C 1
ATOM 2989 O O . ASP B 1 110 ? 55.717 63.434 37.888 1.00 13.81 110 ASP B O 1
ATOM 2994 N N . GLY B 1 111 ? 53.838 62.673 36.919 1.00 14.32 111 GLY B N 1
ATOM 2995 C CA . GLY B 1 111 ? 53.993 63.524 35.747 1.00 15.05 111 GLY B CA 1
ATOM 2996 C C . GLY B 1 111 ? 53.860 65.005 36.055 1.00 14.54 111 GLY B C 1
ATOM 2997 O O . GLY B 1 111 ? 54.435 65.843 35.334 1.00 15.20 111 GLY B O 1
ATOM 2998 N N . THR B 1 112 ? 53.076 65.345 37.098 1.00 13.94 112 THR B N 1
ATOM 2999 C CA . THR B 1 112 ? 52.932 66.758 37.532 1.00 13.38 112 THR B CA 1
ATOM 3000 C C . THR B 1 112 ? 54.256 67.237 38.132 1.00 13.15 112 THR B C 1
ATOM 3001 O O . THR B 1 112 ? 54.728 68.355 37.862 1.00 10.96 112 THR B O 1
ATOM 3005 N N . ALA B 1 113 ? 54.885 66.353 38.884 1.00 11.69 113 ALA B N 1
ATOM 3006 C CA . ALA B 1 113 ? 56.218 66.618 39.406 1.00 12.36 113 ALA B CA 1
ATOM 3007 C C . ALA B 1 113 ? 57.229 66.778 38.249 1.00 12.79 113 ALA B C 1
ATOM 3008 O O . ALA B 1 113 ? 58.059 67.705 38.260 1.00 13.06 113 ALA B O 1
ATOM 3010 N N A SER B 1 114 ? 57.139 65.892 37.258 0.50 12.82 114 SER B N 1
ATOM 3011 N N B SER B 1 114 ? 57.165 65.899 37.254 0.50 12.93 114 SER B N 1
ATOM 3012 C CA A SER B 1 114 ? 58.021 65.946 36.087 0.50 13.59 114 SER B CA 1
ATOM 3013 C CA B SER B 1 114 ? 58.097 65.998 36.129 0.50 13.84 114 SER B CA 1
ATOM 3014 C C A SER B 1 114 ? 57.843 67.270 35.348 0.50 14.39 114 SER B C 1
ATOM 3015 C C B SER B 1 114 ? 57.855 67.291 35.336 0.50 14.50 114 SER B C 1
ATOM 3016 O O A SER B 1 114 ? 58.814 67.905 34.951 0.50 13.71 114 SER B O 1
ATOM 3017 O O B SER B 1 114 ? 58.802 67.928 34.885 0.50 13.78 114 SER B O 1
ATOM 3022 N N . ASP B 1 115 ? 56.592 67.698 35.189 1.00 14.91 115 ASP B N 1
ATOM 3023 C CA . ASP B 1 115 ? 56.317 68.949 34.495 1.00 16.14 115 ASP B CA 1
ATOM 3024 C C . ASP B 1 115 ? 56.883 70.168 35.226 1.00 16.12 115 ASP B C 1
ATOM 3025 O O . ASP B 1 115 ? 57.379 71.089 34.581 1.00 15.91 115 ASP B O 1
ATOM 3030 N N . ALA B 1 116 ? 56.890 70.125 36.558 1.00 15.15 116 ALA B N 1
ATOM 3031 C CA . ALA B 1 116 ? 57.495 71.174 37.365 1.00 15.10 116 ALA B CA 1
ATOM 3032 C C . ALA B 1 116 ? 59.004 71.214 37.086 1.00 14.91 116 ALA B C 1
ATOM 3033 O O . ALA B 1 116 ? 59.602 72.288 36.942 1.00 14.93 116 ALA B O 1
ATOM 3035 N N . LEU B 1 117 ? 59.605 70.029 36.955 1.00 13.84 117 LEU B N 1
ATOM 3036 C CA . LEU B 1 117 ? 61.040 69.943 36.653 1.00 13.67 117 LEU B CA 1
ATOM 3037 C C . LEU B 1 117 ? 61.348 70.408 35.232 1.00 13.53 117 LEU B C 1
ATOM 3038 O O . LEU B 1 117 ? 62.395 71.012 34.996 1.00 14.48 117 LEU B O 1
ATOM 3043 N N . PHE B 1 118 ? 60.423 70.160 34.298 1.00 13.09 118 PHE B N 1
ATOM 3044 C CA . PHE B 1 118 ? 60.628 70.571 32.914 1.00 13.66 118 PHE B CA 1
ATOM 3045 C C . PHE B 1 118 ? 60.505 72.098 32.794 1.00 15.00 118 PHE B C 1
ATOM 3046 O O . PHE B 1 118 ? 61.102 72.702 31.900 1.00 15.87 118 PHE B O 1
ATOM 3054 N N . GLU B 1 119 ? 59.733 72.727 33.684 1.00 19.46 119 GLU B N 1
ATOM 3055 C CA . GLU B 1 119 ? 59.683 74.210 33.712 1.00 21.05 119 GLU B CA 1
ATOM 3056 C C . GLU B 1 119 ? 61.050 74.812 34.065 1.00 19.75 119 GLU B C 1
ATOM 3057 O O . GLU B 1 119 ? 61.394 75.919 33.621 1.00 20.34 119 GLU B O 1
ATOM 3063 N N . ILE B 1 120 ? 61.799 74.092 34.892 1.00 17.48 120 ILE B N 1
ATOM 3064 C CA . ILE B 1 120 ? 63.117 74.509 35.338 1.00 17.31 120 ILE B CA 1
ATOM 3065 C C . ILE B 1 120 ? 64.167 74.195 34.260 1.00 16.61 120 ILE B C 1
ATOM 3066 O O . ILE B 1 120 ? 64.983 75.056 33.919 1.00 17.88 120 ILE B O 1
ATOM 3071 N N . THR B 1 121 ? 64.149 72.967 33.758 1.00 15.60 121 THR B N 1
ATOM 3072 C CA . THR B 1 121 ? 65.005 72.531 32.663 1.00 15.57 121 THR B CA 1
ATOM 3073 C C . THR B 1 121 ? 64.140 72.006 31.498 1.00 14.66 121 THR B C 1
ATOM 3074 O O . THR B 1 121 ? 63.739 70.846 31.488 1.00 13.86 121 THR B O 1
ATOM 3078 N N . PRO B 1 122 ? 63.859 72.854 30.490 1.00 16.43 122 PRO B N 1
ATOM 3079 C CA . PRO B 1 122 ? 62.977 72.445 29.371 1.00 15.50 122 PRO B CA 1
ATOM 3080 C C . PRO B 1 122 ? 63.459 71.221 28.556 1.00 15.85 122 PRO B C 1
ATOM 3081 O O . PRO B 1 122 ? 64.667 70.938 28.529 1.00 15.62 122 PRO B O 1
ATOM 3085 N N . PRO B 1 123 ? 62.529 70.491 27.910 1.00 16.40 123 PRO B N 1
ATOM 3086 C CA . PRO B 1 123 ? 62.865 69.314 27.084 1.00 16.17 123 PRO B CA 1
ATOM 3087 C C . PRO B 1 123 ? 64.091 69.508 26.172 1.00 16.67 123 PRO B C 1
ATOM 3088 O O . PRO B 1 123 ? 64.995 68.674 26.199 1.00 17.10 123 PRO B O 1
ATOM 3092 N N . ALA B 1 124 ? 64.173 70.641 25.467 1.00 16.96 124 ALA B N 1
ATOM 3093 C CA . ALA B 1 124 ? 65.270 70.867 24.542 1.00 17.07 124 ALA B CA 1
ATOM 3094 C C . ALA B 1 124 ? 66.603 71.020 25.293 1.00 17.04 124 ALA B C 1
ATOM 3095 O O . ALA B 1 124 ? 67.649 70.697 24.747 1.00 17.69 124 ALA B O 1
ATOM 3097 N N . GLN B 1 125 ? 66.561 71.541 26.522 1.00 16.57 125 GLN B N 1
ATOM 3098 C CA . GLN B 1 125 ? 67.790 71.692 27.303 1.00 17.28 125 GLN B CA 1
ATOM 3099 C C . GLN B 1 125 ? 68.222 70.328 27.849 1.00 16.53 125 GLN B C 1
ATOM 3100 O O . GLN B 1 125 ? 69.411 70.032 27.884 1.00 17.46 125 GLN B O 1
ATOM 3106 N N . VAL B 1 126 ? 67.259 69.508 28.278 1.00 16.57 126 VAL B N 1
ATOM 3107 C CA . VAL B 1 126 ? 67.558 68.137 28.717 1.00 15.39 126 VAL B CA 1
ATOM 3108 C C . VAL B 1 126 ? 68.219 67.361 27.558 1.00 15.19 126 VAL B C 1
ATOM 3109 O O . VAL B 1 126 ? 69.263 66.711 27.743 1.00 13.90 126 VAL B O 1
ATOM 3113 N N . GLU B 1 127 ? 67.631 67.467 26.367 1.00 15.38 127 GLU B N 1
ATOM 3114 C CA . GLU B 1 127 ? 68.114 66.742 25.212 1.00 15.91 127 GLU B CA 1
ATOM 3115 C C . GLU B 1 127 ? 69.532 67.195 24.871 1.00 16.45 127 GLU B C 1
ATOM 3116 O O . GLU B 1 127 ? 70.387 66.369 24.558 1.00 15.81 127 GLU B O 1
ATOM 3122 N N . GLN B 1 128 ? 69.773 68.508 24.924 1.00 16.12 128 GLN B N 1
ATOM 3123 C CA . GLN B 1 128 ? 71.104 69.026 24.653 1.00 19.13 128 GLN B CA 1
ATOM 3124 C C . GLN B 1 128 ? 72.117 68.407 25.599 1.00 18.15 128 GLN B C 1
ATOM 3125 O O . GLN B 1 128 ? 73.168 67.975 25.161 1.00 18.36 128 GLN B O 1
ATOM 3131 N N . MET B 1 129 ? 71.795 68.333 26.891 1.00 18.04 129 MET B N 1
ATOM 3132 C CA . MET B 1 129 ? 72.755 67.785 27.870 1.00 17.98 129 MET B CA 1
ATOM 3133 C C . MET B 1 129 ? 73.002 66.298 27.604 1.00 18.19 129 MET B C 1
ATOM 3134 O O . MET B 1 129 ? 74.146 65.849 27.640 1.00 18.14 129 MET B O 1
ATOM 3139 N N . VAL B 1 130 ? 71.922 65.563 27.306 1.00 17.26 130 VAL B N 1
ATOM 3140 C CA . VAL B 1 130 ? 71.993 64.151 26.899 1.00 19.15 130 VAL B CA 1
ATOM 3141 C C . VAL B 1 130 ? 72.890 63.960 25.671 1.00 19.57 130 VAL B C 1
ATOM 3142 O O . VAL B 1 130 ? 73.774 63.085 25.660 1.00 21.37 130 VAL B O 1
ATOM 3146 N N . ARG B 1 131 ? 72.703 64.805 24.655 1.00 19.82 131 ARG B N 1
ATOM 3147 C CA A ARG B 1 131 ? 73.540 64.706 23.476 0.50 21.31 131 ARG B CA 1
ATOM 3148 C CA B ARG B 1 131 ? 73.534 64.779 23.447 0.50 21.05 131 ARG B CA 1
ATOM 3149 C C . ARG B 1 131 ? 74.980 65.075 23.777 1.00 22.60 131 ARG B C 1
ATOM 3150 O O . ARG B 1 131 ? 75.888 64.448 23.230 1.00 23.83 131 ARG B O 1
ATOM 3165 N N . GLU B 1 132 ? 75.190 66.068 24.648 1.00 22.09 132 GLU B N 1
ATOM 3166 C CA . GLU B 1 132 ? 76.568 66.491 24.989 1.00 24.76 132 GLU B CA 1
ATOM 3167 C C . GLU B 1 132 ? 77.353 65.408 25.702 1.00 24.66 132 GLU B C 1
ATOM 3168 O O . GLU B 1 132 ? 78.592 65.342 25.591 1.00 26.03 132 GLU B O 1
ATOM 3174 N N . TRP B 1 133 ? 76.638 64.569 26.430 1.00 22.85 133 TRP B N 1
ATOM 3175 C CA . TRP B 1 133 ? 77.243 63.455 27.140 1.00 23.26 133 TRP B CA 1
ATOM 3176 C C . TRP B 1 133 ? 77.511 62.297 26.209 1.00 24.21 133 TRP B C 1
ATOM 3177 O O . TRP B 1 133 ? 78.124 61.305 26.597 1.00 25.66 133 TRP B O 1
ATOM 3188 N N . GLY B 1 134 ? 77.062 62.428 24.974 1.00 24.33 134 GLY B N 1
ATOM 3189 C CA . GLY B 1 134 ? 77.355 61.443 23.960 1.00 25.81 134 GLY B CA 1
ATOM 3190 C C . GLY B 1 134 ? 76.268 60.403 23.871 1.00 26.18 134 GLY B C 1
ATOM 3191 O O . GLY B 1 134 ? 76.447 59.385 23.214 1.00 27.22 134 GLY B O 1
ATOM 3192 N N . PHE B 1 135 ? 75.125 60.647 24.513 1.00 25.20 135 PHE B N 1
ATOM 3193 C CA . PHE B 1 135 ? 74.019 59.718 24.367 1.00 25.52 135 PHE B CA 1
ATOM 3194 C C . PHE B 1 135 ? 73.235 59.947 23.096 1.00 27.12 135 PHE B C 1
ATOM 3195 O O . PHE B 1 135 ? 72.715 61.033 22.845 1.00 27.54 135 PHE B O 1
ATOM 3203 N N . ARG B 1 136 ? 73.137 58.883 22.316 1.00 28.70 136 ARG B N 1
ATOM 3204 C CA . ARG B 1 136 ? 72.451 58.901 21.048 1.00 30.03 136 ARG B CA 1
ATOM 3205 C C . ARG B 1 136 ? 71.114 58.194 21.231 1.00 29.13 136 ARG B C 1
ATOM 3206 O O . ARG B 1 136 ? 70.969 57.320 22.112 1.00 29.00 136 ARG B O 1
ATOM 3214 N N . ASP B 1 137 ? 70.157 58.595 20.402 1.00 27.47 137 ASP B N 1
ATOM 3215 C CA . ASP B 1 137 ? 68.899 57.893 20.238 1.00 26.77 137 ASP B CA 1
ATOM 3216 C C . ASP B 1 137 ? 67.923 58.027 21.405 1.00 25.19 137 ASP B C 1
ATOM 3217 O O . ASP B 1 137 ? 66.953 57.260 21.511 1.00 25.66 137 ASP B O 1
ATOM 3222 N N . LEU B 1 138 ? 68.166 59.023 22.252 1.00 23.39 138 LEU B N 1
ATOM 3223 C CA . LEU B 1 138 ? 67.200 59.458 23.243 1.00 22.12 138 LEU B CA 1
ATOM 3224 C C . LEU B 1 138 ? 66.732 60.842 22.880 1.00 21.35 138 LEU B C 1
ATOM 3225 O O . LEU B 1 138 ? 67.517 61.787 22.922 1.00 23.14 138 LEU B O 1
ATOM 3230 N N . THR B 1 139 ? 65.460 60.996 22.546 1.00 19.76 139 THR B N 1
ATOM 3231 C CA . THR B 1 139 ? 64.969 62.331 22.263 1.00 17.71 139 THR B CA 1
ATOM 3232 C C . THR B 1 139 ? 64.152 62.860 23.434 1.00 17.69 139 THR B C 1
ATOM 3233 O O . THR B 1 139 ? 63.439 62.112 24.111 1.00 17.62 139 THR B O 1
ATOM 3237 N N . VAL B 1 140 ? 64.263 64.157 23.676 1.00 16.72 140 VAL B N 1
ATOM 3238 C CA . VAL B 1 140 ? 63.482 64.791 24.741 1.00 16.15 140 VAL B CA 1
ATOM 3239 C C . VAL B 1 140 ? 62.845 66.029 24.126 1.00 16.72 140 VAL B C 1
ATOM 3240 O O . VAL B 1 140 ? 63.517 67.013 23.859 1.00 16.01 140 VAL B O 1
ATOM 3244 N N . ARG B 1 141 ? 61.544 65.956 23.872 1.00 16.06 141 ARG B N 1
ATOM 3245 C CA . ARG B 1 141 ? 60.900 66.889 22.963 1.00 17.53 141 ARG B CA 1
ATOM 3246 C C . ARG B 1 141 ? 59.745 67.627 23.616 1.00 18.84 141 ARG B C 1
ATOM 3247 O O . ARG B 1 141 ? 59.385 68.735 23.195 1.00 20.17 141 ARG B O 1
ATOM 3255 N N . HIS B 1 142 ? 59.144 67.001 24.615 1.00 17.91 142 HIS B N 1
ATOM 3256 C CA . HIS B 1 142 ? 57.923 67.544 25.212 1.00 18.66 142 HIS B CA 1
ATOM 3257 C C . HIS B 1 142 ? 57.794 67.054 26.638 1.00 18.33 142 HIS B C 1
ATOM 3258 O O . HIS B 1 142 ? 58.308 66.010 26.997 1.00 18.74 142 HIS B O 1
ATOM 3265 N N . SER B 1 143 ? 57.060 67.808 27.437 1.00 19.76 143 SER B N 1
ATOM 3266 C CA . SER B 1 143 ? 56.744 67.417 28.794 1.00 21.67 143 SER B CA 1
ATOM 3267 C C . SER B 1 143 ? 55.590 66.399 28.816 1.00 23.25 143 SER B C 1
ATOM 3268 O O . SER B 1 143 ? 55.021 66.050 27.773 1.00 21.11 143 SER B O 1
ATOM 3271 N N . MET B 1 144 ? 55.261 65.911 30.015 1.00 25.81 144 MET B N 1
ATOM 3272 C CA . MET B 1 144 ? 54.431 64.715 30.168 1.00 28.74 144 MET B CA 1
ATOM 3273 C C . MET B 1 144 ? 53.042 64.851 29.589 1.00 31.61 144 MET B C 1
ATOM 3274 O O . MET B 1 144 ? 52.506 63.890 29.054 1.00 31.89 144 MET B O 1
ATOM 3279 N N . ARG B 1 145 ? 52.463 66.037 29.670 1.00 35.91 145 ARG B N 1
ATOM 3280 C CA . ARG B 1 145 ? 51.114 66.154 29.140 1.00 40.59 145 ARG B CA 1
ATOM 3281 C C . ARG B 1 145 ? 50.895 67.046 27.922 1.00 42.87 145 ARG B C 1
ATOM 3282 O O . ARG B 1 145 ? 49.772 67.462 27.642 1.00 46.70 145 ARG B O 1
ATOM 3290 N N . GLU B 1 146 ? 51.962 67.319 27.183 1.00 42.65 146 GLU B N 1
ATOM 3291 C CA . GLU B 1 146 ? 51.797 67.798 25.821 1.00 45.81 146 GLU B CA 1
ATOM 3292 C C . GLU B 1 146 ? 51.492 66.560 24.965 1.00 44.55 146 GLU B C 1
ATOM 3293 O O . GLU B 1 146 ? 51.893 65.445 25.321 1.00 43.39 146 GLU B O 1
ATOM 3299 N N . LEU B 1 147 ? 50.807 66.747 23.841 1.00 47.01 147 LEU B N 1
ATOM 3300 C CA . LEU B 1 147 ? 50.434 65.633 22.939 1.00 46.06 147 LEU B CA 1
ATOM 3301 C C . LEU B 1 147 ? 49.241 64.814 23.473 1.00 48.23 147 LEU B C 1
ATOM 3302 O O . LEU B 1 147 ? 49.119 64.562 24.688 1.00 49.53 147 LEU B O 1
ATOM 3307 N N . GLY B 1 171 ? 47.418 49.824 14.516 1.00 56.84 171 GLY B N 1
ATOM 3308 C CA . GLY B 1 171 ? 48.360 50.840 14.055 1.00 48.81 171 GLY B CA 1
ATOM 3309 C C . GLY B 1 171 ? 49.462 51.097 15.068 1.00 45.52 171 GLY B C 1
ATOM 3310 O O . GLY B 1 171 ? 49.392 52.066 15.849 1.00 44.13 171 GLY B O 1
ATOM 3311 N N . THR B 1 172 ? 50.490 50.240 15.055 1.00 45.69 172 THR B N 1
ATOM 3312 C CA . THR B 1 172 ? 51.650 50.380 15.958 1.00 42.42 172 THR B CA 1
ATOM 3313 C C . THR B 1 172 ? 52.311 51.758 15.760 1.00 33.88 172 THR B C 1
ATOM 3314 O O . THR B 1 172 ? 52.150 52.374 14.702 1.00 31.46 172 THR B O 1
ATOM 3318 N N . SER B 1 173 ? 53.066 52.229 16.754 1.00 29.59 173 SER B N 1
ATOM 3319 C CA . SER B 1 173 ? 53.773 53.509 16.644 1.00 23.28 173 SER B CA 1
ATOM 3320 C C . SER B 1 173 ? 54.596 53.571 15.358 1.00 21.20 173 SER B C 1
ATOM 3321 O O . SER B 1 173 ? 55.002 52.547 14.815 1.00 24.42 173 SER B O 1
ATOM 3324 N N . GLY B 1 174 ? 54.852 54.776 14.899 1.00 17.59 174 GLY B N 1
ATOM 3325 C CA . GLY B 1 174 ? 55.514 54.980 13.624 1.00 18.15 174 GLY B CA 1
ATOM 3326 C C . GLY B 1 174 ? 55.643 56.446 13.271 1.00 16.13 174 GLY B C 1
ATOM 3327 O O . GLY B 1 174 ? 55.033 57.309 13.923 1.00 14.12 174 GLY B O 1
ATOM 3328 N N . ARG B 1 175 ? 56.425 56.723 12.221 1.00 16.02 175 ARG B N 1
ATOM 3329 C CA . ARG B 1 175 ? 56.751 58.104 11.849 1.00 16.31 175 ARG B CA 1
ATOM 3330 C C . ARG B 1 175 ? 55.556 58.686 11.120 1.00 15.87 175 ARG B C 1
ATOM 3331 O O . ARG B 1 175 ? 55.188 58.190 10.062 1.00 16.45 175 ARG B O 1
ATOM 3339 N N . GLY B 1 176 ? 54.943 59.704 11.727 1.00 15.56 176 GLY B N 1
ATOM 3340 C CA . GLY B 1 176 ? 53.758 60.372 11.181 1.00 16.40 176 GLY B CA 1
ATOM 3341 C C . GLY B 1 176 ? 52.467 59.822 11.762 1.00 16.73 176 GLY B C 1
ATOM 3342 O O . GLY B 1 176 ? 51.381 60.075 11.225 1.00 18.44 176 GLY B O 1
ATOM 3343 N N . HIS B 1 177 ? 52.565 59.068 12.857 1.00 15.43 177 HIS B N 1
ATOM 3344 C CA . HIS B 1 177 ? 51.353 58.490 13.454 1.00 16.85 177 HIS B CA 1
ATOM 3345 C C . HIS B 1 177 ? 50.270 59.557 13.716 1.00 19.19 177 HIS B C 1
ATOM 3346 O O . HIS B 1 177 ? 50.581 60.667 14.165 1.00 19.57 177 HIS B O 1
ATOM 3353 N N . ARG B 1 178 ? 49.018 59.211 13.415 1.00 21.93 178 ARG B N 1
ATOM 3354 C CA . ARG B 1 178 ? 47.859 60.067 13.689 1.00 26.18 178 ARG B CA 1
ATOM 3355 C C . ARG B 1 178 ? 47.773 60.443 15.173 1.00 24.89 178 ARG B C 1
ATOM 3356 O O . ARG B 1 178 ? 47.421 61.577 15.507 1.00 27.15 178 ARG B O 1
ATOM 3364 N N . VAL B 1 179 ? 48.077 59.487 16.048 1.00 20.81 179 VAL B N 1
ATOM 3365 C CA . VAL B 1 179 ? 48.087 59.717 17.499 1.00 20.24 179 VAL B CA 1
ATOM 3366 C C . VAL B 1 179 ? 49.446 60.299 17.876 1.00 19.67 179 VAL B C 1
ATOM 3367 O O . VAL B 1 179 ? 50.458 59.613 17.784 1.00 18.15 179 VAL B O 1
ATOM 3371 N N . PRO B 1 180 ? 49.477 61.570 18.294 1.00 20.69 180 PRO B N 1
ATOM 3372 C CA . PRO B 1 180 ? 50.748 62.235 18.538 1.00 20.16 180 PRO B CA 1
ATOM 3373 C C . PRO B 1 180 ? 51.684 61.468 19.500 1.00 18.98 180 PRO B C 1
ATOM 3374 O O . PRO B 1 180 ? 52.902 61.421 19.283 1.00 17.22 180 PRO B O 1
ATOM 3378 N N . GLN B 1 181 ? 51.116 60.855 20.538 1.00 19.22 181 GLN B N 1
ATOM 3379 C CA . GLN B 1 181 ? 51.920 60.098 21.523 1.00 18.67 181 GLN B CA 1
ATOM 3380 C C . GLN B 1 181 ? 52.525 58.826 20.925 1.00 16.72 181 GLN B C 1
ATOM 3381 O O . GLN B 1 181 ? 53.450 58.261 21.500 1.00 16.67 181 GLN B O 1
ATOM 3387 N N . LEU B 1 182 ? 52.040 58.407 19.755 1.00 15.34 182 LEU B N 1
ATOM 3388 C CA . LEU B 1 182 ? 52.589 57.218 19.082 1.00 14.98 182 LEU B CA 1
ATOM 3389 C C . LEU B 1 182 ? 53.434 57.603 17.855 1.00 14.35 182 LEU B C 1
ATOM 3390 O O . LEU B 1 182 ? 53.916 56.737 17.131 1.00 12.35 182 LEU B O 1
ATOM 3395 N N . ASP B 1 183 ? 53.610 58.905 17.624 1.00 12.90 183 ASP B N 1
ATOM 3396 C CA . ASP B 1 183 ? 54.323 59.373 16.461 1.00 12.06 183 ASP B CA 1
ATOM 3397 C C . ASP B 1 183 ? 55.780 59.536 16.849 1.00 12.22 183 ASP B C 1
ATOM 3398 O O . ASP B 1 183 ? 56.126 60.466 17.596 1.00 11.69 183 ASP B O 1
ATOM 3403 N N . VAL B 1 184 ? 56.626 58.653 16.332 1.00 11.34 184 VAL B N 1
ATOM 3404 C CA . VAL B 1 184 ? 58.057 58.710 16.707 1.00 13.33 184 VAL B CA 1
ATOM 3405 C C . VAL B 1 184 ? 58.794 59.962 16.186 1.00 13.98 184 VAL B C 1
ATOM 3406 O O . VAL B 1 184 ? 59.936 60.199 16.571 1.00 13.89 184 VAL B O 1
ATOM 3410 N N . ALA B 1 185 ? 58.147 60.741 15.319 1.00 15.24 185 ALA B N 1
ATOM 3411 C CA . ALA B 1 185 ? 58.703 62.020 14.857 1.00 15.78 185 ALA B CA 1
ATOM 3412 C C . ALA B 1 185 ? 58.424 63.178 15.827 1.00 16.76 185 ALA B C 1
ATOM 3413 O O . ALA B 1 185 ? 59.102 64.202 15.779 1.00 18.22 185 ALA B O 1
ATOM 3415 N N . ARG B 1 186 ? 57.427 63.008 16.695 1.00 15.78 186 ARG B N 1
ATOM 3416 C CA . ARG B 1 186 ? 56.946 64.065 17.602 1.00 16.74 186 ARG B CA 1
ATOM 3417 C C . ARG B 1 186 ? 57.119 63.744 19.096 1.00 16.49 186 ARG B C 1
ATOM 3418 O O . ARG B 1 186 ? 57.455 64.614 19.878 1.00 16.73 186 ARG B O 1
ATOM 3426 N N . ALA B 1 187 ? 56.872 62.490 19.473 1.00 15.21 187 ALA B N 1
ATOM 3427 C CA . ALA B 1 187 ? 56.916 62.030 20.855 1.00 14.46 187 ALA B CA 1
ATOM 3428 C C . ALA B 1 187 ? 58.338 61.902 21.354 1.00 13.92 187 ALA B C 1
ATOM 3429 O O . ALA B 1 187 ? 59.259 61.703 20.570 1.00 12.41 187 ALA B O 1
ATOM 3431 N N . ASN B 1 188 ? 58.536 62.005 22.668 1.00 13.86 188 ASN B N 1
ATOM 3432 C CA . ASN B 1 188 ? 59.793 61.566 23.232 1.00 11.88 188 ASN B CA 1
ATOM 3433 C C . ASN B 1 188 ? 60.061 60.109 22.812 1.00 12.28 188 ASN B C 1
ATOM 3434 O O . ASN B 1 188 ? 59.192 59.267 22.953 1.00 11.92 188 ASN B O 1
ATOM 3439 N N . THR B 1 189 ? 61.247 59.814 22.291 1.00 12.57 189 THR B N 1
ATOM 3440 C CA . THR B 1 189 ? 61.542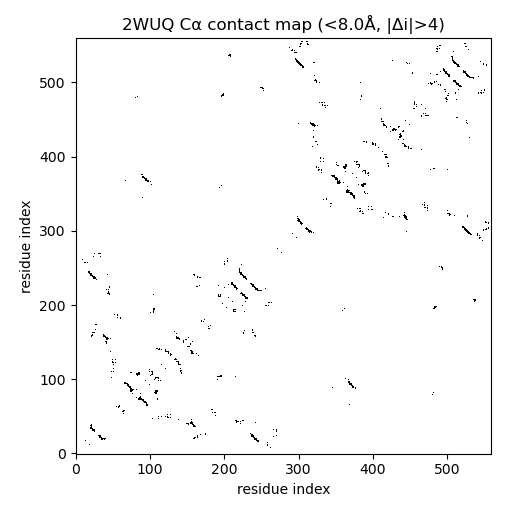 58.427 21.866 1.00 13.95 189 THR B CA 1
ATOM 3441 C C . THR B 1 189 ? 62.879 57.915 22.394 1.00 14.50 189 THR B C 1
ATOM 3442 O O . THR B 1 189 ? 63.652 58.658 23.001 1.00 15.16 189 THR B O 1
ATOM 3446 N N . GLY B 1 190 ? 63.114 56.624 22.168 1.00 14.62 190 GLY B N 1
ATOM 3447 C CA . GLY B 1 190 ? 64.403 55.989 22.462 1.00 15.68 190 GLY B CA 1
ATOM 3448 C C . GLY B 1 190 ? 64.396 54.556 21.972 1.00 16.09 190 GLY B C 1
ATOM 3449 O O . GLY B 1 190 ? 63.382 54.071 21.474 1.00 17.06 190 GLY B O 1
ATOM 3450 N N . THR B 1 191 ? 65.507 53.864 22.168 1.00 15.12 191 THR B N 1
ATOM 3451 C CA . THR B 1 191 ? 65.622 52.450 21.820 1.00 14.94 191 THR B CA 1
ATOM 3452 C C . THR B 1 191 ? 66.090 51.698 23.061 1.00 13.57 191 THR B C 1
ATOM 3453 O O . THR B 1 191 ? 66.591 52.311 24.006 1.00 12.70 191 THR B O 1
ATOM 3457 N N . ALA B 1 192 ? 65.979 50.373 23.060 1.00 13.24 192 ALA B N 1
ATOM 3458 C CA . ALA B 1 192 ? 66.499 49.605 24.206 1.00 13.47 192 ALA B CA 1
ATOM 3459 C C . ALA B 1 192 ? 67.992 49.895 24.416 1.00 13.90 192 ALA B C 1
ATOM 3460 O O . ALA B 1 192 ? 68.451 50.049 25.555 1.00 12.88 192 ALA B O 1
ATOM 3462 N N . ARG B 1 193 ? 68.729 49.943 23.308 1.00 14.56 193 ARG B N 1
ATOM 3463 C CA . ARG B 1 193 ? 70.176 50.208 23.315 1.00 14.74 193 ARG B CA 1
ATOM 3464 C C . ARG B 1 193 ? 70.474 51.567 23.899 1.00 14.64 193 ARG B C 1
ATOM 3465 O O . ARG B 1 193 ? 71.412 51.708 24.689 1.00 15.37 193 ARG B O 1
ATOM 3473 N N . ALA B 1 194 ? 69.693 52.570 23.511 1.00 13.45 194 ALA B N 1
ATOM 3474 C CA . ALA B 1 194 ? 69.892 53.894 24.084 1.00 13.79 194 ALA B CA 1
ATOM 3475 C C . ALA B 1 194 ? 69.764 53.848 25.619 1.00 13.27 194 ALA B C 1
ATOM 3476 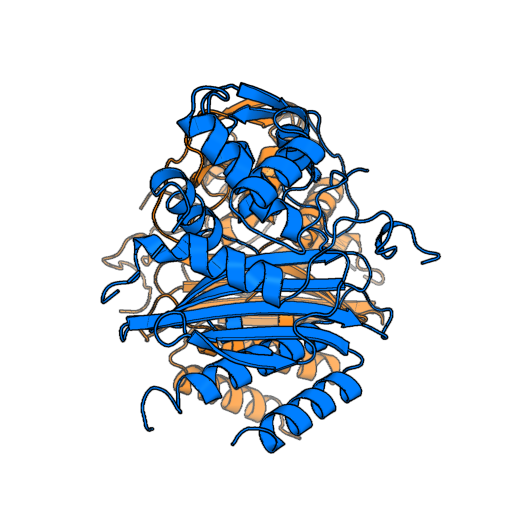O O . ALA B 1 194 ? 70.616 54.406 26.346 1.00 13.52 194 ALA B O 1
ATOM 3478 N N . PHE B 1 195 ? 68.740 53.164 26.131 1.00 12.07 195 PHE B N 1
ATOM 3479 C CA . PHE B 1 195 ? 68.612 53.039 27.596 1.00 12.27 195 PHE B CA 1
ATOM 3480 C C . PHE B 1 195 ? 69.693 52.147 28.235 1.00 13.60 195 PHE B C 1
ATOM 3481 O O . PHE B 1 195 ? 70.179 52.428 29.321 1.00 13.46 195 PHE B O 1
ATOM 3489 N N . VAL B 1 196 ? 70.060 51.062 27.579 1.00 13.93 196 VAL B N 1
ATOM 3490 C CA . VAL B 1 196 ? 71.179 50.269 28.118 1.00 14.75 196 VAL B CA 1
ATOM 3491 C C . VAL B 1 196 ? 72.446 51.136 28.212 1.00 15.87 196 VAL B C 1
ATOM 3492 O O . VAL B 1 196 ? 73.105 51.122 29.255 1.00 16.81 196 VAL B O 1
ATOM 3496 N N . ASP B 1 197 ? 72.756 51.919 27.173 1.00 16.26 197 ASP B N 1
ATOM 3497 C CA . ASP B 1 197 ? 73.950 52.791 27.226 1.00 17.10 197 ASP B CA 1
ATOM 3498 C C . ASP B 1 197 ? 73.908 53.812 28.384 1.00 16.13 197 ASP B C 1
ATOM 3499 O O . ASP B 1 197 ? 74.945 54.078 29.038 1.00 15.32 197 ASP B O 1
ATOM 3504 N N . LEU B 1 198 ? 72.713 54.372 28.617 1.00 14.36 198 LEU B N 1
ATOM 3505 C CA . LEU B 1 198 ? 72.484 55.309 29.708 1.00 14.65 198 LEU B CA 1
ATOM 3506 C C . LEU B 1 198 ? 72.716 54.634 31.067 1.00 14.04 198 LEU B C 1
ATOM 3507 O O . LEU B 1 198 ? 73.421 55.162 31.930 1.00 14.83 198 LEU B O 1
ATOM 3512 N N . LEU B 1 199 ? 72.099 53.468 31.250 1.00 14.25 199 LEU B N 1
ATOM 3513 C CA . LEU B 1 199 ? 72.236 52.697 32.502 1.00 13.56 199 LEU B CA 1
ATOM 3514 C C . LEU B 1 199 ? 73.692 52.307 32.729 1.00 13.94 199 LEU B C 1
ATOM 3515 O O . LEU B 1 199 ? 74.179 52.333 33.857 1.00 14.21 199 LEU B O 1
ATOM 3520 N N . GLU B 1 200 ? 74.385 51.911 31.672 1.00 13.01 200 GLU B N 1
ATOM 3521 C CA . GLU B 1 200 ? 75.815 51.565 31.832 1.00 14.73 200 GLU B CA 1
ATOM 3522 C C . GLU B 1 200 ? 76.597 52.764 32.352 1.00 14.39 200 GLU B C 1
ATOM 3523 O O . GLU B 1 200 ? 77.400 52.643 33.272 1.00 13.64 200 GLU B O 1
ATOM 3529 N N . ALA B 1 201 ? 76.363 53.919 31.749 1.00 14.17 201 ALA B N 1
ATOM 3530 C CA . ALA B 1 201 ? 77.026 55.142 32.176 1.00 15.63 201 ALA B CA 1
ATOM 3531 C C . ALA B 1 201 ? 76.656 55.484 33.629 1.00 15.26 201 ALA B C 1
ATOM 3532 O O . ALA B 1 201 ? 77.518 55.881 34.385 1.00 15.58 201 ALA B O 1
ATOM 3534 N N . LEU B 1 202 ? 75.383 55.320 34.011 1.00 13.76 202 LEU B N 1
ATOM 3535 C CA . LEU B 1 202 ? 74.961 55.569 35.409 1.00 13.66 202 LEU B CA 1
ATOM 3536 C C . LEU B 1 202 ? 75.637 54.675 36.456 1.00 13.28 202 LEU B C 1
ATOM 3537 O O . LEU B 1 202 ? 75.904 55.101 37.584 1.00 12.87 202 LEU B O 1
ATOM 3542 N N . TRP B 1 203 ? 75.899 53.428 36.071 1.00 13.11 203 TRP B N 1
ATOM 3543 C CA . TRP B 1 203 ? 76.486 52.447 36.966 1.00 12.87 203 TRP B CA 1
ATOM 3544 C C .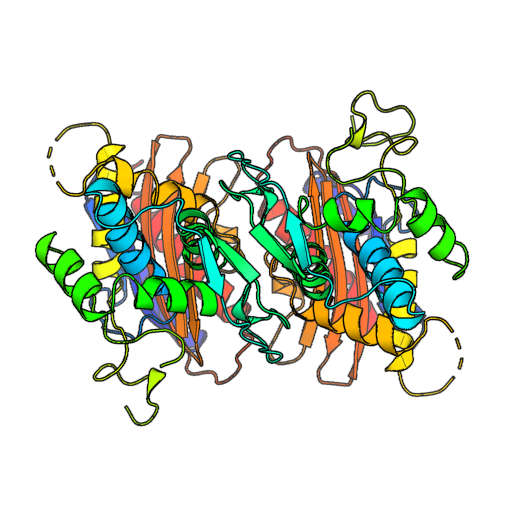 TRP B 1 203 ? 78.027 52.397 36.874 1.00 14.18 203 TRP B C 1
ATOM 3545 O O . TRP B 1 203 ? 78.680 51.986 37.837 1.00 15.79 203 TRP B O 1
ATOM 3556 N N . ALA B 1 204 ? 78.613 52.857 35.759 1.00 14.48 204 ALA B N 1
ATOM 3557 C CA . ALA B 1 204 ? 80.089 52.837 35.605 1.00 15.61 204 ALA B CA 1
ATOM 3558 C C . ALA B 1 204 ? 80.865 53.287 36.845 1.00 16.06 204 ALA B C 1
ATOM 3559 O O . ALA B 1 204 ? 81.883 52.665 37.162 1.00 17.47 204 ALA B O 1
ATOM 3561 N N . PRO B 1 205 ? 80.428 54.371 37.553 1.00 15.32 205 PRO B N 1
ATOM 3562 C CA . PRO B 1 205 ? 81.272 54.753 38.704 1.00 17.29 205 PRO B CA 1
ATOM 3563 C C . PRO B 1 205 ? 81.388 53.710 39.810 1.00 17.93 205 PRO B C 1
ATOM 3564 O O . PRO B 1 205 ? 82.342 53.769 40.583 1.00 19.95 205 PRO B O 1
ATOM 3568 N N . VAL B 1 206 ? 80.481 52.742 39.879 1.00 17.75 206 VAL B N 1
ATOM 3569 C CA . VAL B 1 206 ? 80.631 51.687 40.875 1.00 19.23 206 VAL B CA 1
ATOM 3570 C C . VAL B 1 206 ? 81.063 50.346 40.274 1.00 19.38 206 VAL B C 1
ATOM 3571 O O . VAL B 1 206 ? 81.183 49.351 40.999 1.00 21.31 206 VAL B O 1
ATOM 3575 N N . LEU B 1 207 ? 81.270 50.297 38.961 1.00 18.80 207 LEU B N 1
ATOM 3576 C CA . LEU B 1 207 ? 81.771 49.073 38.327 1.00 17.69 207 LEU B CA 1
ATOM 3577 C C . LEU B 1 207 ? 83.289 49.031 38.433 1.00 18.76 207 LEU B C 1
ATOM 3578 O O . LEU B 1 207 ? 83.972 49.858 37.831 1.00 19.06 207 LEU B O 1
ATOM 3583 N N . THR B 1 208 ? 83.789 48.052 39.193 1.00 19.10 208 THR B N 1
ATOM 3584 C CA . THR B 1 208 ? 85.214 47.865 39.456 1.00 20.81 208 THR B CA 1
ATOM 3585 C C . THR B 1 208 ? 85.922 47.129 38.340 1.00 21.92 208 THR B C 1
ATOM 3586 O O . THR B 1 208 ? 85.281 46.526 37.471 1.00 21.27 208 THR B O 1
ATOM 3590 N N . GLY B 1 209 ? 87.250 47.180 38.358 1.00 22.39 209 GLY B N 1
ATOM 3591 C CA . GLY B 1 209 ? 88.043 46.446 37.405 1.00 25.68 209 GLY B CA 1
ATOM 3592 C C . GLY B 1 209 ? 88.450 47.314 36.234 1.00 27.11 209 GLY B C 1
ATOM 3593 O O . GLY B 1 209 ? 88.007 48.456 36.122 1.00 27.59 209 GLY B O 1
ATOM 3594 N N . PRO B 1 210 ? 89.307 46.780 35.356 1.00 29.09 210 PRO B N 1
ATOM 3595 C CA . PRO B 1 210 ? 89.648 47.560 34.167 1.00 31.05 210 PRO B CA 1
ATOM 3596 C C . PRO B 1 210 ? 88.420 47.720 33.294 1.00 30.91 210 PRO B C 1
ATOM 3597 O O . PRO B 1 210 ? 88.183 48.835 32.812 1.00 34.38 210 PRO B O 1
ATOM 3601 N N . ALA B 1 218 ? 80.861 59.372 30.229 1.00 39.94 218 ALA B N 1
ATOM 3602 C CA . ALA B 1 218 ? 81.535 59.445 31.534 1.00 37.85 218 ALA B CA 1
ATOM 3603 C C . ALA B 1 218 ? 80.874 60.452 32.476 1.00 34.80 218 ALA B C 1
ATOM 3604 O O . ALA B 1 218 ? 81.398 61.554 32.692 1.00 36.70 218 ALA B O 1
ATOM 3606 N N . LEU B 1 219 ? 79.745 60.057 33.057 1.00 31.31 219 LEU B N 1
ATOM 3607 C CA . LEU B 1 219 ? 78.929 60.944 33.884 1.00 28.18 219 LEU B CA 1
ATOM 3608 C C . LEU B 1 219 ? 79.581 61.354 35.205 1.00 27.84 219 LEU B C 1
ATOM 3609 O O . LEU B 1 219 ? 80.351 60.578 35.798 1.00 28.25 219 LEU B O 1
ATOM 3614 N N . PRO B 1 220 ? 79.279 62.580 35.678 1.00 27.75 220 PRO B N 1
ATOM 3615 C CA . PRO B 1 220 ? 79.833 62.972 36.979 1.00 27.64 220 PRO B CA 1
ATOM 3616 C C . PRO B 1 220 ? 79.229 62.054 38.038 1.00 24.90 220 PRO B C 1
ATOM 3617 O O . PRO B 1 220 ? 78.042 61.722 37.967 1.00 22.05 220 PRO B O 1
ATOM 3621 N N . PRO B 1 221 ? 80.057 61.599 38.990 1.00 25.59 221 PRO B N 1
ATOM 3622 C CA . PRO B 1 221 ? 79.634 60.530 39.901 1.00 24.04 221 PRO B CA 1
ATOM 3623 C C . PRO B 1 221 ? 78.506 60.895 40.870 1.00 22.37 221 PRO B C 1
ATOM 3624 O O . PRO B 1 221 ? 77.700 60.038 41.194 1.00 21.76 221 PRO B O 1
ATOM 3628 N N . GLU B 1 222 ? 78.442 62.142 41.325 1.00 22.93 222 GLU B N 1
ATOM 3629 C CA . GLU B 1 222 ? 77.410 62.548 42.286 1.00 22.89 222 GLU B CA 1
ATOM 3630 C C . GLU B 1 222 ? 76.001 62.476 41.688 1.00 19.70 222 GLU B C 1
ATOM 3631 O O . GLU B 1 222 ? 75.159 61.818 42.268 1.00 19.53 222 GLU B O 1
ATOM 3637 N N . PRO B 1 223 ? 75.742 63.147 40.542 1.00 19.17 223 PRO B N 1
ATOM 3638 C CA . PRO B 1 223 ? 74.452 62.953 39.861 1.00 17.28 223 PRO B CA 1
ATOM 3639 C C . PRO B 1 223 ? 74.117 61.493 39.510 1.00 15.37 223 PRO B C 1
ATOM 3640 O O . PRO B 1 223 ? 72.970 61.073 39.695 1.00 14.28 223 PRO B O 1
ATOM 3644 N N . ALA B 1 224 ? 75.092 60.725 39.021 1.00 15.61 224 ALA B N 1
ATOM 3645 C CA . ALA B 1 224 ? 74.882 59.293 38.772 1.00 14.46 224 ALA B CA 1
ATOM 3646 C C . ALA B 1 224 ? 74.426 58.520 40.029 1.00 14.18 224 ALA B C 1
ATOM 3647 O O . ALA B 1 224 ? 73.486 57.728 39.978 1.00 14.07 224 ALA B O 1
ATOM 3649 N N . ALA B 1 225 ? 75.115 58.737 41.147 1.00 14.74 225 ALA B N 1
ATOM 3650 C CA . ALA B 1 225 ? 74.752 58.081 42.401 1.00 15.32 225 ALA B CA 1
ATOM 3651 C C . ALA B 1 225 ? 73.343 58.440 42.817 1.00 14.35 225 ALA B C 1
ATOM 3652 O O . ALA B 1 225 ? 72.547 57.563 43.219 1.00 13.06 225 ALA B O 1
ATOM 3654 N N . ARG B 1 226 ? 73.007 59.729 42.727 1.00 14.44 226 ARG B N 1
ATOM 3655 C CA . ARG B 1 226 ? 71.643 60.135 43.076 1.00 14.83 226 ARG B CA 1
ATOM 3656 C C . ARG B 1 226 ? 70.574 59.484 42.175 1.00 13.32 226 ARG B C 1
ATOM 3657 O O . ARG B 1 226 ? 69.527 59.054 42.665 1.00 13.83 226 ARG B O 1
ATOM 3665 N N . LEU B 1 227 ? 70.842 59.357 40.889 1.00 13.11 227 LEU B N 1
ATOM 3666 C CA . LEU B 1 227 ? 69.887 58.702 39.986 1.00 12.13 227 LEU B CA 1
ATOM 3667 C C . LEU B 1 227 ? 69.784 57.192 40.264 1.00 11.78 227 LEU B C 1
ATOM 3668 O O . LEU B 1 227 ? 68.695 56.630 40.281 1.00 12.16 227 LEU B O 1
ATOM 3673 N N . ARG B 1 228 ? 70.914 56.541 40.541 1.00 11.43 228 ARG B N 1
ATOM 3674 C CA . ARG B 1 228 ? 70.851 55.129 40.968 1.00 10.78 228 ARG B CA 1
ATOM 3675 C C . ARG B 1 228 ? 69.954 54.948 42.198 1.00 11.51 228 ARG B C 1
ATOM 3676 O O . ARG B 1 228 ? 69.160 53.994 42.262 1.00 14.34 228 ARG B O 1
ATOM 3684 N N . GLU B 1 229 ? 70.065 55.870 43.155 1.00 13.57 229 GLU B N 1
ATOM 3685 C CA . GLU B 1 229 ? 69.287 55.847 44.398 1.00 14.45 229 GLU B CA 1
ATOM 3686 C C . GLU B 1 229 ? 67.800 56.034 44.111 1.00 13.18 229 GLU B C 1
ATOM 3687 O O . GLU B 1 229 ? 66.960 55.321 44.669 1.00 13.78 229 GLU B O 1
ATOM 3693 N N . LEU B 1 230 ? 67.474 57.007 43.260 1.00 11.66 230 LEU B N 1
ATOM 3694 C CA . LEU B 1 230 ? 66.069 57.207 42.808 1.00 11.69 230 LEU B CA 1
ATOM 3695 C C . LEU B 1 230 ? 65.470 55.966 42.123 1.00 11.44 230 LEU B C 1
ATOM 3696 O O . LEU B 1 230 ? 64.315 55.591 42.366 1.00 11.71 230 LEU B O 1
ATOM 3701 N N . MET B 1 231 ? 66.262 55.336 41.262 1.00 10.83 231 MET B N 1
ATOM 3702 C CA . MET B 1 231 ? 65.823 54.140 40.566 1.00 10.96 231 MET B CA 1
ATOM 3703 C C . MET B 1 231 ? 65.646 52.980 41.538 1.00 10.92 231 MET B C 1
ATOM 3704 O O . MET B 1 231 ? 64.761 52.159 41.358 1.00 12.82 231 MET B O 1
ATOM 3709 N N . ALA B 1 232 ? 66.496 52.898 42.556 1.00 11.94 232 ALA B N 1
ATOM 3710 C CA . ALA B 1 232 ? 66.323 51.833 43.546 1.00 12.01 232 ALA B CA 1
ATOM 3711 C C . ALA B 1 232 ? 65.009 52.015 44.316 1.00 13.38 232 ALA B C 1
ATOM 3712 O O . ALA B 1 232 ? 64.397 51.041 44.745 1.00 13.38 232 ALA B O 1
ATOM 3714 N N . ALA B 1 233 ? 64.584 53.277 44.485 1.00 11.56 233 ALA B N 1
ATOM 3715 C CA . ALA B 1 233 ? 63.416 53.627 45.279 1.00 13.06 233 ALA B CA 1
ATOM 3716 C C . ALA B 1 233 ? 62.140 53.599 44.419 1.00 12.63 233 ALA B C 1
ATOM 3717 O O . ALA B 1 233 ? 61.072 54.011 44.875 1.00 12.85 233 ALA B O 1
ATOM 3719 N N . ASN B 1 234 ? 62.250 53.147 43.169 1.00 11.99 234 ASN B N 1
ATOM 3720 C CA . ASN B 1 234 ? 61.058 53.062 42.289 1.00 12.29 234 ASN B CA 1
ATOM 3721 C C . ASN B 1 234 ? 59.911 52.291 42.963 1.00 13.00 234 ASN B C 1
ATOM 3722 O O . ASN B 1 234 ? 60.131 51.204 43.497 1.00 13.02 234 ASN B O 1
ATOM 3727 N N . LEU B 1 235 ? 58.698 52.835 42.926 1.00 13.06 235 LEU B N 1
ATOM 3728 C CA . LEU B 1 235 ? 57.569 52.198 43.614 1.00 15.75 235 LEU B CA 1
ATOM 3729 C C . LEU B 1 235 ? 56.788 51.257 42.702 1.00 16.78 235 LEU B C 1
ATOM 3730 O O . LEU B 1 235 ? 55.945 50.497 43.179 1.00 17.17 235 LEU B O 1
ATOM 3735 N N . LEU B 1 236 ? 57.020 51.355 41.390 1.00 15.80 236 LEU B N 1
ATOM 3736 C CA . LEU B 1 236 ? 56.202 50.620 40.446 1.00 16.70 236 LEU B CA 1
ATOM 3737 C C . LEU B 1 236 ? 56.870 49.292 40.133 1.00 17.46 236 LEU B C 1
ATOM 3738 O O . LEU B 1 236 ? 57.627 49.169 39.175 1.00 17.44 236 LEU B O 1
ATOM 3743 N N . ARG B 1 237 ? 56.578 48.296 40.960 1.00 18.10 237 ARG B N 1
ATOM 3744 C CA . ARG B 1 237 ? 57.365 47.053 40.962 1.00 18.59 237 ARG B CA 1
ATOM 3745 C C . ARG B 1 237 ? 56.580 45.838 40.473 1.00 18.81 237 ARG B C 1
ATOM 3746 O O . ARG B 1 237 ? 56.842 44.704 40.885 1.00 19.70 237 ARG B O 1
ATOM 3754 N N . HIS B 1 238 ? 55.665 46.081 39.547 1.00 20.03 238 HIS B N 1
ATOM 3755 C CA . HIS B 1 238 ? 54.682 45.087 39.117 1.00 21.64 238 HIS B CA 1
ATOM 3756 C C . HIS B 1 238 ? 54.998 44.492 37.736 1.00 20.82 238 HIS B C 1
ATOM 3757 O O . HIS B 1 238 ? 54.232 43.652 37.222 1.00 22.06 238 HIS B O 1
ATOM 3764 N N . ARG B 1 239 ? 56.097 44.927 37.116 1.00 18.14 239 ARG B N 1
ATOM 3765 C CA . ARG B 1 239 ? 56.349 44.574 35.707 1.00 16.70 239 ARG B CA 1
ATOM 3766 C C . ARG B 1 239 ? 57.505 43.598 35.652 1.00 15.57 239 ARG B C 1
ATOM 3767 O O . ARG B 1 239 ? 57.282 42.383 35.768 1.00 15.77 239 ARG B O 1
ATOM 3775 N N . LEU B 1 240 ? 58.733 44.097 35.531 1.00 14.33 240 LEU B N 1
ATOM 3776 C CA . LEU B 1 240 ? 59.932 43.215 35.584 1.00 14.92 240 LEU B CA 1
ATOM 3777 C C . LEU B 1 240 ? 60.411 42.824 37.001 1.00 14.39 240 LEU B C 1
ATOM 3778 O O . LEU B 1 240 ? 61.070 41.794 37.178 1.00 15.66 240 LEU B O 1
ATOM 3783 N N . ALA B 1 241 ? 60.096 43.650 37.991 1.00 14.93 241 ALA B N 1
ATOM 3784 C CA . ALA B 1 241 ? 60.654 43.458 39.320 1.00 16.06 241 ALA B CA 1
ATOM 3785 C C . ALA B 1 241 ? 60.378 42.064 39.932 1.00 16.51 241 ALA B C 1
ATOM 3786 O O . ALA B 1 241 ? 61.246 41.528 40.567 1.00 19.22 241 ALA B O 1
ATOM 3788 N N . PRO B 1 242 ? 59.169 41.500 39.756 1.00 18.26 242 PRO B N 1
ATOM 3789 C CA . PRO B 1 242 ? 58.948 40.135 40.287 1.00 18.77 242 PRO B CA 1
ATOM 3790 C C . PRO B 1 242 ? 59.882 39.065 39.721 1.00 18.69 242 PRO B C 1
ATOM 3791 O O . PRO B 1 242 ? 60.158 38.090 40.403 1.00 20.42 242 PRO B O 1
ATOM 3795 N N . ASP B 1 243 ? 60.359 39.248 38.492 1.00 17.11 243 ASP B N 1
ATOM 3796 C CA . ASP B 1 243 ? 61.259 38.300 37.869 1.00 18.41 243 ASP B CA 1
ATOM 3797 C C . ASP B 1 243 ? 62.734 38.601 38.099 1.00 17.01 243 ASP B C 1
ATOM 3798 O O . ASP B 1 243 ? 63.578 37.741 37.849 1.00 18.86 243 ASP B O 1
ATOM 3803 N N . PHE B 1 244 ? 63.047 39.807 38.577 1.00 15.63 244 PHE B N 1
ATOM 3804 C CA . PHE B 1 244 ? 64.454 40.208 38.771 1.00 15.20 244 PHE B CA 1
ATOM 3805 C C . PHE B 1 244 ? 64.904 40.388 40.221 1.00 15.38 244 PHE B C 1
ATOM 3806 O O . PHE B 1 244 ? 66.072 40.121 40.556 1.00 15.59 244 PHE B O 1
ATOM 3814 N N . ALA B 1 245 ? 64.005 40.866 41.061 1.00 15.21 245 ALA B N 1
ATOM 3815 C CA . ALA B 1 245 ? 64.291 41.038 42.494 1.00 16.34 245 ALA B CA 1
ATOM 3816 C C . ALA B 1 245 ? 64.203 39.720 43.253 1.00 18.15 245 ALA B C 1
ATOM 3817 O O . ALA B 1 245 ? 63.332 38.899 42.971 1.00 19.14 245 ALA B O 1
ATOM 3819 N N . SER B 1 246 ? 65.108 39.520 44.207 1.00 17.61 246 SER B N 1
ATOM 3820 C CA . SER B 1 246 ? 65.090 38.355 45.095 1.00 18.95 246 SER B CA 1
ATOM 3821 C C . SER B 1 246 ? 65.996 38.618 46.294 1.00 19.52 246 SER B C 1
ATOM 382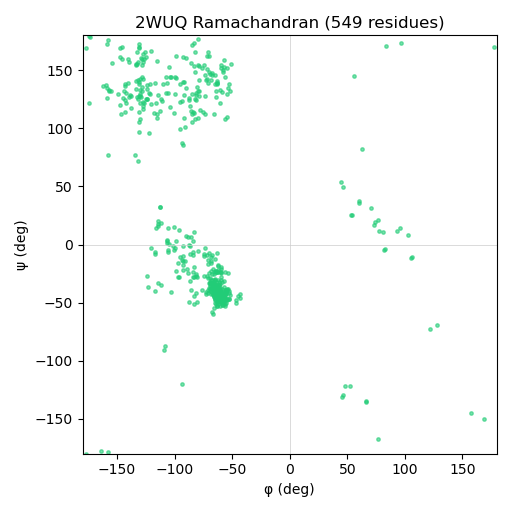2 O O . SER B 1 246 ? 66.563 39.705 46.403 1.00 19.34 246 SER B O 1
ATOM 3825 N N . ASP B 1 247 ? 66.137 37.642 47.187 1.00 20.85 247 ASP B N 1
ATOM 3826 C CA . ASP B 1 247 ? 67.045 37.799 48.320 1.00 23.24 247 ASP B CA 1
ATOM 3827 C C . ASP B 1 247 ? 68.494 37.953 47.826 1.00 22.57 247 ASP B C 1
ATOM 3828 O O . ASP B 1 247 ? 69.337 38.537 48.528 1.00 23.52 247 ASP B O 1
ATOM 3833 N N . ALA B 1 248 ? 68.769 37.448 46.624 1.00 20.05 248 ALA B N 1
ATOM 3834 C CA . ALA B 1 248 ? 70.119 37.484 46.045 1.00 19.53 248 ALA B CA 1
ATOM 3835 C C . ALA B 1 248 ? 70.269 38.397 44.821 1.00 17.93 248 ALA B C 1
ATOM 3836 O O . ALA B 1 248 ? 71.252 38.281 44.062 1.00 18.44 248 ALA B O 1
ATOM 3838 N N . ALA B 1 249 ? 69.324 39.316 44.644 1.00 16.58 249 ALA B N 1
ATOM 3839 C CA . ALA B 1 249 ? 69.414 40.290 43.564 1.00 14.76 249 ALA B CA 1
ATOM 3840 C C . ALA B 1 249 ? 68.609 41.549 43.839 1.00 14.91 249 ALA B C 1
ATOM 3841 O O . ALA B 1 249 ? 67.439 41.485 44.235 1.00 15.83 249 ALA B O 1
ATOM 3843 N N . THR B 1 250 ? 69.234 42.698 43.611 1.00 13.09 250 THR B N 1
ATOM 3844 C CA . THR B 1 250 ? 68.538 43.963 43.729 1.00 13.87 250 THR B CA 1
ATOM 3845 C C . THR B 1 250 ? 68.151 44.427 42.337 1.00 13.47 250 THR B C 1
ATOM 3846 O O . THR B 1 250 ? 68.918 44.259 41.383 1.00 14.34 250 THR B O 1
ATOM 3850 N N . TRP B 1 251 ? 66.987 45.060 42.240 1.00 11.11 251 TRP B N 1
ATOM 3851 C CA . TRP B 1 251 ? 66.468 45.580 40.961 1.00 11.95 251 TRP B CA 1
ATOM 3852 C C . TRP B 1 251 ? 66.116 47.068 41.101 1.00 12.54 251 TRP B C 1
ATOM 3853 O O . TRP B 1 251 ? 65.334 47.432 41.990 1.00 14.34 251 TRP B O 1
ATOM 3864 N N . SER B 1 252 ? 66.737 47.920 40.285 1.00 11.82 252 SER B N 1
ATOM 3865 C CA . SER B 1 252 ? 66.484 49.370 40.305 1.00 11.67 252 SER B CA 1
ATOM 3866 C C . SER B 1 252 ? 66.005 49.730 38.911 1.00 11.68 252 SER B C 1
ATOM 3867 O O . SER B 1 252 ? 66.671 49.357 37.944 1.00 11.23 252 SER B O 1
ATOM 3870 N N . SER B 1 253 ? 64.878 50.445 38.758 1.00 10.85 253 SER B N 1
ATOM 3871 C CA . SER B 1 253 ? 64.316 50.578 37.412 1.00 10.99 253 SER B CA 1
ATOM 3872 C C . SER B 1 253 ? 63.379 51.782 37.248 1.00 11.87 253 SER B C 1
ATOM 3873 O O . SER B 1 253 ? 63.077 52.464 38.232 1.00 11.80 253 SER B O 1
ATOM 3876 N N . LYS B 1 254 ? 62.964 52.037 35.999 1.00 11.01 254 LYS B N 1
ATOM 3877 C CA . LYS B 1 254 ? 61.928 53.002 35.657 1.00 11.95 254 LYS B CA 1
ATOM 3878 C C . LYS B 1 254 ? 60.988 52.311 34.691 1.00 13.08 254 LYS B C 1
ATOM 3879 O O . LYS B 1 254 ? 61.433 51.718 33.679 1.00 12.74 254 LYS B O 1
ATOM 3885 N N . THR B 1 255 ? 59.695 52.336 35.016 1.00 14.35 255 THR B N 1
ATOM 3886 C CA . THR B 1 255 ? 58.677 51.828 34.089 1.00 13.46 255 THR B CA 1
ATOM 3887 C C . THR B 1 255 ? 58.129 52.950 33.212 1.00 13.50 255 THR B C 1
ATOM 3888 O O . THR B 1 255 ? 58.271 54.124 33.517 1.00 13.41 255 THR B O 1
ATOM 3892 N N . GLY B 1 256 ? 57.496 52.595 32.099 1.00 13.05 256 GLY B N 1
ATOM 3893 C CA . GLY B 1 256 ? 56.689 53.584 31.375 1.00 13.84 256 GLY B CA 1
ATOM 3894 C C . GLY B 1 256 ? 55.479 52.884 30.823 1.00 13.99 256 GLY B C 1
ATOM 3895 O O . GLY B 1 256 ? 55.585 51.755 30.314 1.00 13.94 256 GLY B O 1
ATOM 3896 N N . THR B 1 257 ? 54.325 53.531 30.955 1.00 14.87 257 THR B N 1
ATOM 3897 C CA . THR B 1 257 ? 53.059 52.968 30.521 1.00 17.24 257 THR B CA 1
ATOM 3898 C C . THR B 1 257 ? 52.189 54.078 29.951 1.00 18.14 257 THR B C 1
ATOM 3899 O O . THR B 1 257 ? 51.923 55.106 30.621 1.00 19.38 257 THR B O 1
ATOM 3903 N N . LEU B 1 258 ? 51.756 53.891 28.710 1.00 17.49 258 LEU B N 1
ATOM 3904 C CA . LEU B 1 258 ? 50.861 54.854 28.077 1.00 19.58 258 LEU B CA 1
ATOM 3905 C C . LEU B 1 258 ? 50.210 54.174 26.892 1.00 18.41 258 LEU B C 1
ATOM 3906 O O . LEU B 1 258 ? 50.885 53.483 26.158 1.00 16.49 258 LEU B O 1
ATOM 3911 N N . LEU B 1 259 ? 48.896 54.362 26.708 1.00 18.78 259 LEU B N 1
ATOM 3912 C CA . LEU B 1 259 ? 48.188 53.718 25.610 1.00 20.54 259 LEU B CA 1
ATOM 3913 C C . LEU B 1 259 ? 48.568 52.228 25.576 1.00 19.73 259 LEU B C 1
ATOM 3914 O O . LEU B 1 259 ? 48.371 51.531 26.589 1.00 20.26 259 LEU B O 1
ATOM 3919 N N . ASN B 1 260 ? 49.116 51.733 24.466 1.00 19.58 260 ASN B N 1
ATOM 3920 C CA . ASN B 1 260 ? 49.482 50.313 24.379 1.00 18.98 260 ASN B CA 1
ATOM 3921 C C . ASN B 1 260 ? 50.982 50.097 24.606 1.00 17.33 260 ASN B C 1
ATOM 3922 O O . ASN B 1 260 ? 51.531 49.039 24.293 1.00 18.14 260 ASN B O 1
ATOM 3927 N N . LEU B 1 261 ? 51.637 51.116 25.134 1.00 15.97 261 LEU B N 1
ATOM 3928 C CA . LEU B 1 261 ? 53.066 51.023 25.456 1.00 13.60 261 LEU B CA 1
ATOM 3929 C C . LEU B 1 261 ? 53.284 50.532 26.869 1.00 13.36 261 LEU B C 1
ATOM 3930 O O . LEU B 1 261 ? 52.634 51.032 27.789 1.00 14.91 261 LEU B O 1
ATOM 3935 N N . ARG B 1 262 ? 54.211 49.582 27.050 1.00 12.47 262 ARG B N 1
ATOM 3936 C CA . ARG B 1 262 ? 54.619 49.090 28.390 1.00 10.20 262 ARG B CA 1
ATOM 3937 C C . ARG B 1 262 ? 56.107 48.837 28.318 1.00 10.09 262 ARG B C 1
ATOM 3938 O O . ARG B 1 262 ? 56.566 47.922 27.586 1.00 11.66 262 ARG B O 1
ATOM 3946 N N . HIS B 1 263 ? 56.839 49.644 29.081 1.00 9.43 263 HIS B N 1
ATOM 3947 C CA . HIS B 1 263 ? 58.276 49.619 29.072 1.00 10.27 263 HIS B CA 1
ATOM 3948 C C . HIS B 1 263 ? 58.791 49.452 30.488 1.00 10.44 263 HIS B C 1
ATOM 3949 O O . HIS B 1 263 ? 58.098 49.768 31.474 1.00 12.62 263 HIS B O 1
ATOM 3956 N N . GLU B 1 264 ? 60.031 48.991 30.568 1.00 11.14 264 GLU B N 1
ATOM 3957 C CA . GLU B 1 264 ? 60.798 49.115 31.778 1.00 10.26 264 GLU B CA 1
ATOM 3958 C C . GLU B 1 264 ? 62.292 48.982 31.489 1.00 11.66 264 GLU B C 1
ATOM 3959 O O . GLU B 1 264 ? 62.710 48.083 30.761 1.00 12.57 264 GLU B O 1
ATOM 3965 N N . VAL B 1 265 ? 63.083 49.848 32.114 1.00 11.81 265 VAL B N 1
ATOM 3966 C CA . VAL B 1 265 ? 64.541 49.773 31.984 1.00 10.36 265 VAL B CA 1
ATOM 3967 C C . VAL B 1 265 ? 65.131 49.756 33.377 1.00 11.71 265 VAL B C 1
ATOM 3968 O O . VAL B 1 265 ? 64.647 50.465 34.254 1.00 12.92 265 VAL B O 1
ATOM 3972 N N . GLY B 1 266 ? 66.199 48.982 33.578 1.00 9.39 266 GLY B N 1
ATOM 3973 C CA . GLY B 1 266 ? 66.707 48.846 34.929 1.00 10.36 266 GLY B CA 1
ATOM 3974 C C . GLY B 1 266 ? 67.993 48.072 35.005 1.00 9.56 266 GLY B C 1
ATOM 3975 O O . GLY B 1 266 ? 68.529 47.586 33.989 1.00 10.89 266 GLY B O 1
ATOM 3976 N N . VAL B 1 267 ? 68.493 47.952 36.225 1.00 9.31 267 VAL B N 1
ATOM 3977 C CA . VAL B 1 267 ? 69.756 47.224 36.440 1.00 11.18 267 VAL B CA 1
ATOM 3978 C C . VAL B 1 267 ? 69.504 46.233 37.548 1.00 10.79 267 VAL B C 1
ATOM 3979 O O . VAL B 1 267 ? 68.967 46.593 38.628 1.00 12.10 267 VAL B O 1
ATOM 3983 N N . VAL B 1 268 ? 69.873 44.978 37.274 1.00 12.07 268 VAL B N 1
ATOM 3984 C CA . VAL B 1 268 ? 69.854 43.937 38.289 1.00 12.19 268 VAL B CA 1
ATOM 3985 C C . VAL B 1 268 ? 71.277 43.758 38.816 1.00 13.06 268 VAL B C 1
ATOM 3986 O O . VAL B 1 268 ? 72.227 43.632 38.031 1.00 15.54 268 VAL B O 1
ATOM 3990 N N . GLU B 1 269 ? 71.402 43.777 40.137 1.00 12.79 269 GLU B N 1
ATOM 3991 C CA . GLU B 1 269 ? 72.685 43.593 40.826 1.00 12.82 269 GLU B CA 1
ATOM 3992 C C . GLU B 1 269 ? 72.622 42.311 41.645 1.00 12.90 269 GLU B C 1
ATOM 3993 O O . GLU B 1 269 ? 71.896 42.240 42.651 1.00 13.45 269 GLU B O 1
ATOM 3999 N N . HIS B 1 270 ? 73.348 41.300 41.204 1.00 11.63 270 HIS B N 1
ATOM 4000 C CA . HIS B 1 270 ? 73.346 40.010 41.875 1.00 13.39 270 HIS B CA 1
ATOM 4001 C C . HIS B 1 270 ? 74.231 40.044 43.101 1.00 14.98 270 HIS B C 1
ATOM 4002 O O . HIS B 1 270 ? 75.213 40.806 43.165 1.00 15.75 270 HIS B O 1
ATOM 4009 N N . ALA B 1 271 ? 73.901 39.176 44.058 1.00 16.10 271 ALA B N 1
ATOM 4010 C CA . ALA B 1 271 ? 74.642 39.063 45.296 1.00 17.18 271 ALA B CA 1
ATOM 4011 C C . ALA B 1 271 ? 76.056 38.580 45.027 1.00 18.23 271 ALA B C 1
ATOM 4012 O O . ALA B 1 271 ? 76.938 38.819 45.841 1.00 19.69 271 ALA B O 1
ATOM 4014 N N . ASP B 1 272 ? 76.276 37.891 43.907 1.00 18.69 272 ASP B N 1
ATOM 4015 C CA . ASP B 1 272 ? 77.634 37.419 43.568 1.00 20.25 272 ASP B CA 1
ATOM 4016 C C . ASP B 1 272 ? 78.458 38.466 42.817 1.00 20.15 272 ASP B C 1
ATOM 4017 O O . ASP B 1 272 ? 79.621 38.230 42.492 1.00 20.01 272 ASP B O 1
ATOM 4022 N N . GLY B 1 273 ? 77.850 39.628 42.556 1.00 19.05 273 GLY B N 1
ATOM 4023 C CA . GLY B 1 273 ? 78.595 40.729 41.962 1.00 19.46 273 GLY B CA 1
ATOM 4024 C C . GLY B 1 273 ? 78.318 40.997 40.495 1.00 18.92 273 GLY B C 1
ATOM 4025 O O . GLY B 1 273 ? 78.765 42.024 39.964 1.00 19.32 273 GLY B O 1
ATOM 4026 N N . GLN B 1 274 ? 77.613 40.081 39.829 1.00 17.34 274 GLN B N 1
ATOM 4027 C CA . GLN B 1 274 ? 77.223 40.296 38.439 1.00 16.73 274 GLN B CA 1
ATOM 4028 C C . GLN B 1 274 ? 76.213 41.441 38.371 1.00 16.13 274 GLN B C 1
ATOM 4029 O O . GLN B 1 274 ? 75.412 41.621 39.298 1.00 15.22 274 GLN B O 1
ATOM 4035 N N . VAL B 1 275 ? 76.276 42.214 37.285 1.00 13.73 275 VAL B N 1
ATOM 4036 C CA . VAL B 1 275 ? 75.428 43.394 37.101 1.00 12.97 275 VAL B CA 1
ATOM 4037 C C . VAL B 1 275 ? 74.979 43.408 35.639 1.00 11.89 275 VAL B C 1
ATOM 4038 O O . VAL B 1 275 ? 75.825 43.319 34.734 1.00 13.38 275 VAL B O 1
ATOM 4042 N N . PHE B 1 276 ? 73.660 43.493 35.403 1.00 10.62 276 PHE B N 1
ATOM 4043 C CA . PHE B 1 276 ? 73.141 43.516 34.038 1.00 13.37 276 PHE B CA 1
ATOM 4044 C C . PHE B 1 276 ? 72.221 44.697 33.890 1.00 12.56 276 PHE B C 1
ATOM 4045 O O . PHE B 1 276 ? 71.394 44.943 34.773 1.00 13.15 276 PHE B O 1
ATOM 4053 N N . ALA B 1 277 ? 72.355 45.430 32.789 1.00 13.83 277 ALA B N 1
ATOM 4054 C CA . ALA B 1 277 ? 71.341 46.418 32.442 1.00 14.15 277 ALA B CA 1
ATOM 4055 C C . ALA B 1 277 ? 70.345 45.716 31.549 1.00 14.16 277 ALA B C 1
ATOM 4056 O O . ALA B 1 277 ? 70.728 44.894 30.718 1.00 14.04 277 ALA B O 1
ATOM 4058 N N . VAL B 1 278 ? 69.057 46.023 31.755 1.00 11.91 278 VAL B N 1
ATOM 4059 C CA . VAL B 1 278 ? 67.945 45.405 31.041 1.00 13.46 278 VAL B CA 1
ATOM 4060 C C . VAL B 1 278 ? 67.051 46.516 30.514 1.00 12.87 278 VAL B C 1
ATOM 4061 O O . VAL B 1 278 ? 66.655 47.394 31.289 1.00 11.93 278 VAL B O 1
ATOM 4065 N N . ALA B 1 279 ? 66.735 46.492 29.218 1.00 13.33 279 ALA B N 1
ATOM 4066 C CA . ALA B 1 279 ? 65.795 47.448 28.642 1.00 13.66 279 ALA B CA 1
ATOM 4067 C C . ALA B 1 279 ? 64.734 46.702 27.844 1.00 13.94 279 ALA B C 1
ATOM 4068 O O . ALA B 1 279 ? 65.047 45.840 27.013 1.00 14.71 279 ALA B O 1
ATOM 4070 N N . VAL B 1 280 ? 63.482 46.990 28.174 1.00 12.69 280 VAL B N 1
ATOM 4071 C CA . VAL B 1 280 ? 62.324 46.406 27.508 1.00 13.73 280 VAL B CA 1
ATOM 4072 C C . VAL B 1 280 ? 61.432 47.548 27.075 1.00 14.36 280 VAL B C 1
ATOM 4073 O O . VAL B 1 280 ? 60.956 48.314 27.919 1.00 13.90 280 VAL B O 1
ATOM 4077 N N . LEU B 1 281 ? 61.194 47.690 25.764 1.00 14.76 281 LEU B N 1
ATOM 4078 C CA . LEU B 1 281 ? 60.150 48.597 25.306 1.00 14.91 281 LEU B CA 1
ATOM 4079 C C . LEU B 1 281 ? 59.183 47.809 24.447 1.00 16.22 281 LEU B C 1
ATOM 4080 O O . LEU B 1 281 ? 59.604 47.153 23.509 1.00 17.98 281 LEU B O 1
ATOM 4085 N N . THR B 1 282 ? 57.901 47.845 24.781 1.00 14.98 282 THR B N 1
ATOM 4086 C CA . THR B 1 282 ? 56.933 47.067 24.047 1.00 16.56 282 THR B CA 1
ATOM 4087 C C . THR B 1 282 ? 55.708 47.870 23.669 1.00 18.03 282 THR B C 1
ATOM 4088 O O . THR B 1 282 ? 55.347 48.865 24.317 1.00 16.78 282 THR B O 1
ATOM 4092 N N . GLU B 1 283 ? 55.073 47.396 22.611 1.00 18.15 283 GLU B N 1
ATOM 4093 C CA . GLU B 1 283 ? 53.747 47.862 22.226 1.00 20.91 283 GLU B CA 1
ATOM 4094 C C . GLU B 1 283 ? 52.869 46.661 21.904 1.00 20.40 283 GLU B C 1
ATOM 4095 O O . GLU B 1 283 ? 53.335 45.681 21.320 1.00 21.53 283 GLU B O 1
ATOM 4101 N N . SER B 1 284 ? 51.613 46.735 22.319 1.00 18.68 284 SER B N 1
ATOM 4102 C CA . SER B 1 284 ? 50.733 45.588 22.264 1.00 20.58 284 SER B CA 1
ATOM 4103 C C . SER B 1 284 ? 49.701 45.783 21.152 1.00 22.88 284 SER B C 1
ATOM 4104 O O . SER B 1 284 ? 49.275 46.908 20.898 1.00 22.07 284 SER B O 1
ATOM 4107 N N . GLN B 1 285 ? 49.340 44.689 20.480 1.00 24.63 285 GLN B N 1
ATOM 4108 C CA . GLN B 1 285 ? 48.299 44.695 19.452 1.00 28.83 285 GLN B CA 1
ATOM 4109 C C . GLN B 1 285 ? 46.948 44.346 20.087 1.00 29.08 285 GLN B C 1
ATOM 4110 O O . GLN B 1 285 ? 45.914 44.296 19.398 1.00 31.16 285 GLN B O 1
ATOM 4116 N N . VAL B 1 286 ? 46.957 44.087 21.400 1.00 28.28 286 VAL B N 1
ATOM 4117 C CA . VAL B 1 286 ? 45.727 43.813 22.167 1.00 30.14 286 VAL B CA 1
ATOM 4118 C C . VAL B 1 286 ? 45.249 45.118 22.810 1.00 30.55 286 VAL B C 1
ATOM 4119 O O . VAL B 1 286 ? 45.995 45.738 23.546 1.00 29.75 286 VAL B O 1
ATOM 4123 N N . PRO B 1 287 ? 44.000 45.542 22.529 1.00 32.99 287 PRO B N 1
ATOM 4124 C CA . PRO B 1 287 ? 43.501 46.855 23.003 1.00 33.44 287 PRO B CA 1
ATOM 4125 C C . PRO B 1 287 ? 43.538 47.117 24.541 1.00 33.12 287 PRO B C 1
ATOM 4126 O O . PRO B 1 287 ? 43.723 48.269 24.961 1.00 33.83 287 PRO B O 1
ATOM 4130 N N . ALA B 1 288 ? 43.385 46.071 25.353 1.00 31.43 288 ALA B N 1
ATOM 4131 C CA . ALA B 1 288 ? 43.134 46.206 26.799 1.00 30.45 288 ALA B CA 1
ATOM 4132 C C . ALA B 1 288 ? 44.249 46.935 27.536 1.00 28.97 288 ALA B C 1
ATOM 4133 O O . ALA B 1 288 ? 45.422 46.609 27.338 1.00 27.31 288 ALA B O 1
ATOM 4135 N N . ASP B 1 289 ? 43.894 47.898 28.392 1.00 28.33 289 ASP B N 1
ATOM 4136 C CA . ASP B 1 289 ? 44.919 48.597 29.213 1.00 28.17 289 ASP B CA 1
ATOM 4137 C C . ASP B 1 289 ? 45.549 47.668 30.240 1.00 26.26 289 ASP B C 1
ATOM 4138 O O . ASP B 1 289 ? 46.756 47.737 30.530 1.00 24.10 289 ASP B O 1
ATOM 4143 N N . SER B 1 290 ? 44.707 46.808 30.808 1.00 26.74 290 SER B N 1
ATOM 4144 C CA . SER B 1 290 ? 45.093 45.926 31.902 1.00 27.34 290 SER B CA 1
ATOM 4145 C C . SER B 1 290 ? 45.502 44.550 31.345 1.00 27.22 290 SER B C 1
ATOM 4146 O O . SER B 1 290 ? 44.634 43.729 31.004 1.00 28.13 290 SER B O 1
ATOM 4149 N N . GLN B 1 291 ? 46.818 44.329 31.226 1.00 24.84 291 GLN B N 1
ATOM 4150 C CA . GLN B 1 291 ? 47.361 43.087 30.652 1.00 25.36 291 GLN B CA 1
ATOM 4151 C C . GLN B 1 291 ? 48.477 42.427 31.480 1.00 25.06 291 GLN B C 1
ATOM 4152 O O . GLN B 1 291 ? 49.647 42.395 31.068 1.00 22.22 291 GLN B O 1
ATOM 4158 N N . PRO B 1 292 ? 48.101 41.835 32.626 1.00 27.11 292 PRO B N 1
ATOM 4159 C CA . PRO B 1 292 ? 49.072 41.248 33.541 1.00 26.97 292 PRO B CA 1
ATOM 4160 C C . PRO B 1 292 ? 49.860 40.098 32.887 1.00 26.87 292 PRO B C 1
ATOM 4161 O O . PRO B 1 292 ? 51.033 39.904 33.211 1.00 26.87 292 PRO B O 1
ATOM 4165 N N . GLY B 1 293 ? 49.212 39.369 31.977 1.00 27.28 293 GLY B N 1
ATOM 4166 C CA . GLY B 1 293 ? 49.834 38.293 31.190 1.00 26.41 293 GLY B CA 1
ATOM 4167 C C . GLY B 1 293 ? 50.921 38.824 30.267 1.00 25.06 293 GLY B C 1
ATOM 4168 O O . GLY B 1 293 ? 52.008 38.231 30.178 1.00 24.25 293 GLY B O 1
ATOM 4169 N N . ALA B 1 294 ? 50.645 39.958 29.606 1.00 23.07 294 ALA B N 1
ATOM 4170 C CA . ALA B 1 294 ? 51.668 40.660 28.797 1.00 21.96 294 ALA B CA 1
ATOM 4171 C C . ALA B 1 294 ? 52.851 41.060 29.662 1.00 20.00 294 ALA B C 1
ATOM 4172 O O . ALA B 1 294 ? 54.017 40.886 29.256 1.00 17.77 294 ALA B O 1
ATOM 4174 N N . GLU B 1 295 ? 52.575 41.587 30.860 1.00 19.41 295 GLU B N 1
ATOM 4175 C CA . GLU B 1 295 ? 53.646 41.958 31.798 1.00 20.08 295 GLU B CA 1
ATOM 4176 C C . GLU B 1 295 ? 54.503 40.761 32.166 1.00 19.08 295 GLU B C 1
ATOM 4177 O O . GLU B 1 295 ? 55.734 40.856 32.185 1.00 19.36 295 GLU B O 1
ATOM 4183 N N . ALA B 1 296 ? 53.843 39.656 32.497 1.00 19.87 296 ALA B N 1
ATOM 4184 C CA . ALA B 1 296 ? 54.532 38.428 32.863 1.00 19.15 296 ALA B CA 1
ATOM 4185 C C . ALA B 1 296 ? 55.389 37.935 31.703 1.00 19.29 296 ALA B C 1
ATOM 4186 O O . ALA B 1 296 ? 56.539 37.548 31.914 1.00 19.93 296 ALA B O 1
ATOM 4188 N N . LEU B 1 297 ? 54.849 37.995 30.484 1.00 18.49 297 LEU B N 1
ATOM 4189 C CA . LEU B 1 297 ? 55.580 37.604 29.273 1.00 17.98 297 LEU B CA 1
ATOM 4190 C C . LEU B 1 297 ? 56.820 38.448 28.991 1.00 16.23 297 LEU B C 1
ATOM 4191 O O . LEU B 1 297 ? 57.916 37.888 28.764 1.00 16.92 297 LEU B O 1
ATOM 4196 N N . MET B 1 298 ? 56.677 39.779 28.981 1.00 15.20 298 MET B N 1
ATOM 4197 C CA . MET B 1 298 ? 57.847 40.600 28.653 1.00 16.49 298 MET B CA 1
ATOM 4198 C C . MET B 1 298 ? 58.906 40.404 29.734 1.00 15.75 298 MET B C 1
ATOM 4199 O O . MET B 1 298 ? 60.115 40.407 29.449 1.00 15.12 298 MET B O 1
ATOM 4204 N N . ALA B 1 299 ? 58.451 40.237 30.976 1.00 15.25 299 ALA B N 1
ATOM 4205 C CA . ALA B 1 299 ? 59.373 39.943 32.083 1.00 15.32 299 ALA B CA 1
ATOM 4206 C C . ALA B 1 299 ? 60.114 38.596 31.921 1.00 16.38 299 ALA B C 1
ATOM 4207 O O . ALA B 1 299 ? 61.333 38.516 32.186 1.00 16.58 299 ALA B O 1
ATOM 4209 N N . GLN B 1 300 ? 59.386 37.552 31.527 1.00 19.99 300 GLN B N 1
ATOM 4210 C CA . GLN B 1 300 ? 60.003 36.248 31.283 1.00 21.54 300 GLN B CA 1
ATOM 4211 C C . GLN B 1 300 ? 61.041 36.347 30.175 1.00 19.73 300 GLN B C 1
ATOM 4212 O O . GLN B 1 300 ? 62.142 35.785 30.288 1.00 18.07 300 GLN B O 1
ATOM 4218 N N . VAL B 1 301 ? 60.694 37.062 29.105 1.00 19.79 301 VAL B N 1
ATOM 4219 C CA . VAL B 1 301 ? 61.634 37.259 27.995 1.00 18.95 301 VAL B CA 1
ATOM 4220 C C . VAL B 1 301 ? 62.913 37.937 28.431 1.00 18.06 301 VAL B C 1
ATOM 4221 O O . VAL B 1 301 ? 64.004 37.440 28.132 1.00 18.73 301 VAL B O 1
ATOM 4225 N N . ALA B 1 302 ? 62.793 39.053 29.160 1.00 16.56 302 ALA B N 1
ATOM 4226 C CA . ALA B 1 302 ? 63.972 39.741 29.701 1.00 15.44 302 ALA B CA 1
ATOM 4227 C C . ALA B 1 302 ? 64.784 38.823 30.611 1.00 15.55 302 ALA B C 1
ATOM 4228 O O . ALA B 1 302 ? 66.017 38.768 30.509 1.00 15.68 302 ALA B O 1
ATOM 4230 N N . ARG B 1 303 ? 64.085 38.086 31.476 1.00 16.19 303 ARG B N 1
ATOM 4231 C CA . ARG B 1 303 ? 64.747 37.189 32.425 1.00 17.23 303 ARG B CA 1
ATOM 4232 C C . ARG B 1 303 ? 65.529 36.086 31.694 1.00 17.12 303 ARG B C 1
ATOM 4233 O O . ARG B 1 303 ? 66.682 35.811 32.046 1.00 15.61 303 ARG B O 1
ATOM 4241 N N . ARG B 1 304 ? 64.922 35.475 30.667 1.00 17.27 304 ARG B N 1
ATOM 4242 C CA . ARG B 1 304 ? 65.623 34.442 29.872 1.00 18.51 304 ARG B CA 1
ATOM 4243 C C . ARG B 1 304 ? 66.855 34.967 29.126 1.00 18.43 304 ARG B C 1
ATOM 4244 O O . ARG B 1 304 ? 67.867 34.250 29.042 1.00 19.41 304 ARG B O 1
ATOM 4252 N N . LEU B 1 305 ? 66.780 36.196 28.599 1.00 15.83 305 LEU B N 1
ATOM 4253 C CA . LEU B 1 305 ? 67.947 36.847 28.001 1.00 16.79 305 LEU B CA 1
ATOM 4254 C C . LEU B 1 305 ? 69.066 37.018 29.018 1.00 15.36 305 LEU B C 1
ATOM 4255 O O . LEU B 1 305 ? 70.230 36.699 28.722 1.00 17.14 305 LEU B O 1
ATOM 4260 N N . ARG B 1 306 ? 68.731 37.546 30.196 1.00 13.40 306 ARG B N 1
ATOM 4261 C CA . ARG B 1 306 ? 69.730 37.706 31.280 1.00 13.60 306 ARG B CA 1
ATOM 4262 C C . ARG B 1 306 ? 70.301 36.345 31.688 1.00 15.04 306 ARG B C 1
ATOM 4263 O O . ARG B 1 306 ? 71.526 36.184 31.808 1.00 14.86 306 ARG B O 1
ATOM 4271 N N . ASP B 1 307 ? 69.415 35.372 31.916 1.00 14.20 307 ASP B N 1
ATOM 4272 C CA . ASP B 1 307 ? 69.851 34.010 32.297 1.00 17.46 307 ASP B CA 1
ATOM 4273 C C . ASP B 1 307 ? 70.831 33.402 31.301 1.00 18.58 307 ASP B C 1
ATOM 4274 O O . ASP B 1 307 ? 71.802 32.750 31.703 1.00 20.65 307 ASP B O 1
ATOM 4279 N N . ARG B 1 308 ? 70.609 33.608 30.007 1.00 18.65 308 ARG B N 1
ATOM 4280 C CA . ARG B 1 308 ? 71.552 33.087 29.017 1.00 20.30 308 ARG B CA 1
ATOM 4281 C C . ARG B 1 308 ? 72.949 33.721 29.145 1.00 20.78 308 ARG B C 1
ATOM 4282 O O . ARG B 1 308 ? 73.971 33.027 29.055 1.00 20.87 308 ARG B O 1
ATOM 4290 N N . LEU B 1 309 ? 72.992 35.037 29.329 1.00 18.85 309 LEU B N 1
ATOM 4291 C CA . LEU B 1 309 ? 74.266 35.727 29.554 1.00 21.14 309 LEU B CA 1
ATOM 4292 C C . LEU B 1 309 ? 74.934 35.297 30.852 1.00 22.80 309 LEU B C 1
ATOM 4293 O O . LEU B 1 309 ? 76.152 35.106 30.892 1.00 26.87 309 LEU B O 1
ATOM 4298 N N . ARG B 1 310 ? 74.139 35.153 31.904 1.00 22.56 310 ARG B N 1
ATOM 4299 C CA . ARG B 1 310 ? 74.623 34.688 33.195 1.00 25.95 310 ARG B CA 1
ATOM 4300 C C . ARG B 1 310 ? 75.210 33.268 33.081 1.00 31.02 310 ARG B C 1
ATOM 4301 O O . ARG B 1 310 ? 76.249 32.986 33.667 1.00 32.97 310 ARG B O 1
ATOM 4309 N N . GLU B 1 311 ? 74.572 32.404 32.292 1.00 35.21 311 GLU B N 1
ATOM 4310 C CA . GLU B 1 311 ? 75.071 31.027 32.057 1.00 43.00 311 GLU B CA 1
ATOM 4311 C C . GLU B 1 311 ? 76.281 30.987 31.137 1.00 47.68 311 GLU B C 1
ATOM 4312 O O . GLU B 1 311 ? 77.095 30.067 31.212 1.00 51.93 311 GLU B O 1
ATOM 4318 N N . TRP B 1 312 ? 76.379 31.991 30.273 1.00 50.28 312 TRP B N 1
ATOM 4319 C CA . TRP B 1 312 ? 77.454 32.158 29.289 1.00 56.33 312 TRP B CA 1
ATOM 4320 C C . TRP B 1 312 ? 78.832 32.180 29.982 1.00 60.13 312 TRP B C 1
ATOM 4321 O O . TRP B 1 312 ? 79.184 33.139 30.676 1.00 59.01 312 TRP B O 1
ATOM 4332 N N . HIS B 1 313 ? 79.564 31.076 29.789 1.00 44.58 313 HIS B N 1
ATOM 4333 C CA . HIS B 1 313 ? 80.865 30.752 30.411 1.00 46.53 313 HIS B CA 1
ATOM 4334 C C . HIS B 1 313 ? 81.362 31.624 31.565 1.00 47.22 313 HIS B C 1
ATOM 4335 O O . HIS B 1 313 ? 82.130 31.157 32.423 1.00 48.46 313 HIS B O 1
#

Secondary structure (DSSP, 8-state):
--HHHHHHHHHHHHHTTEEEEEEEEETTT--EEEESTT--EE-GGGGHHHHHHHHHHHHHTTSS-TT-EEEE------SSS--GGGG-SS-EEEEHHHHHHHHHHS--HHHHHHHHHHS-HHHHHHHHHHTT--S------TT---SGGG-TTTS-EE-HHHHHHHHHHHHGGG-------HHHHHHHHHHHHT----SSSHHHH-BTTEEEEEEEEEETTEEEEEEEEEETTS-EEEEEEEEEESS--S--HHHHHHHHHHHHHHHHHHHHHHHH-/---HHHHHHHHHHHHHHTTEEEEEEEEETTT--EEEESTT--EE-GGGGHHHHHHHHHHHHHHTSS-TT-EEEE------SSS--GGGG-SS-EEEEHHHHHHHHHHS--HHHHHHHHHHS-HHHHHHHHHHTT--S----S-TT----SBTT-SSGGGBTTTS-EE-HHHHHHHHHHHHGGG-------HHHHHHHHHHHHT----SSSHHHH-BTTEEEEEEEEEETTEEEEEEEEEETTS-EEEEEEEEEESS--S--HHHHHHHHHHHHHHHHHHHH--

Radius of gyration: 23.34 Å; Cα contacts (8 Å, |Δi|>4): 1208; chains: 2; bounding box: 72×57×61 Å

Organism: Streptomyces cacaoi (NCBI:txid1898)

CATH classification: 3.40.710.10

Nearest PDB structures (foldseek):
  2wuq-assembly1_A  TM=1.004E+00  e=5.916E-56  Streptomyces cacaoi
  2wuq-assembly1_B  TM=1.001E+00  e=9.088E-51  Streptomyces cacaoi
  8eo6-assembly2_B  TM=8.595E-01  e=7.627E-20  uncultured soil bacterium
  6v4w-assembly2_B  TM=8.318E-01  e=1.006E-18  Chitinophaga pinensis DSM 2588
  6d3g-assembly4_D  TM=8.040E-01  e=3.818E-15  Citrobacter freundii

Foldseek 3Di:
DCPVVLVVLVVLCVVQQKDAKKKKAFLQVRDIDIDNQVDKWFAALVLLLLLLLLVLVCCVVVNFPQADKDWFAALCDDDPDADDSVNDPGIDIDGNVVLNLCCLQVVHQSSSVVSCVSQNQVNSQVVCVVVPQPFWHGADGNPDVVDQSGDSVHHTMHGNVSLQVVQSQLCVVVQDDDHGDPVSSVSSQVSQLNHDPCLFLNVLQDDPFKGWGWGWGADQQKTWMWTWIAGNVGTIMTITIIMGGPDRDSDDSVSRVSSNVSRSSRVVVVVCVVVPD/DDDLVRLLVVLVVLQVVQQKDAKKKKAFLQPRDIDIDNQFDKWFAALVLLLLLLLLLLVCCVVVVDPQQDKDWFAALCDDDPDADDSVNDPGIDIDGNVVLNLCCLAVVHQSSSVSSCVSPPQVNSQVVCVVVVQPFWHRADGNPDFVAAEDPDPGQSSHSVRHGMGGQVSLQVVVSQLCVVVDDDDHGDPVSSVSSQVSQQNHPPCLFQNVLQDDPFKGWGWGWGADQQKTWMWIWIAGNVGTIMTITIIMGGPDRDRDDSVSRVSSNVSRNVRVVVVVVVD

Solvent-accessible surface area: 22286 Å² total; per-residue (Å²): 151,4,106,66,9,41,146,84,0,104,91,30,8,140,144,27,15,5,69,11,0,0,2,0,18,2,13,89,70,40,78,56,28,17,4,61,26,90,63,79,1,5,2,9,13,0,3,4,0,2,0,1,0,0,0,3,14,33,34,128,90,65,99,10,86,7,50,87,64,29,102,8,76,30,28,154,40,112,87,130,62,37,5,0,2,0,36,5,89,31,60,0,49,2,0,0,22,1,0,1,10,8,1,0,0,1,12,0,3,14,0,0,24,10,1,9,152,44,0,59,20,76,58,0,37,74,21,0,139,124,55,56,20,152,80,8,30,3,96,44,13,46,114,139,133,239,54,70,75,25,20,64,76,159,5,4,1,0,8,0,51,4,1,0,39,0,0,56,17,0,3,50,62,78,36,106,62,194,133,13,21,93,106,1,0,27,61,0,38,115,24,0,51,18,4,16,24,67,42,8,0,3,50,48,4,10,43,110,55,13,74,2,4,1,0,3,1,76,56,85,34,0,4,0,0,0,0,1,0,66,23,86,86,44,13,14,0,0,0,0,0,0,0,47,4,114,62,130,16,118,41,22,26,53,8,21,60,24,0,0,65,0,0,74,64,0,18,49,67,11,54,82,99,74,88,145,149,188,67,94,42,137,44,5,35,136,76,0,76,85,23,9,148,154,28,12,4,56,9,0,0,3,0,20,15,13,96,93,40,79,58,26,20,4,60,26,89,61,74,0,2,2,11,16,0,2,4,0,3,0,1,0,0,0,3,13,32,31,118,91,66,103,16,86,6,51,94,52,36,104,10,77,25,27,122,41,111,84,131,61,41,5,0,2,0,34,5,95,33,53,0,50,2,0,1,18,1,0,0,10,7,1,1,0,1,13,0,2,16,0,0,34,8,1,7,146,51,0,60,21,77,57,0,35,104,22,0,107,127,56,54,18,182,77,2,15,2,95,20,19,38,101,90,80,104,66,18,25,218,56,35,200,28,41,46,14,5,18,55,106,3,4,1,0,7,0,70,3,1,0,44,0,0,56,15,0,3,52,62,79,34,108,62,195,134,12,23,90,102,0,0,26,31,0,38,92,18,0,52,19,4,15,23,65,45,6,0,3,52,45,5,10,45,108,54,12,72,3,3,2,0,3,1,77,69,86,32,0,4,0,0,0,0,0,0,64,23,85,99,42,58,14,0,0,0,0,0,0,0,12,4,98,62,131,15,118,39,22,39,50,8,21,60,29,0,0,59,0,0,73,63,0,19,41,38,14,86,120,140,193

Sequence (560 aa):
NSESLLRELRDALHEGGLTGSFLVRDLYTGEELGIDPDTELPTASLVKLPLALATLERIRLGEVDGAQQIEVAPGRITTPGPTGLSRFRRHPARVAVDDLLYLSTSVSDGTASDALFEITPPAQVEQMVREWGFRDLTVRHSMREHRVPQLDVARANTGTARAFVDLLEALWAPVLTGPALPPEPAARRLRELMAANLLRHRLAPDFASDAATWSSKTGTLLNLRHEVGVVEHADGQVFAVAVLTESQVPADSQPGAEALMAQVARRLRDRLREEWHHHHVLNSESLLRELRDALHEGGLTGSFLVRDLYTGEELGIDPDTELPTASLVKLPLALATLERIRLGEVDGAQQIEVAPGRITTPGPTGLSRFRHPARVAVDDLLYLSTSVSDGTASSDALFEITPPAQVEQMVRREWGFRDLTVRHSMRELGTSGRGHRVPQLDVARANTGTARAFVDLLEALWAPVLTGPALPPEPAARLRELMAANLLRHRLAPDFASDAATWSSKTGTLLNLRHEVGVVEHADGQVFAVAVLTESQVPADSQPGAEALMAQVARRLRDRLREWH

B-factor: mean 23.76, std 13.01, range [7.18, 138.73]